Protein 7LVO (pdb70)

Nearest PDB structures (foldseek):
  7lvo-assembly1_A  TM=1.002E+00  e=0.000E+00  Cryptococcus neoformans H99
  5vev-assembly2_B  TM=9.100E-01  e=2.899E-53  Neisseria gonorrhoeae NCCP11945
  1gso-assembly1_A  TM=8.831E-01  e=2.365E-54  Escherichia coli
  3lp8-assembly1_A  TM=9.276E-01  e=7.656E-51  Ehrlichia chaffeensis str. Arkansas
  2ip4-assembly2_B  TM=8.928E-01  e=4.496E-53  Thermus thermophilus HB8

Organism: Cryptococcus neoformans (strain H99 / ATCC 208821 / CBS 10515 / FGSC 9487) (NCBI:txid235443)

Sequence (435 aa):
AFPQPKSDLSILLLGAGGREHALAFKLAQSSRVARIVVCPGNGGTALMGGKVSNLALPWGAPPAFRSIVEWAQKENIDLVVPGPEQPLVDGVEGAFKKVGIPVFGPSPAAAMLEGSKSLSKEFMARHNIPTAAFRSFTSTQYEDAVAYIKSKPFTSGRSVIKASGLGVLIPETDEEAFAALKSVMVDKEFGDAGDEVVVEEYLSGPEISVLAFSDGYTIVPMPAAQDHKRIGEGDTGLNTGGMGAYAPAPIATKEIMERCVKDVLEPTIKGMREDGYPFVGMLFTGFMITADGPRVLEYNVRFGDPETQALMLLLDEQTDLAEVLLACVERRLDSIKLGYKQGYAVSVVLASEGYPGSYPKGLPMTLNPTPEGVEVFHAGTKRSDNVTVTDGGRVLAVCASAPTLRAAVDLAYSGISQISFQGQTFRRDIAYRAL

Secondary structure (DSSP, 8-state):
-PPPPPSSEEEEEEE-SHHHHHHHHHHTT-TTEEEEEEEE--HHHHHH-TTEEE------STTT-HHHHHHHHHHT--EEEE-SHHHHHTTHHHHHHTTT--BSS--TTTTHHHH-HHHHHHHHHHTT--B--EEEEEGGGHHHHHHHHHT---TTS-EEEEES---EE--SSHHHHHHHHHHHHTS-TTGGGGGEEEEEE---S-EEEEEEEEESS-EEEPPPBEE--EEETTTEEEE-S-SEEEES-TTS-HHHHHHHIIIIIHHHHHHHHHTT---EEEEEEEEEEETTEEEEEEEE-S--TTHHHHHGGGB-TT--HHHHHHHHHTT-GGGS---B-SSEEEEEEEE-TTTTS------B-EEPPPPTTEEEEESSEEE-SS-EEE-SSEEEEEEEEESSHHHHHHHHHHHHTTEE-TT-B--S-TTGGG-

B-factor: mean 36.33, std 13.32, range [12.62, 109.58]

Foldseek 3Di:
DDDDQQQAAAEEEEAAFLLLLLLCVQQVPRSSYQAYEYEQYFPSQCPPDGRGHGDPWQQDDPDQSVGVLVVCLVVVHQEYEYFDLVNLCRAVQVNNVVSVRHYQFFGNVLSLLFFFVQVVVVLCVVLVFFAFDKDKDFLVVLVVQLVVLVVQPEPVQWKWKQQGGPRIDTPPHSVVVNVVSCVCSPVNVPPCSSRMMMIGYDADAFKKKWKWAAQLQDIGIFQIKHFQQAQDAPNDHDGHLTQKMKPNQVVCDPVQVVCCVVRPVNSPSVSCVVVPGGTFHMWIFMWGQGPVGIHTPGIHTHDGPPVSSFRSQFWDPVDRVVVCSVCSSVVNNVPDDTDTHAFMKMKGWKFAAQPVHDGDWFWFKQAADAPDFKDKRAGQWHDDPHTIIGGHGTGIIIMGTDNYPVVRLVSSVRRVVRMDTPRIGTHSCGCVVRD

Radius of gyration: 21.31 Å; Cα contacts (8 Å, |Δi|>4): 1065; chains: 1; bounding box: 65×48×50 Å

Solvent-accessible surface area: 18540 Å² total; per-residue (Å²): 155,195,119,163,91,119,68,70,10,14,0,0,0,0,2,38,20,0,22,2,15,0,2,0,45,13,0,23,104,6,101,43,3,52,76,0,2,0,0,61,9,8,0,3,0,45,93,65,34,86,75,7,54,56,30,102,56,97,55,29,80,60,103,59,4,164,30,0,12,79,47,0,89,143,61,118,7,50,1,0,3,5,1,39,36,109,1,1,37,48,6,0,32,15,7,0,148,176,47,65,12,57,12,6,5,0,33,54,33,0,0,79,3,16,9,19,38,13,57,5,5,102,3,0,58,120,36,139,4,40,28,6,58,32,121,28,19,52,36,124,71,52,138,76,0,39,56,41,4,158,77,131,56,14,141,63,48,78,12,10,2,16,2,9,18,99,55,68,61,78,8,123,79,33,130,85,2,52,65,8,0,96,18,2,9,78,94,77,125,72,34,116,10,0,62,66,0,0,0,4,28,57,31,82,35,52,55,3,9,0,0,0,0,0,8,2,165,36,22,36,36,2,24,3,1,4,25,1,85,95,34,23,71,38,47,78,37,127,89,21,45,0,0,0,0,1,0,47,2,65,64,16,62,173,120,37,38,82,127,0,27,110,42,0,0,71,36,0,3,114,1,11,68,119,51,48,122,58,0,14,0,1,1,15,0,10,0,17,21,21,112,120,17,13,52,1,28,52,2,18,1,37,5,2,22,0,8,0,2,1,1,1,20,1,3,34,152,132,12,37,2,0,36,1,0,12,0,0,19,94,147,80,4,107,83,34,153,35,24,63,91,172,15,62,0,0,0,0,2,0,0,4,99,43,41,49,38,111,78,73,129,37,45,87,16,69,66,69,122,42,41,185,37,7,62,28,2,11,16,12,3,111,73,45,144,131,53,6,16,1,62,10,8,53,0,2,2,0,0,0,23,16,113,60,12,137,40,0,12,94,49,0,42,51,0,12,92,63,4,58,9,138,22,60,58,57,2,173,22,1,0,105,95,35,96

GO terms:
  GO:0004637 phosphoribosylamine-glycine ligase activity (F, IDA)
  GO:0006189 'de novo' IMP biosynthetic process (P, IDA)
  GO:0006189 'de novo' IMP biosynthetic process (P, IMP)

Structure (mmCIF, N/CA/C/O backbone):
data_7LVO
#
_entry.id   7LVO
#
_cell.length_a   87.104
_cell.length_b   76.489
_cell.length_c   74.968
_cell.angle_alpha   90.000
_cell.angle_beta   107.569
_cell.angle_gamma   90.000
#
_symmetry.space_group_name_H-M   'C 1 2 1'
#
loop_
_entity.id
_entity.type
_entity.pdbx_description
1 polymer 'phosphoribosyl-glycinamide (GAR) synthetase'
2 non-polymer 1,2-ETHANEDIOL
3 water water
#
loop_
_atom_site.group_PDB
_atom_site.id
_atom_site.type_symbol
_atom_site.label_atom_id
_atom_site.label_alt_id
_atom_site.label_comp_id
_atom_site.label_asym_id
_atom_site.label_entity_id
_atom_site.label_seq_id
_atom_site.pdbx_PDB_ins_code
_atom_site.Cartn_x
_atom_site.Cartn_y
_atom_site.Cartn_z
_atom_site.occupancy
_atom_site.B_iso_or_equiv
_atom_site.auth_seq_id
_atom_site.auth_comp_id
_atom_site.auth_asym_id
_atom_site.auth_atom_id
_atom_site.pdbx_PDB_model_num
ATOM 1 N N . ALA A 1 30 ? 55.39778 24.14134 39.98692 1.000 53.59390 30 ALA A N 1
ATOM 2 C CA . ALA A 1 30 ? 54.50810 24.73561 38.99467 1.000 53.59390 30 ALA A CA 1
ATOM 3 C C . ALA A 1 30 ? 53.41920 23.75067 38.58188 1.000 53.59390 30 ALA A C 1
ATOM 4 O O . ALA A 1 30 ? 53.58652 22.53915 38.70990 1.000 53.59390 30 ALA A O 1
ATOM 6 N N . PHE A 1 31 ? 52.30162 24.28025 38.08687 1.000 45.40189 31 PHE A N 1
ATOM 7 C CA . PHE A 1 31 ? 51.20686 23.43251 37.65429 1.000 45.40189 31 PHE A CA 1
ATOM 8 C C . PHE A 1 31 ? 51.64981 22.54694 36.48956 1.000 45.40189 31 PHE A C 1
ATOM 9 O O . PHE A 1 31 ? 52.58268 22.88076 35.75658 1.000 45.40189 31 PHE A O 1
ATOM 17 N N . PRO A 1 32 ? 50.99192 21.40728 36.30249 1.000 74.01039 32 PRO A N 1
ATOM 18 C CA . PRO A 1 32 ? 51.40189 20.48994 35.23644 1.000 74.01039 32 PRO A CA 1
ATOM 19 C C . PRO A 1 32 ? 51.21106 21.10749 33.85840 1.000 74.01039 32 PRO A C 1
ATOM 20 O O . PRO A 1 32 ? 50.39016 22.00444 33.65225 1.000 74.01039 32 PRO A O 1
ATOM 24 N N . GLN A 1 33 ? 51.99558 20.60948 32.90798 1.000 81.61360 33 GLN A N 1
ATOM 25 C CA . GLN A 1 33 ? 51.89993 21.09183 31.53950 1.000 81.61360 33 GLN A CA 1
ATOM 26 C C . GLN A 1 33 ? 50.52578 20.75269 30.96383 1.000 81.61360 33 GLN A C 1
ATOM 27 O O . GLN A 1 33 ? 50.02221 19.64067 31.16958 1.000 81.61360 33 GLN A O 1
ATOM 33 N N . PRO A 1 34 ? 49.88910 21.67765 30.24847 1.000 70.41300 34 PRO A N 1
ATOM 34 C CA . PRO A 1 34 ? 48.62732 21.34177 29.57605 1.000 70.41300 34 PRO A CA 1
ATOM 35 C C . PRO A 1 34 ? 48.83191 20.19821 28.59222 1.000 70.41300 34 PRO A C 1
ATOM 36 O O . PRO A 1 34 ? 49.71523 20.24658 27.73423 1.000 70.41300 34 PRO A O 1
ATOM 40 N N . LYS A 1 35 ? 48.01086 19.15914 28.73136 1.000 65.32721 35 LYS A N 1
ATOM 41 C CA . LYS A 1 35 ? 48.13343 17.98067 27.88206 1.000 65.32721 35 LYS A CA 1
ATOM 42 C C . LYS A 1 35 ? 48.09106 18.37461 26.41343 1.000 65.32721 35 LYS A C 1
ATOM 43 O O . LYS A 1 35 ? 47.15507 19.04133 25.96459 1.000 65.32721 35 LYS A O 1
ATOM 49 N N . SER A 1 36 ? 49.11429 17.95310 25.66433 1.000 54.05805 36 SER A N 1
ATOM 50 C CA . SER A 1 36 ? 49.28502 18.34885 24.27093 1.000 43.06989 36 SER A CA 1
ATOM 51 C C . SER A 1 36 ? 49.22163 17.15357 23.32372 1.000 36.87441 36 SER A C 1
ATOM 52 O O . SER A 1 36 ? 49.80261 17.17968 22.23523 1.000 35.83744 36 SER A O 1
ATOM 60 N N . ASP A 1 37 ? 48.51410 16.10231 23.72001 1.000 34.78078 37 ASP A N 1
ATOM 61 C CA . ASP A 1 37 ? 48.26399 14.94771 22.85955 1.000 37.82062 37 ASP A CA 1
ATOM 62 C C . ASP A 1 37 ? 46.81030 14.51697 23.02627 1.000 31.20404 37 ASP A C 1
ATOM 63 O O . ASP A 1 37 ? 46.49560 13.34433 23.23199 1.000 31.24615 37 ASP A O 1
ATOM 72 N N . LEU A 1 38 ? 45.90408 15.48178 22.91761 1.000 29.22110 38 LEU A N 1
ATOM 73 C CA . LEU A 1 38 ? 44.50767 15.24820 23.23589 1.000 28.74999 38 LEU A CA 1
ATOM 74 C C . LEU A 1 38 ? 43.83363 14.35546 22.19702 1.000 29.58693 38 LEU A C 1
ATOM 75 O O . LEU A 1 38 ? 44.22341 14.31374 21.02851 1.000 27.72881 38 LEU A O 1
ATOM 91 N N . SER A 1 39 ? 42.80894 13.63735 22.64727 1.000 31.12718 39 SER A N 1
ATOM 92 C CA . SER A 1 39 ? 41.92543 12.86075 21.78953 1.000 32.80633 39 SER A CA 1
ATOM 93 C C . SER A 1 39 ? 40.53233 13.46121 21.90545 1.000 33.92751 39 SER A C 1
ATOM 94 O O . SER A 1 39 ? 39.97916 13.52767 23.00742 1.000 23.67365 39 SER A O 1
ATOM 102 N N . ILE A 1 40 ? 39.98057 13.90950 20.77718 1.000 33.89235 40 ILE A N 1
ATOM 103 C CA . ILE A 1 40 ? 38.67294 14.55101 20.72666 1.000 23.82272 40 ILE A CA 1
ATOM 104 C C . ILE A 1 40 ? 37.73204 13.68583 19.90201 1.000 24.45174 40 ILE A C 1
ATOM 105 O O . ILE A 1 40 ? 38.10903 13.16798 18.84665 1.000 25.02550 40 ILE A O 1
ATOM 121 N N . LEU A 1 41 ? 36.50791 13.53140 20.38462 1.000 28.71797 41 LEU A N 1
ATOM 122 C CA . LEU A 1 41 ? 35.48676 12.72049 19.73345 1.000 25.02016 41 LEU A CA 1
ATOM 123 C C . LEU A 1 41 ? 34.38566 13.63443 19.22124 1.000 26.04134 41 LEU A C 1
ATOM 124 O O . LEU A 1 41 ? 33.71269 14.31075 20.01620 1.000 26.62298 41 LEU A O 1
ATOM 140 N N . LEU A 1 42 ? 34.21010 13.65921 17.89869 1.000 21.64248 42 LEU A N 1
ATOM 141 C CA . LEU A 1 42 ? 33.14772 14.42362 17.26101 1.000 19.90016 42 LEU A CA 1
ATOM 142 C C . LEU A 1 42 ? 31.98410 13.49340 16.94997 1.000 21.31876 42 LEU A C 1
ATOM 143 O O . LEU A 1 42 ? 32.16921 12.47458 16.27352 1.000 26.50885 42 LEU A O 1
ATOM 159 N N . LEU A 1 43 ? 30.79617 13.84066 17.44184 1.000 20.79165 43 LEU A N 1
ATOM 160 C CA . LEU A 1 43 ? 29.57398 13.11807 17.12275 1.000 23.52882 43 LEU A CA 1
ATOM 161 C C . LEU A 1 43 ? 28.87200 13.83358 15.96815 1.000 29.15844 43 LEU A C 1
ATOM 162 O O . LEU A 1 43 ? 28.57046 15.02885 16.06321 1.000 21.72860 43 LEU A O 1
ATOM 178 N N . GLY A 1 44 ? 28.61639 13.10648 14.88602 1.000 23.24421 44 GLY A N 1
ATOM 179 C CA . GLY A 1 44 ? 27.92627 13.67937 13.74327 1.000 24.45225 44 GLY A CA 1
ATOM 180 C C . GLY A 1 44 ? 28.55884 13.29226 12.42313 1.000 24.41804 44 GLY A C 1
ATOM 181 O O . GLY A 1 44 ? 29.58452 12.60684 12.39716 1.000 25.68661 44 GLY A O 1
ATOM 185 N N . ALA A 1 45 ? 27.95596 13.73511 11.31247 1.000 25.43736 45 ALA A N 1
ATOM 186 C CA . ALA A 1 45 ? 28.45984 13.37703 9.99176 1.000 25.68213 45 ALA A CA 1
ATOM 187 C C . ALA A 1 45 ? 28.15961 14.45607 8.96040 1.000 21.55005 45 ALA A C 1
ATOM 188 O O . ALA A 1 45 ? 28.07766 14.15918 7.76308 1.000 25.74003 45 ALA A O 1
ATOM 195 N N . GLY A 1 46 ? 28.00910 15.70732 9.40106 1.000 27.39909 46 GLY A N 1
ATOM 196 C CA . GLY A 1 46 ? 27.72238 16.81051 8.51700 1.000 22.59325 46 GLY A CA 1
ATOM 197 C C . GLY A 1 46 ? 28.94354 17.66805 8.24232 1.000 16.92941 46 GLY A C 1
ATOM 198 O O . GLY A 1 46 ? 30.04297 17.40279 8.70868 1.000 17.64002 46 GLY A O 1
ATOM 202 N N . GLY A 1 47 ? 28.71600 18.72845 7.46104 1.000 17.10941 47 GLY A N 1
ATOM 203 C CA . GLY A 1 47 ? 29.79931 19.62321 7.10873 1.000 23.08118 47 GLY A CA 1
ATOM 204 C C . GLY A 1 47 ? 30.32084 20.40690 8.29019 1.000 26.33684 47 GLY A C 1
ATOM 205 O O . GLY A 1 47 ? 31.47701 20.83940 8.28269 1.000 19.69657 47 GLY A O 1
ATOM 209 N N . ARG A 1 48 ? 29.47456 20.61941 9.29815 1.000 21.56970 48 ARG A N 1
ATOM 210 C CA . ARG A 1 48 ? 29.93453 21.20892 10.54923 1.000 22.30927 48 ARG A CA 1
ATOM 211 C C . ARG A 1 48 ? 31.03297 20.36195 11.17547 1.000 23.88577 48 ARG A C 1
ATOM 212 O O . ARG A 1 48 ? 32.01993 20.89739 11.69043 1.000 23.66732 48 ARG A O 1
ATOM 233 N N . GLU A 1 49 ? 30.88143 19.03357 11.13717 1.000 26.37562 49 GLU A N 1
ATOM 234 C CA . GLU A 1 49 ? 31.90169 18.15924 11.71135 1.000 23.90690 49 GLU A CA 1
ATOM 235 C C . GLU A 1 49 ? 33.20423 18.25506 10.92949 1.000 24.54645 49 GLU A C 1
ATOM 236 O O . GLU A 1 49 ? 34.28276 18.41117 11.51363 1.000 26.19928 49 GLU A O 1
ATOM 248 N N . HIS A 1 50 ? 33.12758 18.16937 9.59399 1.000 23.03885 50 HIS A N 1
ATOM 249 C CA . HIS A 1 50 ? 34.34283 18.27636 8.79832 1.000 25.90236 50 HIS A CA 1
ATOM 250 C C . HIS A 1 50 ? 35.02651 19.61903 9.02670 1.000 23.98107 50 HIS A C 1
ATOM 251 O O . HIS A 1 50 ? 36.24824 19.67737 9.20269 1.000 25.07857 50 HIS A O 1
ATOM 265 N N . ALA A 1 51 ? 34.25549 20.70385 9.03411 1.000 23.12087 51 ALA A N 1
ATOM 266 C CA . ALA A 1 51 ? 34.83974 22.02112 9.26771 1.000 23.28668 51 ALA A CA 1
ATOM 267 C C . ALA A 1 51 ? 35.46382 22.10965 10.66097 1.000 19.66783 51 ALA A C 1
ATOM 268 O O . ALA A 1 51 ? 36.53591 22.70332 10.83407 1.000 24.12099 51 ALA A O 1
ATOM 275 N N . LEU A 1 52 ? 34.80308 21.54048 11.67148 1.000 20.20826 52 LEU A N 1
ATOM 276 C CA . LEU A 1 52 ? 35.38543 21.53647 13.01365 1.000 24.43508 52 LEU A CA 1
ATOM 277 C C . LEU A 1 52 ? 36.62995 20.65415 13.06947 1.000 28.96721 52 LEU A C 1
ATOM 278 O O . LEU A 1 52 ? 37.66891 21.05831 13.60802 1.000 21.12942 52 LEU A O 1
ATOM 294 N N . ALA A 1 53 ? 36.54082 19.43778 12.52376 1.000 24.05732 53 ALA A N 1
ATOM 295 C CA . ALA A 1 53 ? 37.71641 18.58020 12.44200 1.000 22.75453 53 ALA A CA 1
ATOM 296 C C . ALA A 1 53 ? 38.84621 19.27863 11.70762 1.000 25.12060 53 ALA A C 1
ATOM 297 O O . ALA A 1 53 ? 40.02183 19.12491 12.07025 1.000 28.57365 53 ALA A O 1
ATOM 304 N N . PHE A 1 54 ? 38.50672 20.05319 10.67204 1.000 19.45095 54 PHE A N 1
ATOM 305 C CA . PHE A 1 54 ? 39.51143 20.78420 9.91679 1.000 20.40370 54 PHE A CA 1
ATOM 306 C C . PHE A 1 54 ? 40.33248 21.68641 10.82683 1.000 24.23310 54 PHE A C 1
ATOM 307 O O . PHE A 1 54 ? 41.56696 21.68011 10.77510 1.000 34.40538 54 PHE A O 1
ATOM 324 N N . LYS A 1 55 ? 39.66445 22.46449 11.67427 1.000 25.19701 55 LYS A N 1
ATOM 325 C CA . LYS A 1 55 ? 40.37414 23.39108 12.55399 1.000 23.75737 55 LYS A CA 1
ATOM 326 C C . LYS A 1 55 ? 41.05115 22.66228 13.71134 1.000 25.84709 55 LYS A C 1
ATOM 327 O O . LYS A 1 55 ? 42.22585 22.91113 14.00910 1.000 25.08647 55 LYS A O 1
ATOM 346 N N . LEU A 1 56 ? 40.33263 21.74215 14.36248 1.000 26.71431 56 LEU A N 1
ATOM 347 C CA . LEU A 1 56 ? 40.91289 21.02821 15.49767 1.000 26.59325 56 LEU A CA 1
ATOM 348 C C . LEU A 1 56 ? 42.19832 20.30926 15.10321 1.000 28.04605 56 LEU A C 1
ATOM 349 O O . LEU A 1 56 ? 43.15967 20.26353 15.88409 1.000 25.29046 56 LEU A O 1
ATOM 365 N N . ALA A 1 57 ? 42.24128 19.75683 13.88896 1.000 26.53141 57 ALA A N 1
ATOM 366 C CA . ALA A 1 57 ? 43.41748 19.01216 13.45180 1.000 32.07155 57 ALA A CA 1
ATOM 367 C C . ALA A 1 57 ? 44.65004 19.89767 13.29772 1.000 24.55749 57 ALA A C 1
ATOM 368 O O . ALA A 1 57 ? 45.77000 19.37901 13.23630 1.000 28.56324 57 ALA A O 1
ATOM 375 N N . GLN A 1 58 ? 44.47479 21.21235 13.23998 1.000 28.99233 58 GLN A N 1
ATOM 376 C CA . GLN A 1 58 ? 45.59837 22.13291 13.15747 1.000 32.33220 58 GLN A CA 1
ATOM 377 C C . GLN A 1 58 ? 46.18333 22.48559 14.52030 1.000 39.94101 58 GLN A C 1
ATOM 378 O O . GLN A 1 58 ? 47.25737 23.09729 14.57401 1.000 32.24272 58 GLN A O 1
ATOM 392 N N . SER A 1 59 ? 45.50985 22.12206 15.60868 1.000 26.55990 59 SER A N 1
ATOM 393 C CA . SER A 1 59 ? 46.01756 22.41835 16.94312 1.000 26.56254 59 SER A CA 1
ATOM 394 C C . SER A 1 59 ? 47.20859 21.52532 17.26442 1.000 30.51038 59 SER A C 1
ATOM 395 O O . SER A 1 59 ? 47.13914 20.30425 17.12020 1.000 26.85994 59 SER A O 1
ATOM 403 N N . SER A 1 60 ? 48.30068 22.13812 17.72365 1.000 30.70335 60 SER A N 1
ATOM 404 C CA . SER A 1 60 ? 49.44714 21.36731 18.19125 1.000 32.36408 60 SER A CA 1
ATOM 405 C C . SER A 1 60 ? 49.17027 20.65172 19.50421 1.000 25.06847 60 SER A C 1
ATOM 406 O O . SER A 1 60 ? 49.99752 19.84308 19.93667 1.000 34.55645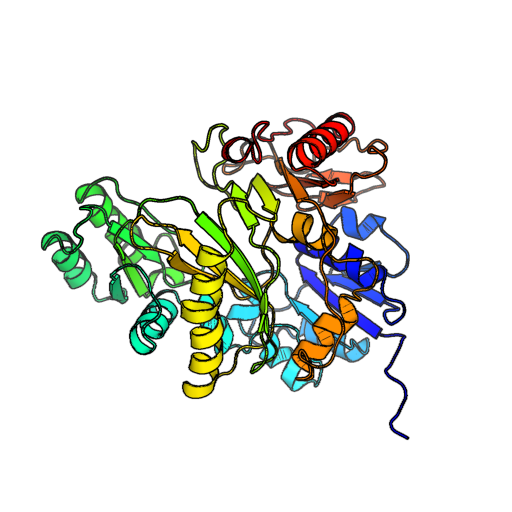 60 SER A O 1
ATOM 409 N N . ARG A 1 61 ? 48.04433 20.93577 20.15355 1.000 32.59721 61 ARG A N 1
ATOM 410 C CA . ARG A 1 61 ? 47.65579 20.25424 21.38166 1.000 37.56096 61 ARG A CA 1
ATOM 411 C C . ARG A 1 61 ? 46.73818 19.06454 21.12821 1.000 34.81063 61 ARG A C 1
ATOM 412 O O . ARG A 1 61 ? 46.28064 18.43710 22.08633 1.000 37.76098 61 ARG A O 1
ATOM 422 N N . VAL A 1 62 ? 46.45895 18.74485 19.86675 1.000 33.94402 62 VAL A N 1
ATOM 423 C CA . VAL A 1 62 ? 45.55733 17.66096 19.50213 1.000 31.54110 62 VAL A CA 1
ATOM 424 C C . VAL A 1 62 ? 46.35177 16.61358 18.73489 1.000 26.24310 62 VAL A C 1
ATOM 425 O O . VAL A 1 62 ? 47.03533 16.93902 17.75807 1.000 26.95898 62 VAL A O 1
ATOM 438 N N . ALA A 1 63 ? 46.25334 15.35414 19.17717 1.000 30.33788 63 ALA A N 1
ATOM 439 C CA . ALA A 1 63 ? 46.90325 14.24204 18.50418 1.000 33.87251 63 ALA A CA 1
ATOM 440 C C . ALA A 1 63 ? 45.93688 13.28371 17.82467 1.000 35.49639 63 ALA A C 1
ATOM 441 O O . ALA A 1 63 ? 46.36626 12.51201 16.95973 1.000 29.74570 63 ALA A O 1
ATOM 448 N N . ARG A 1 64 ? 44.65443 13.31578 18.18024 1.000 38.74539 64 ARG A N 1
ATOM 449 C CA . ARG A 1 64 ? 43.69346 12.35077 17.65944 1.000 36.87412 64 ARG A CA 1
ATOM 450 C C . ARG A 1 64 ? 42.32945 13.01157 17.54758 1.000 32.67888 64 ARG A C 1
ATOM 451 O O . ARG A 1 64 ? 41.85437 13.63096 18.50632 1.000 26.45708 64 ARG A O 1
ATOM 472 N N . ILE A 1 65 ? 41.71440 12.88477 16.37351 1.000 28.75148 65 ILE A N 1
ATOM 473 C CA . ILE A 1 65 ? 40.36113 13.37022 16.11810 1.000 28.94624 65 ILE A CA 1
ATOM 474 C C . ILE A 1 65 ? 39.53897 12.18974 15.62025 1.000 24.71942 65 ILE A C 1
ATOM 475 O O . ILE A 1 65 ? 39.91512 11.53776 14.63974 1.000 29.15416 65 ILE A O 1
ATOM 491 N N . VAL A 1 66 ? 38.43260 11.90696 16.29896 1.000 25.24185 66 VAL A N 1
ATOM 492 C CA . VAL A 1 66 ? 37.54993 10.80402 15.94820 1.000 27.81058 66 VAL A CA 1
ATOM 493 C C . VAL A 1 66 ? 36.19579 11.39178 15.57527 1.000 29.18706 66 VAL A C 1
ATOM 494 O O . VAL A 1 66 ? 35.59358 12.12971 16.36432 1.000 20.95712 66 VAL A O 1
ATOM 507 N N . VAL A 1 67 ? 35.71933 11.06139 14.37870 1.000 24.66056 67 VAL A N 1
ATOM 508 C CA . VAL A 1 67 ? 34.44554 11.55171 13.86692 1.000 19.99421 67 VAL A CA 1
ATOM 509 C C . VAL A 1 67 ? 33.50423 10.36167 13.80731 1.000 23.66307 67 VAL A C 1
ATOM 510 O O . VAL A 1 67 ? 33.69750 9.44750 12.99443 1.000 25.03692 67 VAL A O 1
ATOM 523 N N . CYS A 1 68 ? 32.48398 10.37266 14.65997 1.000 20.44105 68 CYS A N 1
ATOM 524 C CA . CYS A 1 68 ? 31.53472 9.27105 14.76059 1.000 25.38375 68 CYS A CA 1
ATOM 525 C C . CYS A 1 68 ? 30.15757 9.72580 14.30331 1.000 21.74910 68 CYS A C 1
ATOM 526 O O . CYS A 1 68 ? 29.51130 10.51247 15.00617 1.000 22.98346 68 CYS A O 1
ATOM 534 N N . PRO A 1 69 ? 29.65352 9.26529 13.14571 1.000 22.90337 69 PRO A N 1
ATOM 535 C CA . PRO A 1 69 ? 30.30402 8.34256 12.20692 1.000 20.77679 69 PRO A CA 1
ATOM 536 C C . PRO A 1 69 ? 31.20994 9.03961 11.19456 1.000 25.63790 69 PRO A C 1
ATOM 537 O O . PRO A 1 69 ? 31.97587 8.37577 10.50255 1.000 23.48238 69 PRO A O 1
ATOM 548 N N . GLY A 1 70 ? 31.12418 10.36948 11.11618 1.000 17.66104 70 GLY A N 1
ATOM 549 C CA . GLY A 1 70 ? 31.87010 11.07342 10.09813 1.000 22.74586 70 GLY A CA 1
ATOM 550 C C . GLY A 1 70 ? 31.27651 10.83229 8.71260 1.000 22.46161 70 GLY A C 1
ATOM 551 O O . GLY A 1 70 ? 30.19928 10.24767 8.54627 1.000 24.35131 70 GLY A O 1
ATOM 555 N N . ASN A 1 71 ? 32.00482 11.30715 7.70978 1.000 18.54124 71 ASN A N 1
ATOM 556 C CA . ASN A 1 71 ? 31.53458 11.22560 6.32723 1.000 29.70837 71 ASN A CA 1
ATOM 557 C C . ASN A 1 71 ? 32.73758 11.03665 5.40818 1.000 24.82357 71 ASN A C 1
ATOM 558 O O . ASN A 1 71 ? 33.86570 10.84343 5.86546 1.000 26.41061 71 ASN A O 1
ATOM 569 N N . GLY A 1 72 ? 32.49290 11.10772 4.09891 1.000 26.51590 72 GLY A N 1
ATOM 570 C CA . GLY A 1 72 ? 33.55534 10.88035 3.13907 1.000 30.01106 72 GLY A CA 1
ATOM 571 C C . GLY A 1 72 ? 34.64486 11.92788 3.18823 1.000 31.52703 72 GLY A C 1
ATOM 572 O O . GLY A 1 72 ? 35.79776 11.63935 2.85745 1.000 29.15306 72 GLY A O 1
ATOM 576 N N . GLY A 1 73 ? 34.30302 13.14828 3.60622 1.000 30.62771 73 GLY A N 1
ATOM 577 C CA . GLY A 1 73 ? 35.31731 14.18155 3.73141 1.000 32.40424 73 GLY A CA 1
ATOM 578 C C . GLY A 1 73 ? 36.28326 13.90661 4.87160 1.000 26.76409 73 GLY A C 1
ATOM 579 O O . GLY A 1 73 ? 37.50409 13.90657 4.68553 1.000 26.31140 73 GLY A O 1
ATOM 583 N N . THR A 1 74 ? 35.74838 13.65950 6.06906 1.000 19.74123 74 THR A N 1
ATOM 584 C CA . THR A 1 74 ? 36.60517 13.30767 7.19517 1.000 29.09236 74 THR A CA 1
ATOM 585 C C . THR A 1 74 ? 37.34769 12.00475 6.93959 1.000 28.85548 74 THR A C 1
ATOM 586 O O . THR A 1 74 ? 38.46810 11.82533 7.42273 1.000 30.39251 74 THR A O 1
ATOM 597 N N . ALA A 1 75 ? 36.75048 11.09420 6.16594 1.000 27.24375 75 ALA A N 1
ATOM 598 C CA . ALA A 1 75 ? 37.41094 9.83017 5.86869 1.000 23.47751 75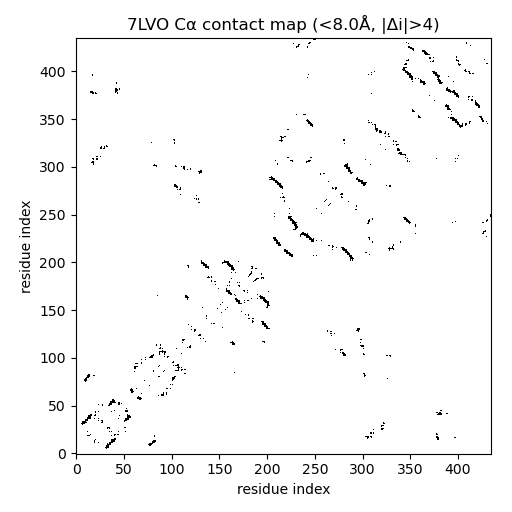 ALA A CA 1
ATOM 599 C C . ALA A 1 75 ? 38.66938 10.02702 5.03117 1.000 25.33563 75 ALA A C 1
ATOM 600 O O . ALA A 1 75 ? 39.59248 9.21280 5.10702 1.000 32.87337 75 ALA A O 1
ATOM 607 N N . LEU A 1 76 ? 38.73814 11.10497 4.25686 1.000 27.98418 76 LEU A N 1
ATOM 608 C CA . LEU A 1 76 ? 39.88158 11.35692 3.39179 1.000 28.83955 76 LEU A CA 1
ATOM 609 C C . LEU A 1 76 ? 40.94521 12.24690 4.02592 1.000 36.82472 76 LEU A C 1
ATOM 610 O O . LEU A 1 76 ? 42.06123 12.31876 3.49812 1.000 33.19007 76 LEU A O 1
ATOM 626 N N . MET A 1 77 ? 40.63730 12.91736 5.13692 1.000 27.23233 77 MET A N 1
ATOM 627 C CA . MET A 1 77 ? 41.61808 13.80667 5.75218 1.000 30.89593 77 MET A CA 1
ATOM 628 C C . MET A 1 77 ? 42.86806 13.04639 6.17374 1.000 34.24633 77 MET A C 1
ATOM 629 O O . MET A 1 77 ? 43.99201 13.53497 6.00542 1.000 28.77462 77 MET A O 1
ATOM 643 N N . GLY A 1 78 ? 42.69487 11.85728 6.73561 1.000 30.79987 78 GLY A N 1
ATOM 644 C CA . GLY A 1 78 ? 43.84400 11.12486 7.22196 1.000 32.94486 78 GLY A CA 1
ATOM 645 C C . GLY A 1 78 ? 44.48760 11.82525 8.40802 1.000 34.31871 78 GLY A C 1
ATOM 646 O O . GLY A 1 78 ? 43.88435 12.66905 9.08078 1.000 26.27301 78 GLY A O 1
ATOM 650 N N . GLY A 1 79 ? 45.74070 11.45788 8.65508 1.000 32.33200 79 GLY A N 1
ATOM 651 C CA . GLY A 1 79 ? 46.48365 12.06923 9.74124 1.000 23.50463 79 GLY A CA 1
ATOM 652 C C . GLY A 1 79 ? 45.81630 11.81004 11.07992 1.000 31.97406 79 GLY A C 1
ATOM 653 O O . GLY A 1 79 ? 45.55504 10.66078 11.46465 1.000 33.05314 79 GLY A O 1
ATOM 657 N N . LYS A 1 80 ? 45.52923 12.89428 11.80854 1.000 30.06046 80 LYS A N 1
ATOM 658 C CA . LYS A 1 80 ? 44.91894 12.77342 13.11849 1.000 21.15412 80 LYS A CA 1
ATOM 659 C C . LYS A 1 80 ? 43.44732 12.38116 13.05554 1.000 20.70933 80 LYS A C 1
ATOM 660 O O . LYS A 1 80 ? 42.91909 11.85786 14.04232 1.000 26.65215 80 LYS A O 1
ATOM 679 N N . VAL A 1 81 ? 42.78478 12.60930 11.93646 1.000 20.21316 81 VAL A N 1
ATOM 680 C CA . VAL A 1 81 ? 41.34911 12.40099 11.81241 1.000 19.73416 81 VAL A CA 1
ATOM 681 C C . VAL A 1 81 ? 41.06482 10.97884 11.35839 1.000 27.29296 81 VAL A C 1
ATOM 682 O O . VAL A 1 81 ? 41.74555 10.43863 10.47952 1.000 35.26233 81 VAL A O 1
ATOM 695 N N . SER A 1 82 ? 40.03883 10.37530 11.95086 1.000 26.14436 82 SER A N 1
ATOM 696 C CA . SER A 1 82 ? 39.59514 9.04638 11.55452 1.000 31.50816 82 SER A CA 1
ATOM 697 C C . SER A 1 82 ? 38.10144 8.93501 11.82252 1.000 27.67349 82 SER A C 1
ATOM 698 O O . SER A 1 82 ? 37.57617 9.54805 12.75424 1.000 20.84898 82 SER A O 1
ATOM 706 N N . ASN A 1 83 ? 37.42712 8.13289 11.00847 1.000 23.63644 83 ASN A N 1
ATOM 707 C CA . ASN A 1 83 ? 36.00472 7.88002 11.17995 1.000 23.09427 83 ASN A CA 1
ATOM 708 C C . ASN A 1 83 ? 35.78697 6.64026 12.04382 1.000 32.03745 83 ASN A C 1
ATOM 709 O O . ASN A 1 83 ? 36.55280 5.67748 11.98972 1.000 38.11712 83 ASN A O 1
ATOM 720 N N . LEU A 1 84 ? 34.72682 6.67880 12.84549 1.000 27.70503 84 LEU A N 1
ATOM 721 C CA . LEU A 1 84 ? 34.35546 5.57866 13.73437 1.000 29.25522 84 LEU A CA 1
ATOM 722 C C . LEU A 1 84 ? 32.93816 5.14465 13.38095 1.000 26.81019 84 LEU A C 1
ATOM 723 O O . LEU A 1 84 ? 31.96724 5.81153 13.75045 1.000 24.00459 84 LEU A O 1
ATOM 739 N N . ALA A 1 85 ? 32.82045 4.02638 12.66358 1.000 31.42712 85 ALA A N 1
ATOM 740 C CA . ALA A 1 85 ? 31.51756 3.49912 12.25281 1.000 26.42915 85 ALA A CA 1
ATOM 741 C C . ALA A 1 85 ? 30.95371 2.67296 13.40319 1.000 29.11895 85 ALA A C 1
ATOM 742 O O . ALA A 1 85 ? 31.03044 1.44301 13.43401 1.000 35.13019 85 ALA A O 1
ATOM 749 N N . LEU A 1 86 ? 30.37665 3.37392 14.37562 1.000 32.68655 86 LEU A N 1
ATOM 750 C CA . LEU A 1 86 ? 29.82767 2.76078 15.57275 1.000 29.05454 86 LEU A CA 1
ATOM 751 C C . LEU A 1 86 ? 28.54586 3.47926 15.96197 1.000 34.48940 86 LEU A C 1
ATOM 752 O O . LEU A 1 86 ? 28.47005 4.71273 15.85938 1.000 36.00800 86 LEU A O 1
ATOM 768 N N . PRO A 1 87 ? 27.52475 2.74779 16.40078 1.000 32.84440 87 PRO A N 1
ATOM 769 C CA . PRO A 1 87 ? 26.30744 3.41758 16.87382 1.000 35.18678 87 PRO A CA 1
ATOM 770 C C . PRO A 1 87 ? 26.55096 4.14161 18.18856 1.000 40.27687 87 PRO A C 1
ATOM 771 O O . PRO A 1 87 ? 27.43835 3.78608 18.96906 1.000 37.39231 87 PRO A O 1
ATOM 782 N N . TRP A 1 88 ? 25.74050 5.17289 18.42634 1.000 38.77750 88 TRP A N 1
ATOM 783 C CA . TRP A 1 88 ? 25.84724 5.92911 19.66577 1.000 41.00408 88 TRP A CA 1
ATOM 784 C C . TRP A 1 88 ? 25.19206 5.20889 20.83748 1.000 39.24861 88 TRP A C 1
ATOM 785 O O . TRP A 1 88 ? 25.57485 5.43122 21.99541 1.000 40.05660 88 TRP A O 1
ATOM 806 N N . GLY A 1 89 ? 24.21169 4.36248 20.56403 1.000 37.05164 89 GLY A N 1
ATOM 807 C CA . GLY A 1 89 ? 23.38988 3.80494 21.63040 1.000 36.56474 89 GLY A CA 1
ATOM 808 C C . GLY A 1 89 ? 22.21279 4.70094 21.95766 1.000 35.58831 89 GLY A C 1
ATOM 809 O O . GLY A 1 89 ? 22.26967 5.92381 21.84553 1.000 39.94410 89 GLY A O 1
ATOM 813 N N . ALA A 1 90 ? 21.11574 4.07488 22.36164 1.000 31.08483 90 ALA A N 1
ATOM 814 C CA . ALA A 1 90 ? 19.89663 4.82122 22.63241 1.000 39.29897 90 ALA A CA 1
ATOM 815 C C . ALA A 1 90 ? 20.06418 5.67255 23.88967 1.000 43.42841 90 ALA A C 1
ATOM 816 O O . ALA A 1 90 ? 20.79311 5.29603 24.81520 1.000 33.42195 90 ALA A O 1
ATOM 823 N N . PRO A 1 91 ? 19.40724 6.82847 23.94753 1.000 39.73792 91 PRO A N 1
ATOM 824 C CA . PRO A 1 91 ? 19.45588 7.64132 25.16976 1.000 36.07433 91 PRO A CA 1
ATOM 825 C C . PRO A 1 91 ? 18.69354 6.96107 26.29087 1.000 41.88029 91 PRO A C 1
ATOM 826 O O . PRO A 1 91 ? 17.90747 6.03691 26.03681 1.000 46.42820 91 PRO A O 1
ATOM 837 N N . PRO A 1 92 ? 18.88399 7.39202 27.54867 1.000 40.44558 92 PRO A N 1
ATOM 838 C CA . PRO A 1 92 ? 19.81457 8.44581 27.96982 1.000 47.57012 92 PRO A CA 1
ATOM 839 C C . PRO A 1 92 ? 21.21489 7.92307 28.27676 1.000 42.62742 92 PRO A C 1
ATOM 840 O O . PRO A 1 92 ? 22.04894 8.67013 28.77748 1.000 39.30597 92 PRO A O 1
ATOM 851 N N . ALA A 1 93 ? 21.46219 6.64935 27.97542 1.000 37.51671 93 ALA A N 1
ATOM 852 C CA . ALA A 1 93 ? 22.72054 6.01428 28.34107 1.000 35.73492 93 ALA A CA 1
ATOM 853 C C . ALA A 1 93 ? 23.81508 6.23783 27.30315 1.000 37.24300 93 ALA A C 1
ATOM 854 O O . ALA A 1 93 ? 24.94519 6.58111 27.65951 1.000 32.96354 93 ALA A O 1
ATOM 861 N N . PHE A 1 94 ? 23.50144 6.04670 26.02134 1.000 37.50738 94 PHE A N 1
ATOM 862 C CA . PHE A 1 94 ? 24.50275 6.12658 24.96102 1.000 31.67247 94 PHE A CA 1
ATOM 863 C C . PHE A 1 94 ? 25.66766 5.17803 25.24824 1.000 34.27279 94 PHE A C 1
ATOM 864 O O . PHE A 1 94 ? 26.83439 5.49830 25.00466 1.000 33.22266 94 PHE A O 1
ATOM 881 N N . ARG A 1 95 ? 25.34571 3.98952 25.76502 1.000 35.84621 95 ARG A N 1
ATOM 882 C CA . ARG A 1 95 ? 26.38771 3.10658 26.28748 1.000 38.84657 95 ARG A CA 1
ATOM 883 C C . ARG A 1 95 ? 27.42016 2.75779 25.22139 1.000 26.70300 95 ARG A C 1
ATOM 884 O O . ARG A 1 95 ? 28.61302 2.63844 25.51848 1.000 33.56698 95 ARG A O 1
ATOM 905 N N . SER A 1 96 ? 26.98144 2.58850 23.97298 1.000 30.39747 96 SER A N 1
ATOM 906 C CA . SER A 1 96 ? 27.90220 2.20150 22.90965 1.000 38.33263 96 SER A CA 1
ATOM 907 C C . SER A 1 96 ? 29.06380 3.18222 22.79454 1.000 29.95268 96 SER A C 1
ATOM 908 O O . SER A 1 96 ? 30.23362 2.79589 22.89560 1.000 31.80027 96 SER A O 1
ATOM 916 N N . ILE A 1 97 ? 28.75936 4.46378 22.58516 1.000 29.15611 97 ILE A N 1
ATOM 917 C CA . ILE A 1 97 ? 29.82426 5.43867 22.36648 1.000 28.04545 97 ILE A CA 1
ATOM 918 C C . ILE A 1 97 ? 30.46398 5.87182 23.68604 1.000 28.52972 97 ILE A C 1
ATOM 919 O O . ILE A 1 97 ? 31.65077 6.22739 23.71546 1.000 28.39023 97 ILE A O 1
ATOM 935 N N . VAL A 1 98 ? 29.70418 5.86452 24.78183 1.000 26.73339 98 VAL A N 1
ATOM 936 C CA . VAL A 1 98 ? 30.27231 6.24852 26.07320 1.000 27.88879 98 VAL A CA 1
ATOM 937 C C . VAL A 1 98 ? 31.28273 5.20977 26.53591 1.000 30.95232 98 VAL A C 1
ATOM 938 O O . VAL A 1 98 ? 32.36810 5.55302 27.01841 1.000 29.22580 98 VAL A O 1
ATOM 951 N N . GLU A 1 99 ? 30.94804 3.92282 26.39052 1.000 29.29220 99 GLU A N 1
ATOM 952 C CA . GLU A 1 99 ? 31.88932 2.87040 26.76157 1.000 33.18477 99 GLU A CA 1
ATOM 953 C C . GLU A 1 99 ? 33.10254 2.87320 25.84051 1.000 34.11646 99 GLU A C 1
ATOM 954 O O . GLU A 1 99 ? 34.23457 2.66509 26.29199 1.000 34.86392 99 GLU A O 1
ATOM 966 N N . TRP A 1 100 ? 32.88823 3.11460 24.54492 1.000 34.24280 100 TRP A N 1
ATOM 967 C CA . TRP A 1 100 ? 34.01148 3.23163 23.62164 1.000 32.22414 100 TRP A CA 1
ATOM 968 C C . TRP A 1 100 ? 34.92741 4.38482 24.02471 1.000 29.43696 100 TRP A C 1
ATOM 969 O O . TRP A 1 100 ? 36.14630 4.21862 24.13361 1.000 33.39270 100 TRP A O 1
ATOM 990 N N . ALA A 1 101 ? 34.35372 5.56945 24.24649 1.000 26.41310 101 ALA A N 1
ATOM 991 C CA . ALA A 1 101 ? 35.16674 6.72184 24.61234 1.000 23.46012 101 ALA A CA 1
ATOM 992 C C . ALA A 1 101 ? 35.95901 6.45781 25.88988 1.000 31.17420 101 ALA A C 1
ATOM 993 O O . ALA A 1 101 ? 37.13216 6.82977 25.98946 1.000 30.10039 101 ALA A O 1
ATOM 1000 N N . GLN A 1 102 ? 35.33699 5.80392 26.87077 1.000 34.68755 102 GLN A N 1
ATOM 1001 C CA . GLN A 1 102 ? 36.02512 5.52586 28.12772 1.000 41.35151 102 GLN A CA 1
ATOM 1002 C C . GLN A 1 102 ? 37.24404 4.64130 27.90697 1.000 39.91186 102 GLN A C 1
ATOM 1003 O O . GLN A 1 102 ? 38.31887 4.90415 28.46086 1.000 45.55728 102 GLN A O 1
ATOM 1017 N N . LYS A 1 103 ? 37.09900 3.58788 27.10098 1.000 32.39531 103 LYS A N 1
ATOM 1018 C CA . LYS A 1 103 ? 38.21825 2.69309 26.83915 1.000 35.39830 103 LYS A CA 1
ATOM 1019 C C . LYS A 1 103 ? 39.29898 3.34471 25.98498 1.000 39.96727 103 LYS A C 1
ATOM 1020 O O . LYS A 1 103 ? 40.45180 2.90304 26.02232 1.000 42.80182 103 LYS A O 1
ATOM 1039 N N . GLU A 1 104 ? 38.95852 4.38225 25.22288 1.000 44.83093 104 GLU A N 1
ATOM 1040 C CA . GLU A 1 104 ? 39.90997 5.05778 24.35183 1.000 37.48268 104 GLU A CA 1
ATOM 1041 C C . GLU A 1 104 ? 40.52071 6.29665 24.99006 1.000 34.61918 104 GLU A C 1
ATOM 1042 O O . GLU A 1 104 ? 41.31526 6.98406 24.33983 1.000 40.80939 104 GLU A O 1
ATOM 1054 N N . ASN A 1 105 ? 40.16410 6.60255 26.23660 1.000 32.78310 105 ASN A N 1
ATOM 1055 C CA . ASN A 1 105 ? 40.70644 7.76239 26.94461 1.000 43.26594 105 ASN A CA 1
ATOM 1056 C C . ASN A 1 105 ? 40.47230 9.04955 26.15424 1.000 36.25984 105 ASN A C 1
ATOM 1057 O O . ASN A 1 105 ? 41.38661 9.84705 25.92652 1.000 35.78873 105 ASN A O 1
ATOM 1068 N N . ILE A 1 106 ? 39.22415 9.24857 25.73786 1.000 31.67464 106 ILE A N 1
ATOM 1069 C CA . ILE A 1 106 ? 38.85295 10.47675 25.04878 1.000 31.47199 106 ILE A CA 1
ATOM 1070 C C . ILE A 1 106 ? 38.86749 11.62569 26.04697 1.000 31.25880 106 ILE A C 1
ATOM 1071 O O . ILE A 1 106 ? 38.32461 11.51519 27.15313 1.000 30.08761 106 ILE A O 1
ATOM 1087 N N . ASP A 1 107 ? 39.49125 12.73906 25.65911 1.000 27.31737 107 ASP A N 1
ATOM 1088 C CA . ASP A 1 107 ? 39.61999 13.89299 26.53030 1.000 22.71418 107 ASP A CA 1
ATOM 1089 C C . ASP A 1 107 ? 38.50636 14.90497 26.35128 1.000 28.99651 107 ASP A C 1
ATOM 1090 O O . ASP A 1 107 ? 38.33126 15.76799 27.22035 1.000 23.19845 107 ASP A O 1
ATOM 1099 N N . LEU A 1 108 ? 37.74833 14.82491 25.25935 1.000 24.95651 108 LEU A N 1
ATOM 1100 C CA . LEU A 1 108 ? 36.70226 15.80512 24.99560 1.000 26.09612 108 LEU A CA 1
ATOM 1101 C C . LEU A 1 108 ? 35.75883 15.26097 23.93189 1.000 26.86464 108 LEU A C 1
ATOM 1102 O O . LEU A 1 108 ? 36.20016 14.64454 22.96511 1.000 23.31158 108 LEU A O 1
ATOM 1118 N N . VAL A 1 109 ? 34.46588 15.50348 24.12345 1.000 24.81022 109 VAL A N 1
ATOM 1119 C CA . VAL A 1 109 ? 33.42296 15.11024 23.18482 1.000 20.84133 109 VAL A CA 1
ATOM 1120 C C . VAL A 1 109 ? 32.70197 16.36982 22.72910 1.000 20.98345 109 VAL A C 1
ATOM 1121 O O . VAL A 1 109 ? 32.29216 17.19359 23.56075 1.000 25.80771 109 VAL A O 1
ATOM 1134 N N . VAL A 1 110 ? 32.56689 16.52735 21.41342 1.000 21.42060 110 VAL A N 1
ATOM 1135 C CA . VAL A 1 110 ? 31.88831 17.67561 20.82375 1.000 17.16746 110 VAL A CA 1
ATOM 1136 C C . VAL A 1 110 ? 30.67767 17.18184 20.03811 1.000 19.91253 110 VAL A C 1
ATOM 1137 O O . VAL A 1 110 ? 30.81390 16.82321 18.85868 1.000 26.97127 110 VAL A O 1
ATOM 1150 N N . PRO A 1 111 ? 29.49204 17.11690 20.64559 1.000 21.82385 111 PRO A N 1
ATOM 1151 C CA . PRO A 1 111 ? 28.29544 16.73916 19.87950 1.000 21.90017 111 PRO A CA 1
ATOM 1152 C C . PRO A 1 111 ? 27.91475 17.83385 18.89112 1.000 21.86333 111 PRO A C 1
ATOM 1153 O O . PRO A 1 111 ? 27.86604 19.01880 19.23765 1.000 21.36327 111 PRO A O 1
ATOM 1164 N N . GLY A 1 112 ? 27.63271 17.42605 17.65715 1.000 20.82744 112 GLY A N 1
ATOM 1165 C CA . GLY A 1 112 ? 27.23404 18.35683 16.62609 1.000 30.13645 112 GLY A CA 1
ATOM 1166 C C . GLY A 1 112 ? 25.72989 18.47762 16.48702 1.000 33.06048 112 GLY A C 1
ATOM 1167 O O . GLY A 1 112 ? 25.15435 19.55749 16.64169 1.000 36.44773 112 GLY A O 1
ATOM 1171 N N . PRO A 1 113 ? 25.06257 17.36640 16.18671 1.000 30.65959 113 PRO A N 1
ATOM 1172 C CA . PRO A 1 113 ? 23.60721 17.40844 15.99460 1.000 35.27330 113 PRO A CA 1
ATOM 1173 C C . PRO A 1 113 ? 22.87590 17.80305 17.27211 1.000 33.33623 113 PRO A C 1
ATOM 1174 O O . PRO A 1 113 ? 23.42718 17.83466 18.37791 1.000 33.32307 113 PRO A O 1
ATOM 1185 N N . GLU A 1 114 ? 21.58382 18.09195 17.10209 1.000 35.02348 114 GLU A N 1
ATOM 1186 C CA . GLU A 1 114 ? 20.75095 18.51948 18.21929 1.000 36.73684 114 GLU A CA 1
ATOM 1187 C C . GLU A 1 114 ? 20.27514 17.33702 19.05287 1.000 29.81496 114 GLU A C 1
ATOM 1188 O O . GLU A 1 114 ? 20.22495 17.42361 20.28793 1.000 29.08855 114 GLU A O 1
ATOM 1200 N N . GLN A 1 115 ? 19.92456 16.22628 18.40059 1.000 25.40989 115 GLN A N 1
ATOM 1201 C CA . GLN A 1 115 ? 19.27316 15.13315 19.11465 1.000 31.86330 115 GLN A CA 1
ATOM 1202 C C . GLN A 1 115 ? 20.08437 14.63147 20.30228 1.000 25.73098 115 GLN A C 1
ATOM 1203 O O . GLN A 1 115 ? 19.51763 14.52634 21.40240 1.000 33.28189 115 GLN A O 1
ATOM 1217 N N . PRO A 1 116 ? 21.37301 14.29329 20.16876 1.000 27.48803 116 PRO A N 1
ATOM 1218 C CA . PRO A 1 116 ? 22.10032 13.77019 21.34292 1.000 25.12459 116 PRO A CA 1
ATOM 1219 C C . PRO A 1 116 ? 22.17016 14.76133 22.49305 1.000 25.34567 116 PRO A C 1
ATOM 1220 O O . PRO A 1 116 ? 22.10731 14.35373 23.65836 1.000 26.12997 116 PRO A O 1
ATOM 1231 N N . LEU A 1 117 ? 22.31204 16.05475 22.20066 1.000 24.22489 117 LEU A N 1
ATOM 1232 C CA . LEU A 1 117 ? 22.34639 17.05152 23.26799 1.000 26.38831 117 LEU A CA 1
ATOM 1233 C C . LEU A 1 117 ? 21.00983 17.11956 23.99459 1.000 26.91206 117 LEU A C 1
ATOM 1234 O O . LEU A 1 117 ? 20.94730 16.98453 25.22493 1.000 23.01949 117 LEU A O 1
ATOM 1250 N N . VAL A 1 118 ? 19.91881 17.31214 23.24699 1.000 25.77780 118 VAL A N 1
ATOM 1251 C CA . VAL A 1 118 ? 18.59993 17.39327 23.87229 1.000 26.98321 118 VAL A CA 1
ATOM 1252 C C . VAL A 1 118 ? 18.24852 16.08129 24.55522 1.000 24.05391 118 VAL A C 1
ATOM 1253 O O . VAL A 1 118 ? 17.50587 16.06473 25.54282 1.000 30.88104 118 VAL A O 1
ATOM 1266 N N . ASP A 1 119 ? 18.75875 14.96258 24.04064 1.000 24.14321 119 ASP A N 1
ATOM 1267 C CA . ASP A 1 119 ? 18.52180 13.66725 24.66531 1.000 27.82523 119 ASP A CA 1
ATOM 1268 C C . ASP A 1 119 ? 19.41613 13.42922 25.87512 1.000 29.96496 119 ASP A C 1
ATOM 1269 O O . ASP A 1 119 ? 19.21734 12.44383 26.58322 1.000 27.21200 119 ASP A O 1
ATOM 1278 N N . GLY A 1 120 ? 20.38578 14.30246 26.12511 1.000 31.85266 120 GLY A N 1
ATOM 1279 C CA . GLY A 1 120 ? 21.18451 14.24047 27.31980 1.000 28.36014 120 GLY A CA 1
ATOM 1280 C C . GLY A 1 120 ? 22.51570 13.53983 27.20547 1.000 28.73913 120 GLY A C 1
ATOM 1281 O O . GLY A 1 120 ? 22.94092 12.89956 28.17674 1.000 36.96380 120 GLY A O 1
ATOM 1285 N N . VAL A 1 121 ? 23.19223 13.64358 26.06448 1.000 29.21358 121 VAL A N 1
ATOM 1286 C CA . VAL A 1 121 ? 24.48224 12.98428 25.90760 1.000 32.11919 121 VAL A CA 1
ATOM 1287 C C . VAL A 1 121 ? 25.49976 13.54870 26.89324 1.000 27.97922 121 VAL A C 1
ATOM 1288 O O . VAL A 1 121 ? 26.41447 12.83870 27.32545 1.000 33.65359 121 VAL A O 1
ATOM 1301 N N . GLU A 1 122 ? 25.36425 14.82500 27.25978 1.000 24.78378 122 GLU A N 1
ATOM 1302 C CA . GLU A 1 122 ? 26.31345 15.43565 28.18314 1.000 33.09004 122 GLU A CA 1
ATOM 1303 C C . GLU A 1 122 ? 26.31898 14.71325 29.52486 1.000 33.47693 122 GLU A C 1
ATOM 1304 O O . GLU A 1 122 ? 27.38872 14.43767 30.08177 1.000 30.00283 122 GLU A O 1
ATOM 1316 N N . GLY A 1 123 ? 25.13381 14.39617 30.05918 1.000 26.57695 123 GLY A N 1
ATOM 1317 C CA . GLY A 1 123 ? 25.06891 13.66254 31.30698 1.000 28.36927 123 GLY A CA 1
ATOM 1318 C C . GLY A 1 123 ? 25.65934 12.27578 31.21404 1.000 34.63318 123 GLY A C 1
ATOM 1319 O O . GLY A 1 123 ? 26.26918 11.79377 32.18028 1.000 26.99016 123 GLY A O 1
ATOM 1323 N N . ALA A 1 124 ? 25.49970 11.61881 30.06151 1.000 23.35493 124 ALA A N 1
ATOM 1324 C CA . ALA A 1 124 ? 26.05571 10.28440 29.88740 1.000 27.51332 124 ALA A CA 1
ATOM 1325 C C . ALA A 1 124 ? 27.57730 10.30248 30.00355 1.000 29.90045 124 ALA A C 1
ATOM 1326 O O . ALA A 1 124 ? 28.17013 9.46114 30.68675 1.000 25.69732 124 ALA A O 1
ATOM 1333 N N . PHE A 1 125 ? 28.23035 11.25387 29.32977 1.000 21.12520 125 PHE A N 1
ATOM 1334 C CA . PHE A 1 125 ? 29.68467 11.33954 29.41887 1.000 29.36829 125 PHE A CA 1
ATOM 1335 C C . PHE A 1 125 ? 30.12740 11.89729 30.76795 1.000 29.10510 125 PHE A C 1
ATOM 1336 O O . PHE A 1 125 ? 31.22691 11.57871 31.24105 1.000 30.43157 125 PHE A O 1
ATOM 1353 N N . LYS A 1 126 ? 29.28588 12.71745 31.40259 1.000 27.90250 126 LYS A N 1
ATOM 1354 C CA . LYS A 1 126 ? 29.62646 13.24798 32.71977 1.000 28.23675 126 LYS A CA 1
ATOM 1355 C C . LYS A 1 126 ? 29.78496 12.12932 33.73678 1.000 24.47840 126 LYS A C 1
ATOM 1356 O O . LYS A 1 126 ? 30.64247 12.20340 34.62421 1.000 24.04941 126 LYS A O 1
ATOM 1375 N N . LYS A 1 127 ? 28.97925 11.07023 33.60928 1.000 30.74327 127 LYS A N 1
ATOM 1376 C CA . LYS A 1 127 ? 29.03039 9.95665 34.54905 1.000 29.20887 127 LYS A CA 1
ATOM 1377 C C . LYS A 1 127 ? 30.32160 9.15826 34.44552 1.000 24.60832 127 LYS A C 1
ATOM 1378 O O . LYS A 1 127 ? 30.60495 8.35779 35.34387 1.000 31.92762 127 LYS A O 1
ATOM 1397 N N . VAL A 1 128 ? 31.10755 9.35792 33.38815 1.000 30.66449 128 VAL A N 1
ATOM 1398 C CA . VAL A 1 128 ? 32.39785 8.69900 33.23118 1.000 31.20929 128 VAL A CA 1
ATOM 1399 C C . VAL A 1 128 ? 33.54801 9.69584 33.25992 1.000 25.77180 128 VAL A C 1
ATOM 1400 O O . VAL A 1 128 ? 34.68647 9.33278 32.94778 1.000 27.03511 128 VAL A O 1
ATOM 1413 N N . GLY A 1 129 ? 33.27970 10.94610 33.62157 1.000 28.19104 129 GLY A N 1
ATOM 1414 C CA . GLY A 1 129 ? 34.33455 11.92943 33.74531 1.000 27.02511 129 GLY A CA 1
ATOM 1415 C C . GLY A 1 129 ? 34.95142 12.38750 32.44986 1.000 31.64672 129 GLY A C 1
ATOM 1416 O O . GLY A 1 129 ? 36.09368 12.85385 32.45569 1.000 36.52625 129 GLY A O 1
ATOM 1420 N N . ILE A 1 130 ? 34.23180 12.26785 31.33900 1.000 35.80845 130 ILE A N 1
ATOM 1421 C CA . ILE A 1 130 ? 34.69691 12.76055 30.03944 1.000 24.93609 130 ILE A CA 1
ATOM 1422 C C . ILE A 1 130 ? 33.97976 14.07740 29.77846 1.000 25.54933 130 ILE A C 1
ATOM 1423 O O . ILE A 1 130 ? 32.74089 14.08215 29.62597 1.000 19.85127 130 ILE A O 1
ATOM 1439 N N . PRO A 1 131 ? 34.68536 15.20848 29.70152 1.000 24.82147 131 PRO A N 1
ATOM 1440 C CA . PRO A 1 131 ? 34.00049 16.49150 29.52061 1.000 32.34606 131 PRO A CA 1
ATOM 1441 C C . PRO A 1 131 ? 33.38687 16.62104 28.13445 1.000 27.71919 131 PRO A C 1
ATOM 1442 O O . PRO A 1 131 ? 33.84919 16.02212 27.16036 1.000 22.71595 131 PRO A O 1
ATOM 1453 N N . VAL A 1 132 ? 32.33918 17.44130 28.05612 1.000 25.59744 132 VAL A N 1
ATOM 1454 C CA . VAL A 1 132 ? 31.57332 17.63502 26.83491 1.000 27.25290 132 VAL A CA 1
ATOM 1455 C C . VAL A 1 132 ? 31.47482 19.12694 26.53763 1.000 28.64518 132 VAL A C 1
ATOM 1456 O O . VAL A 1 132 ? 31.07411 19.91704 27.40467 1.000 19.03350 132 VAL A O 1
ATOM 1469 N N . PHE A 1 133 ? 31.84327 19.51109 25.32089 1.000 26.05620 133 PHE A N 1
ATOM 1470 C CA . PHE A 1 133 ? 31.57784 20.86030 24.82886 1.000 27.40110 133 PHE A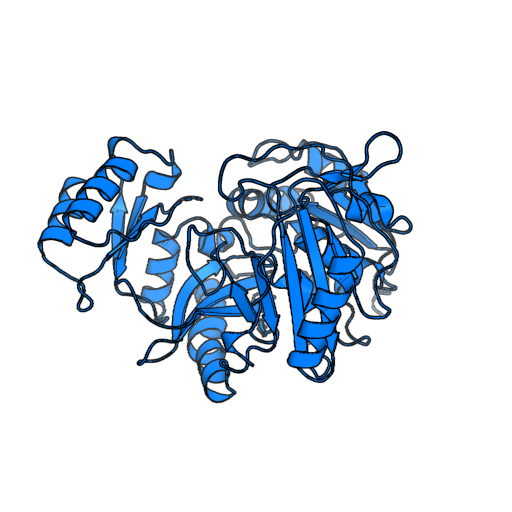 CA 1
ATOM 1471 C C . PHE A 1 133 ? 30.12819 20.88727 24.35921 1.000 26.57995 133 PHE A C 1
ATOM 1472 O O . PHE A 1 133 ? 29.81395 20.54830 23.21377 1.000 26.57731 133 PHE A O 1
ATOM 1489 N N . GLY A 1 134 ? 29.23744 21.28580 25.25959 1.000 28.76057 134 GLY A N 1
ATOM 1490 C CA . GLY A 1 134 ? 27.82364 21.31966 24.98310 1.000 25.41544 134 GLY A CA 1
ATOM 1491 C C . GLY A 1 134 ? 27.02177 21.45489 26.25804 1.000 22.15978 134 GLY A C 1
ATOM 1492 O O . GLY A 1 134 ? 27.54021 21.29360 27.36322 1.000 25.58651 134 GLY A O 1
ATOM 1496 N N . PRO A 1 135 ? 25.73343 21.74441 26.12625 1.000 21.01810 135 PRO A N 1
ATOM 1497 C CA . PRO A 1 135 ? 24.91237 22.00598 27.30603 1.000 32.54053 135 PRO A CA 1
ATOM 1498 C C . PRO A 1 135 ? 24.52878 20.73007 28.03548 1.000 32.36156 135 PRO A C 1
ATOM 1499 O O . PRO A 1 135 ? 24.45493 19.64030 27.46058 1.000 23.32627 135 PRO A O 1
ATOM 1510 N N . SER A 1 136 ? 24.29387 20.88788 29.32844 1.000 19.81373 136 SER A N 1
ATOM 1511 C CA . SER A 1 136 ? 23.71561 19.81111 30.11811 1.000 28.97009 136 SER A CA 1
ATOM 1512 C C . SER A 1 136 ? 22.34611 19.43962 29.55673 1.000 25.43019 136 SER A C 1
ATOM 1513 O O . SER A 1 136 ? 21.73013 20.22247 28.82756 1.000 32.80213 136 SER A O 1
ATOM 1521 N N . PRO A 1 137 ? 21.85493 18.24097 29.87437 1.000 31.44406 137 PRO A N 1
ATOM 1522 C CA . PRO A 1 137 ? 20.49524 17.87375 29.43567 1.000 28.93586 137 PRO A CA 1
ATOM 1523 C C . PRO A 1 137 ? 19.45754 18.95466 29.70642 1.000 33.86803 137 PRO A C 1
ATOM 1524 O O . PRO A 1 137 ? 18.55169 19.16455 28.88776 1.000 25.69337 137 PRO A O 1
ATOM 1535 N N . ALA A 1 138 ? 19.57311 19.65496 30.83981 1.000 29.30423 138 ALA A N 1
ATOM 1536 C CA . ALA A 1 138 ? 18.62230 20.71475 31.15828 1.000 30.55701 138 ALA A CA 1
ATOM 1537 C C . ALA A 1 138 ? 18.86213 21.95614 30.30059 1.000 29.23316 138 ALA A C 1
ATOM 1538 O O . ALA A 1 138 ? 17.92828 22.49214 29.69086 1.000 30.61754 138 ALA A O 1
ATOM 1545 N N . ALA A 1 139 ? 20.10878 22.43029 30.24604 1.000 25.41835 139 ALA A N 1
ATOM 1546 C CA . ALA A 1 139 ? 20.40905 23.62386 29.46293 1.000 35.56693 139 ALA A CA 1
ATOM 1547 C C . ALA A 1 139 ? 20.07790 23.42792 27.98681 1.000 35.65905 139 ALA A C 1
ATOM 1548 O O . ALA A 1 139 ? 19.73184 24.39254 27.29361 1.000 26.32109 139 ALA A O 1
ATOM 1555 N N . ALA A 1 140 ? 20.17785 22.19081 27.48909 1.000 36.16640 140 ALA A N 1
ATOM 1556 C CA . ALA A 1 140 ? 19.85653 21.91700 26.09264 1.000 29.42875 140 ALA A CA 1
ATOM 1557 C C . ALA A 1 140 ? 18.38536 22.15983 25.77395 1.000 36.24799 140 ALA A C 1
ATOM 1558 O O . ALA A 1 140 ? 18.02700 22.21389 24.59130 1.000 28.50495 140 ALA A O 1
ATOM 1565 N N . MET A 1 141 ? 17.53361 22.31794 26.79278 1.000 29.13857 141 MET A N 1
ATOM 1566 C CA . MET A 1 141 ? 16.11700 22.55602 26.54969 1.000 33.88914 141 MET A CA 1
ATOM 1567 C C . MET A 1 141 ? 15.85620 23.89533 25.86947 1.000 27.13043 141 MET A C 1
ATOM 1568 O O . MET A 1 141 ? 14.75524 24.10819 25.35670 1.000 25.20389 141 MET A O 1
ATOM 1582 N N . LEU A 1 142 ? 16.83815 24.79697 25.85009 1.000 24.49324 142 LEU A N 1
ATOM 1583 C CA . LEU A 1 142 ? 16.67833 26.04121 25.10182 1.000 33.46800 142 LEU A CA 1
ATOM 1584 C C . LEU A 1 142 ? 16.34937 25.76875 23.63927 1.000 27.97261 142 LEU A C 1
ATOM 1585 O O . LEU A 1 142 ? 15.65161 26.56192 23.00121 1.000 26.82510 142 LEU A O 1
ATOM 1601 N N . GLU A 1 143 ? 16.85115 24.66092 23.08702 1.000 32.69679 143 GLU A N 1
ATOM 1602 C CA . GLU A 1 143 ? 16.49036 24.22767 21.74835 1.000 33.01262 143 GLU A CA 1
ATOM 1603 C C . GLU A 1 143 ? 15.52949 23.05333 21.73135 1.000 36.99994 143 GLU A C 1
ATOM 1604 O O . GLU A 1 143 ? 14.76766 22.91481 20.77636 1.000 36.68674 143 GLU A O 1
ATOM 1616 N N . GLY A 1 144 ? 15.53922 22.21824 22.77307 1.000 31.44708 144 GLY A N 1
ATOM 1617 C CA . GLY A 1 144 ? 14.70553 21.03109 22.77723 1.000 30.68646 144 GLY A CA 1
ATOM 1618 C C . GLY A 1 144 ? 13.23490 21.31147 22.98294 1.000 28.37829 144 GLY A C 1
ATOM 1619 O O . GLY A 1 144 ? 12.38586 20.55967 22.49292 1.000 35.18174 144 GLY A O 1
ATOM 1623 N N . SER A 1 145 ? 12.90869 22.38808 23.69542 1.000 27.29488 145 SER A N 1
ATOM 1624 C CA . SER A 1 145 ? 11.52499 22.73415 24.02012 1.000 31.72436 145 SER A CA 1
ATOM 1625 C C . SER A 1 145 ? 11.29043 24.20215 23.68251 1.000 26.92115 145 SER A C 1
ATOM 1626 O O . SER A 1 145 ? 11.67617 25.09596 24.44467 1.000 24.24188 145 SER A O 1
ATOM 1634 N N . LYS A 1 146 ? 10.64600 24.45058 22.54147 1.000 28.70317 146 LYS A N 1
ATOM 1635 C CA . LYS A 1 146 ? 10.34428 25.82337 22.15773 1.000 32.44572 146 LYS A CA 1
ATOM 1636 C C . LYS A 1 146 ? 9.46327 26.49490 23.19768 1.000 27.35038 146 LYS A C 1
ATOM 1637 O O . LYS A 1 146 ? 9.62381 27.68843 23.47839 1.000 32.09831 146 LYS A O 1
ATOM 1656 N N . SER A 1 147 ? 8.52844 25.74249 23.78776 1.000 31.53276 147 SER A N 1
ATOM 1657 C CA . SER A 1 147 ? 7.66154 26.31039 24.81374 1.000 27.17172 147 SER A CA 1
ATOM 1658 C C . SER A 1 147 ? 8.47659 26.80013 26.00462 1.000 25.51889 147 SER A C 1
ATOM 1659 O O . SER A 1 147 ? 8.28245 27.92126 26.49172 1.000 29.27197 147 SER A O 1
ATOM 1667 N N . LEU A 1 148 ? 9.39642 25.96609 26.49181 1.000 28.34362 148 LEU A N 1
ATOM 1668 C CA . LEU A 1 148 ? 10.26618 26.39042 27.58329 1.000 31.83615 148 LEU A CA 1
ATOM 1669 C C . LEU A 1 148 ? 11.12225 27.58360 27.17105 1.000 22.49029 148 LEU A C 1
ATOM 1670 O O . LEU A 1 148 ? 11.30916 28.52444 27.95502 1.000 27.40930 148 LEU A O 1
ATOM 1686 N N . SER A 1 149 ? 11.64259 27.56834 25.94473 1.000 30.91525 149 SER A N 1
ATOM 1687 C CA . SER A 1 149 ? 12.51680 28.64992 25.50179 1.000 29.68879 149 SER A CA 1
ATOM 1688 C C . SER A 1 149 ? 11.77365 29.97617 25.46358 1.000 27.88594 149 SER A C 1
ATOM 1689 O O . SER A 1 149 ? 12.30755 31.01184 25.88240 1.000 25.01454 149 SER A O 1
ATOM 1697 N N . LYS A 1 150 ? 10.53789 29.96935 24.96132 1.000 30.89326 150 LYS A N 1
ATOM 1698 C CA . LYS A 1 150 ? 9.76983 31.20913 24.89999 1.000 30.16685 150 LYS A CA 1
ATOM 1699 C C . LYS A 1 150 ? 9.43798 31.71600 26.29938 1.000 32.94350 150 LYS A C 1
ATOM 1700 O O . LYS A 1 150 ? 9.50989 32.92274 26.56082 1.000 29.35360 150 LYS A O 1
ATOM 1719 N N . GLU A 1 151 ? 9.06422 30.81172 27.20889 1.000 28.50098 151 GLU A N 1
ATOM 1720 C CA . GLU A 1 151 ? 8.84257 31.21174 28.59402 1.000 37.05727 151 GLU A CA 1
ATOM 1721 C C . GLU A 1 151 ? 10.11358 31.80239 29.19311 1.000 29.67744 151 GLU A C 1
ATOM 1722 O O . GLU A 1 151 ? 10.06377 32.81940 29.89129 1.000 31.18815 151 GLU A O 1
ATOM 1734 N N . PHE A 1 152 ? 11.26045 31.16687 28.93707 1.000 26.62684 152 PHE A N 1
ATOM 1735 C CA . PHE A 1 152 ? 12.53160 31.68938 29.42378 1.000 27.27429 152 PHE A CA 1
ATOM 1736 C C . PHE A 1 152 ? 12.76470 33.11238 28.93372 1.000 26.92424 152 PHE A C 1
ATOM 1737 O O . PHE A 1 152 ? 13.21829 33.97142 29.69426 1.000 27.63749 152 PHE A O 1
ATOM 1754 N N . MET A 1 153 ? 12.46205 33.38279 27.66253 1.000 26.93388 153 MET A N 1
ATOM 1755 C CA . MET A 1 153 ? 12.69162 34.71707 27.12273 1.000 30.94488 153 MET A CA 1
ATOM 1756 C C . MET A 1 153 ? 11.80684 35.74555 27.82096 1.000 27.30760 153 MET A C 1
ATOM 1757 O O . MET A 1 153 ? 12.26917 36.82893 28.19962 1.000 26.68385 153 MET A O 1
ATOM 1771 N N . ALA A 1 154 ? 10.52538 35.41904 28.00258 1.000 26.23450 154 ALA A N 1
ATOM 1772 C CA . ALA A 1 154 ? 9.61437 36.36060 28.64286 1.000 30.63766 154 ALA A CA 1
ATOM 1773 C C . ALA A 1 154 ? 9.99461 36.59614 30.10034 1.000 30.71398 154 ALA A C 1
ATOM 1774 O O . ALA A 1 154 ? 9.95329 37.73270 30.58158 1.000 32.89582 154 ALA A O 1
ATOM 1781 N N . ARG A 1 155 ? 10.37572 35.53597 30.81533 1.000 33.42736 155 ARG A N 1
ATOM 1782 C CA . ARG A 1 155 ? 10.72835 35.68525 32.22195 1.000 34.49065 155 ARG A CA 1
ATOM 1783 C C . ARG A 1 155 ? 11.94945 36.57654 32.40948 1.000 27.05818 155 ARG A C 1
ATOM 1784 O O . ARG A 1 155 ? 12.09674 37.20991 33.46048 1.000 29.78219 155 ARG A O 1
ATOM 1805 N N . HIS A 1 156 ? 12.83836 36.63105 31.42110 1.000 27.30462 156 HIS A N 1
ATOM 1806 C CA . HIS A 1 156 ? 14.04906 37.43699 31.50989 1.000 33.53958 156 HIS A CA 1
ATOM 1807 C C . HIS A 1 156 ? 14.00941 38.66577 30.60747 1.000 28.00471 156 HIS A C 1
ATOM 1808 O O . HIS A 1 156 ? 15.04997 39.28468 30.37387 1.000 26.76245 156 HIS A O 1
ATOM 1822 N N . ASN A 1 157 ? 12.83700 39.02547 30.08878 1.000 29.93965 157 ASN A N 1
ATOM 1823 C CA . ASN A 1 157 ? 12.67231 40.22677 29.27108 1.000 33.62430 157 ASN A CA 1
ATOM 1824 C C . ASN A 1 157 ? 13.57572 40.19252 28.04237 1.000 31.11611 157 ASN A C 1
ATOM 1825 O O . ASN A 1 157 ? 14.16601 41.20102 27.65253 1.000 27.21038 157 ASN A O 1
ATOM 1836 N N . ILE A 1 158 ? 13.67965 39.02197 27.42389 1.000 30.62859 158 ILE A N 1
ATOM 1837 C CA . ILE A 1 158 ? 14.46134 38.84173 26.20403 1.000 24.67787 158 ILE A CA 1
ATOM 1838 C C . ILE A 1 158 ? 13.53531 39.08104 25.01542 1.000 26.24912 158 ILE A C 1
ATOM 1839 O O . ILE A 1 158 ? 12.51305 38.38747 24.89560 1.000 24.97791 158 ILE A O 1
ATOM 1855 N N . PRO A 1 159 ? 13.84487 40.02811 24.13021 1.000 23.78682 159 PRO A N 1
ATOM 1856 C CA . PRO A 1 159 ? 12.88753 40.38403 23.07139 1.000 23.56574 159 PRO A CA 1
ATOM 1857 C C . PRO A 1 159 ? 12.61314 39.22578 22.11977 1.000 31.72461 159 PRO A C 1
ATOM 1858 O O . PRO A 1 159 ? 13.52948 38.64680 21.52484 1.000 22.71037 159 PRO A O 1
ATOM 1869 N N . THR A 1 160 ? 11.33186 38.89845 21.97541 1.000 28.07181 160 THR A N 1
ATOM 1870 C CA . THR A 1 160 ? 10.89890 37.81877 21.10027 1.000 31.44589 160 THR A CA 1
ATOM 1871 C C . THR A 1 160 ? 9.45157 38.08551 20.70232 1.000 29.69568 160 THR A C 1
ATOM 1872 O O . THR A 1 160 ? 8.79778 38.98549 21.22817 1.000 29.09035 160 THR A O 1
ATOM 1883 N N . ALA A 1 161 ? 8.95647 37.28463 19.76286 1.000 32.09462 161 ALA A N 1
ATOM 1884 C CA . ALA A 1 161 ? 7.59214 37.46532 19.27892 1.000 31.32610 161 ALA A CA 1
ATOM 1885 C C . ALA A 1 161 ? 6.57914 37.06361 20.34733 1.000 34.15276 161 ALA A C 1
ATOM 1886 O O . ALA A 1 161 ? 6.77813 36.09083 21.08556 1.000 29.87593 161 ALA A O 1
ATOM 1893 N N . ALA A 1 162 ? 5.49109 37.82843 20.43527 1.000 25.20094 162 ALA A N 1
ATOM 1894 C CA . ALA A 1 162 ? 4.38354 37.46135 21.30657 1.000 29.80938 162 ALA A CA 1
ATOM 1895 C C . ALA A 1 162 ? 3.97183 36.02262 21.03338 1.000 33.74407 162 ALA A C 1
ATOM 1896 O O . ALA A 1 162 ? 4.06085 35.53980 19.90054 1.000 34.01252 162 ALA A O 1
ATOM 1903 N N . PHE A 1 163 ? 3.53037 35.32945 22.08098 1.000 32.30115 163 PHE A N 1
ATOM 1904 C CA . PHE A 1 163 ? 3.29055 33.89762 21.96721 1.000 32.09850 163 PHE A CA 1
ATOM 1905 C C . PHE A 1 163 ? 2.38217 33.42344 23.09201 1.000 33.48287 163 PHE A C 1
ATOM 1906 O O . PHE A 1 163 ? 2.14606 34.12872 24.07532 1.000 29.03497 163 PHE A O 1
ATOM 1923 N N . ARG A 1 164 ? 1.88453 32.19907 22.92935 1.000 34.88056 164 ARG A N 1
ATOM 1924 C CA . ARG A 1 164 ? 1.24138 31.45361 24.00027 1.000 39.05738 164 ARG A CA 1
ATOM 1925 C C . ARG A 1 164 ? 1.45422 29.97047 23.71442 1.000 40.34174 164 ARG A C 1
ATOM 1926 O O . ARG A 1 164 ? 1.30746 29.52305 22.57097 1.000 36.47812 164 ARG A O 1
ATOM 1947 N N . SER A 1 165 ? 1.80422 29.21675 24.74897 1.000 40.72968 165 SER A N 1
ATOM 1948 C CA . SER A 1 165 ? 2.07889 27.79482 24.62104 1.000 40.34806 165 SER A CA 1
ATOM 1949 C C . SER A 1 165 ? 0.85202 26.98173 25.01374 1.000 41.54294 165 SER A C 1
ATOM 1950 O O . SER A 1 165 ? 0.03792 27.40655 25.83703 1.000 35.02900 165 SER A O 1
ATOM 1958 N N . PHE A 1 166 ? 0.72908 25.80350 24.40729 1.000 42.26971 166 PHE A N 1
ATOM 1959 C CA . PHE A 1 166 ? -0.40141 24.92224 24.64128 1.000 43.16719 166 PHE A CA 1
ATOM 1960 C C . PHE A 1 166 ? 0.08080 23.48021 24.66964 1.000 42.59870 166 PHE A C 1
ATOM 1961 O O . PHE A 1 166 ? 1.07640 23.13044 24.03168 1.000 35.76630 166 PHE A O 1
ATOM 1978 N N . THR A 1 167 ? -0.63599 22.64689 25.40946 1.000 44.67280 167 THR A N 1
ATOM 1979 C CA . THR A 1 167 ? -0.40487 21.21016 25.42417 1.000 47.77054 167 THR A CA 1
ATOM 1980 C C . THR A 1 167 ? -1.34654 20.52922 24.43734 1.000 53.29225 167 THR A C 1
ATOM 1981 O O . THR A 1 167 ? -2.31686 21.11834 23.95451 1.000 51.77891 167 THR A O 1
ATOM 1992 N N . SER A 1 168 ? -1.04548 19.26090 24.14208 1.000 61.33079 168 SER A N 1
ATOM 1993 C CA . SER A 1 168 ? -1.84526 18.52473 23.16527 1.000 58.74891 168 SER A CA 1
ATOM 1994 C C . SER A 1 168 ? -3.30795 18.42835 23.58525 1.000 56.13017 168 SER A C 1
ATOM 1995 O O . SER A 1 168 ? -4.19591 18.36600 22.72671 1.000 59.11474 168 SER A O 1
ATOM 1998 N N . THR A 1 169 ? -3.58128 18.41903 24.89203 1.000 56.35847 169 THR A N 1
ATOM 1999 C CA . THR A 1 169 ? -4.95508 18.33283 25.37066 1.000 60.39317 169 THR A CA 1
ATOM 2000 C C . THR A 1 169 ? -5.68835 19.66619 25.30517 1.000 60.76690 169 THR A C 1
ATOM 2001 O O . THR A 1 169 ? -6.92116 19.68466 25.38991 1.000 59.56149 169 THR A O 1
ATOM 2005 N N . GLN A 1 170 ? -4.96411 20.77629 25.15588 1.000 63.04038 170 GLN A N 1
ATOM 2006 C CA . GLN A 1 170 ? -5.56523 22.10142 25.06194 1.000 55.77372 170 GLN A CA 1
ATOM 2007 C C . GLN A 1 170 ? -5.86420 22.50756 23.62313 1.000 54.10773 170 GLN A C 1
ATOM 2008 O O . GLN A 1 170 ? -5.77204 23.69534 23.28320 1.000 53.13656 170 GLN A O 1
ATOM 2022 N N . TYR A 1 171 ? -6.22736 21.54794 22.76764 1.000 53.59567 171 TYR A N 1
ATOM 2023 C CA . TYR A 1 171 ? -6.54905 21.87102 21.38214 1.000 61.05972 171 TYR A CA 1
ATOM 2024 C C . TYR A 1 171 ? -7.71627 22.84435 21.28763 1.000 59.42005 171 TYR A C 1
ATOM 2025 O O . TYR A 1 171 ? -7.76344 23.66585 20.36425 1.000 51.91915 171 TYR A O 1
ATOM 2043 N N . GLU A 1 172 ? -8.66100 22.77278 22.22813 1.000 55.97141 172 GLU A N 1
ATOM 2044 C CA . GLU A 1 172 ? -9.77816 23.71196 22.22114 1.000 63.57759 172 GLU A CA 1
ATOM 2045 C C . GLU A 1 172 ? -9.29783 25.13825 22.46917 1.000 54.51597 172 GLU A C 1
ATOM 2046 O O . GLU A 1 172 ? -9.75690 26.08139 21.81482 1.000 57.77952 172 GLU A O 1
ATOM 2058 N N . ASP A 1 173 ? -8.37165 25.31520 23.41115 1.000 52.40766 173 ASP A N 1
ATOM 2059 C CA . ASP A 1 173 ? -7.86631 26.64961 23.70782 1.000 48.97567 173 ASP A CA 1
ATOM 2060 C C . ASP A 1 173 ? -7.01921 27.18523 22.56237 1.000 49.26518 173 ASP A C 1
ATOM 2061 O O . ASP A 1 173 ? -7.06829 28.38235 22.25477 1.000 52.54189 173 ASP A O 1
ATOM 2070 N N . ALA A 1 174 ? -6.23634 26.31741 21.91849 1.000 45.73194 174 ALA A N 1
ATOM 2071 C CA . ALA A 1 174 ? -5.40795 26.76305 20.80340 1.000 42.21573 174 ALA A CA 1
ATOM 2072 C C . ALA A 1 174 ? -6.26457 27.32004 19.67322 1.000 46.07408 174 ALA A C 1
ATOM 2073 O O . ALA A 1 174 ? -5.86808 28.27639 18.99386 1.000 41.74462 174 ALA A O 1
ATOM 2080 N N . VAL A 1 175 ? -7.44454 26.73645 19.45811 1.000 42.51997 175 VAL A N 1
ATOM 2081 C CA . VAL A 1 175 ? -8.34167 27.24013 18.42312 1.000 49.07865 175 VAL A CA 1
ATOM 2082 C C . VAL A 1 175 ? -8.93217 28.58119 18.84083 1.000 44.72813 175 VAL A C 1
ATOM 2083 O O . VAL A 1 175 ? -8.96634 29.53704 18.05453 1.000 52.43431 175 VAL A O 1
ATOM 2096 N N . ALA A 1 176 ? -9.41314 28.67017 20.08401 1.000 46.55267 176 ALA A N 1
ATOM 2097 C CA . ALA A 1 176 ? -9.97371 29.92616 20.56626 1.000 47.15800 176 ALA A CA 1
ATOM 2098 C C . ALA A 1 176 ? -8.94197 31.04619 20.53823 1.000 47.85019 176 ALA A C 1
ATOM 2099 O O . ALA A 1 176 ? -9.29125 32.20591 20.29196 1.000 44.85246 176 ALA A O 1
ATOM 2106 N N . TYR A 1 177 ? -7.67207 30.72239 20.78888 1.000 41.08426 177 TYR A N 1
ATOM 2107 C CA . TYR A 1 177 ? -6.63365 31.74741 20.78701 1.000 43.68984 177 TYR A CA 1
ATOM 2108 C C . TYR A 1 177 ? -6.47124 32.35847 19.40187 1.000 44.47941 177 TYR A C 1
ATOM 2109 O O . TYR A 1 177 ? -6.31777 33.57788 19.26607 1.000 47.03235 177 TYR A O 1
ATOM 2127 N N . ILE A 1 178 ? -6.49910 31.52714 18.35923 1.000 43.42268 178 ILE A N 1
ATOM 2128 C CA . ILE A 1 178 ? -6.41519 32.04773 16.99829 1.000 46.94942 178 ILE A CA 1
ATOM 2129 C C . ILE A 1 178 ? -7.69547 32.79119 16.63872 1.000 45.87561 178 ILE A C 1
ATOM 2130 O O . ILE A 1 178 ? -7.66223 33.81708 15.95166 1.000 47.23367 178 ILE A O 1
ATOM 2146 N N . LYS A 1 179 ? -8.84198 32.29073 17.10460 1.000 44.97746 179 LYS A N 1
ATOM 2147 C CA . LYS A 1 179 ? -10.11908 32.92408 16.79975 1.000 52.52837 179 LYS A CA 1
ATOM 2148 C C . LYS A 1 179 ? -10.20644 34.34572 17.33881 1.000 51.72301 179 LYS A C 1
ATOM 2149 O O . LYS A 1 179 ? -11.00174 35.13931 16.82594 1.000 52.71786 179 LYS A O 1
ATOM 2168 N N . SER A 1 180 ? -9.40735 34.68689 18.34781 1.000 44.18172 180 SER A N 1
ATOM 2169 C CA . SER A 1 180 ? -9.44110 36.00870 18.95373 1.000 40.85500 180 SER A CA 1
ATOM 2170 C C . SER A 1 180 ? -8.49707 37.00307 18.28714 1.000 49.07178 180 SER A C 1
ATOM 2171 O O . SER A 1 180 ? -8.42761 38.15378 18.72890 1.000 48.78753 180 SER A O 1
ATOM 2179 N N . LYS A 1 181 ? -7.77252 36.59500 17.24363 1.000 46.70553 181 LYS A N 1
ATOM 2180 C CA . LYS A 1 181 ? -6.87138 37.48891 16.52822 1.000 47.06347 181 LYS A CA 1
ATOM 2181 C C . LYS A 1 181 ? -5.94434 38.19938 17.50749 1.000 46.27390 181 LYS A C 1
ATOM 2182 O O . LYS A 1 181 ? -6.13230 39.39014 17.78757 1.000 48.30572 181 LYS A O 1
ATOM 2201 N N . PRO A 1 182 ? -4.93434 37.51683 18.04032 1.000 41.50884 182 PRO A N 1
ATOM 2202 C CA . PRO A 1 182 ? -4.10338 38.12908 19.08444 1.000 43.69069 182 PRO A CA 1
ATOM 2203 C C . PRO A 1 182 ? -2.91612 38.90856 18.54400 1.000 49.56507 182 PRO A C 1
ATOM 2204 O O . PRO A 1 182 ? -2.34408 39.73856 19.25478 1.000 53.20498 182 PRO A O 1
ATOM 2208 N N . PHE A 1 183 ? -2.53837 38.65940 17.29569 1.000 47.43417 183 PHE A N 1
ATOM 2209 C CA . PHE A 1 183 ? -1.30542 39.19278 16.73300 1.000 47.43417 183 PHE A CA 1
ATOM 2210 C C . PHE A 1 183 ? -1.59740 40.39742 15.84637 1.000 47.43417 183 PHE A C 1
ATOM 2211 O O . PHE A 1 183 ? -2.47041 40.34108 14.97007 1.000 47.43417 183 PHE A O 1
ATOM 2219 N N . THR A 1 184 ? -0.85250 41.48290 16.07449 1.000 57.50528 184 THR A N 1
ATOM 2220 C CA . THR A 1 184 ? -1.03962 42.69488 15.28491 1.000 57.50528 184 THR A CA 1
ATOM 2221 C C . THR A 1 184 ? -0.75080 42.44619 13.81101 1.000 57.50528 184 THR A C 1
ATOM 2222 O O . THR A 1 184 ? -1.43974 42.98491 12.93574 1.000 57.50528 184 THR A O 1
ATOM 2226 N N . SER A 1 185 ? 0.26650 41.63348 13.51552 1.000 60.27643 185 SER A N 1
ATOM 2227 C CA . SER A 1 185 ? 0.62974 41.36872 12.12800 1.000 60.27643 185 SER A CA 1
ATOM 2228 C C . SER A 1 185 ? -0.44930 40.59800 11.37752 1.000 60.27643 185 SER A C 1
ATOM 2229 O O . SER A 1 185 ? -0.42081 40.56237 10.14234 1.000 60.27643 185 SER A O 1
ATOM 2232 N N . GLY A 1 186 ? -1.39366 39.98300 12.08862 1.000 60.19156 186 GLY A N 1
ATOM 2233 C CA . GLY A 1 186 ? -2.44443 39.21334 11.46194 1.000 60.19156 186 GLY A CA 1
ATOM 2234 C C . GLY A 1 186 ? -2.06158 37.80773 11.05293 1.000 60.19156 186 GLY A C 1
ATOM 2235 O O . GLY A 1 186 ? -2.93823 37.04868 10.61945 1.000 60.19156 186 GLY A O 1
ATOM 2236 N N . ARG A 1 187 ? -0.79000 37.43152 11.17083 1.000 50.73524 187 ARG A N 1
ATOM 2237 C CA . ARG A 1 187 ? -0.32657 36.09796 10.81914 1.000 50.81157 187 ARG A CA 1
ATOM 2238 C C . ARG A 1 187 ? 0.28107 35.42554 12.04173 1.000 50.58259 187 ARG A C 1
ATOM 2239 O O . ARG A 1 187 ? 0.94738 36.07500 12.85320 1.000 50.33783 187 ARG A O 1
ATOM 2247 N N . SER A 1 188 ? 0.04935 34.12203 12.16346 1.000 42.56039 188 SER A N 1
ATOM 2248 C CA . SER A 1 188 ? 0.53649 33.33258 13.28139 1.000 45.29756 188 SER A CA 1
ATOM 2249 C C . SER A 1 188 ? 1.52099 32.28276 12.78475 1.000 45.40020 188 SER A C 1
ATOM 2250 O O . SER A 1 188 ? 1.51223 31.89560 11.61212 1.000 48.32160 188 SER A O 1
ATOM 2255 N N . VAL A 1 189 ? 2.37437 31.82704 13.69912 1.000 39.29471 189 VAL A N 1
ATOM 2256 C CA . VAL A 1 189 ? 3.33682 30.76505 13.43782 1.000 40.38431 189 VAL A CA 1
ATOM 2257 C C . VAL A 1 189 ? 3.07529 29.64544 14.43480 1.000 45.14541 189 VAL A C 1
ATOM 2258 O O . VAL A 1 189 ? 3.04928 29.88194 15.64842 1.000 32.67286 189 VAL A O 1
ATOM 2264 N N . ILE A 1 190 ? 2.87911 28.43348 13.92434 1.000 44.90295 190 ILE A N 1
ATOM 2265 C CA . ILE A 1 190 ? 2.58660 27.26132 14.74240 1.000 44.30815 190 ILE A CA 1
ATOM 2266 C C . ILE A 1 190 ? 3.82820 26.38351 14.75474 1.000 46.19521 190 ILE A C 1
ATOM 2267 O O . ILE A 1 190 ? 4.23469 25.85553 13.71108 1.000 47.72435 190 ILE A O 1
ATOM 2274 N N . LYS A 1 191 ? 4.42669 26.22550 15.93363 1.000 41.90578 191 LYS A N 1
ATOM 2275 C CA . LYS A 1 191 ? 5.65901 25.47061 16.09737 1.000 40.31875 191 LYS A CA 1
ATOM 2276 C C . LYS A 1 191 ? 5.44097 24.30493 17.04981 1.000 37.92109 191 LYS A C 1
ATOM 2277 O O . LYS A 1 191 ? 4.82583 24.46087 18.10788 1.000 39.11334 191 LYS A O 1
ATOM 2285 N N . ALA A 1 192 ? 5.95019 23.13762 16.66945 1.000 51.22232 192 ALA A N 1
ATOM 2286 C CA . ALA A 1 192 ? 5.96944 21.98601 17.56183 1.000 48.07721 192 ALA A CA 1
ATOM 2287 C C . ALA A 1 192 ? 7.12066 22.13816 18.54944 1.000 42.54233 192 ALA A C 1
ATOM 2288 O O . ALA A 1 192 ? 8.27297 22.32789 18.14537 1.000 43.41086 192 ALA A O 1
ATOM 2292 N N . SER A 1 193 ? 6.80443 22.06344 19.84476 1.000 44.83919 193 SER A N 1
ATOM 2293 C CA . SER A 1 193 ? 7.81849 22.29083 20.86978 1.000 47.37370 193 SER A CA 1
ATOM 2294 C C . SER A 1 193 ? 8.99440 21.33596 20.70290 1.000 43.71274 193 SER A C 1
ATOM 2295 O O . SER A 1 193 ? 10.15905 21.75390 20.74269 1.000 40.17284 193 SER A O 1
ATOM 2300 N N . GLY A 1 194 ? 8.70906 20.05216 20.51616 1.000 46.65956 194 GLY A N 1
ATOM 2301 C CA . GLY A 1 194 ? 9.74992 19.05898 20.35577 1.000 52.51552 194 GLY A CA 1
ATOM 2302 C C . GLY A 1 194 ? 10.53408 19.24471 19.06892 1.000 54.12887 194 GLY A C 1
ATOM 2303 O O . GLY A 1 194 ? 10.25442 20.10824 18.23666 1.000 50.01259 194 GLY A O 1
ATOM 2304 N N . LEU A 1 195 ? 11.54564 18.39713 18.90958 1.000 54.06112 195 LEU A N 1
ATOM 2305 C CA . LEU A 1 195 ? 12.42350 18.45707 17.74521 1.000 72.96338 195 LEU A CA 1
ATOM 2306 C C . LEU A 1 195 ? 11.62914 18.36903 16.44589 1.000 98.97703 195 LEU A C 1
ATOM 2307 O O . LEU A 1 195 ? 11.00892 17.34789 16.15500 1.000 95.77927 195 LEU A O 1
ATOM 2312 N N . GLY A 1 200 ? 8.37027 21.16885 11.09133 1.000 53.95803 200 GLY A N 1
ATOM 2313 C CA . GLY A 1 200 ? 8.17542 21.44677 12.50274 1.000 53.95803 200 GLY A CA 1
ATOM 2314 C C . GLY A 1 200 ? 7.56910 22.81154 12.76534 1.000 53.95803 200 GLY A C 1
ATOM 2315 O O . GLY A 1 200 ? 6.87738 23.01346 13.76279 1.000 53.95803 200 GLY A O 1
ATOM 2316 N N . VAL A 1 201 ? 7.82918 23.75306 11.86297 1.000 53.96443 201 VAL A N 1
ATOM 2317 C CA . VAL A 1 201 ? 7.33090 25.11915 11.96926 1.000 53.96443 201 VAL A CA 1
ATOM 2318 C C . VAL A 1 201 ? 6.42847 25.39495 10.77492 1.000 53.96443 201 VAL A C 1
ATOM 2319 O O . VAL A 1 201 ? 6.83056 25.18339 9.62388 1.000 53.96443 201 VAL A O 1
ATOM 2323 N N . LEU A 1 202 ? 5.21355 25.86502 11.04919 1.000 54.53754 202 LEU A N 1
ATOM 2324 C CA . LEU A 1 202 ? 4.23164 26.16391 10.01774 1.000 54.53754 202 LEU A CA 1
ATOM 2325 C C . LEU A 1 202 ? 3.89216 27.64821 10.03679 1.000 54.53754 202 LEU A C 1
ATOM 2326 O O . LEU A 1 202 ? 3.85249 28.27551 11.10065 1.000 54.53754 202 LEU A O 1
ATOM 2331 N N . ILE A 1 203 ? 3.64433 28.20391 8.85588 1.000 54.13386 203 ILE A N 1
ATOM 2332 C CA . ILE A 1 203 ? 3.27394 29.61010 8.72250 1.000 54.13386 203 ILE A CA 1
ATOM 2333 C C . ILE A 1 203 ? 1.96339 29.69852 7.95057 1.000 54.13386 203 ILE A C 1
ATOM 2334 O O . ILE A 1 203 ? 1.96878 30.04325 6.76049 1.000 54.13386 203 ILE A O 1
ATOM 2339 N N . PRO A 1 204 ? 0.82606 29.40029 8.57335 1.000 47.11969 204 PRO A N 1
ATOM 2340 C CA . PRO A 1 204 ? -0.45327 29.47043 7.84999 1.000 55.40753 204 PRO A CA 1
ATOM 2341 C C . PRO A 1 204 ? -0.71648 30.87270 7.32360 1.000 57.49199 204 PRO A C 1
ATOM 2342 O O . PRO A 1 204 ? -0.76374 31.84248 8.08258 1.000 56.61820 204 PRO A O 1
ATOM 2347 N N . GLU A 1 205 ? -0.88788 30.97324 6.00249 1.000 55.20779 205 GLU A N 1
ATOM 2348 C CA . GLU A 1 205 ? -1.13131 32.27029 5.38395 1.000 58.04760 205 GLU A CA 1
ATOM 2349 C C . GLU A 1 205 ? -2.43610 32.89880 5.85544 1.000 59.77939 205 GLU A C 1
ATOM 2350 O O . GLU A 1 205 ? -2.59393 34.12074 5.75829 1.000 61.45064 205 GLU A O 1
ATOM 2358 N N . THR A 1 206 ? -3.37326 32.09729 6.35568 1.000 54.39890 206 THR A N 1
ATOM 2359 C CA . THR A 1 206 ? -4.63747 32.60037 6.87072 1.000 55.54904 206 THR A CA 1
ATOM 2360 C C . THR A 1 206 ? -5.04626 31.76334 8.07405 1.000 56.19122 206 THR A C 1
ATOM 2361 O O . THR A 1 206 ? -4.40763 30.76107 8.40844 1.000 62.78938 206 THR A O 1
ATOM 2365 N N . ASP A 1 207 ? -6.12770 32.18725 8.73130 1.000 53.44604 207 ASP A N 1
ATOM 2366 C CA . ASP A 1 207 ? -6.60219 31.45983 9.90401 1.000 58.63087 207 ASP A CA 1
ATOM 2367 C C . ASP A 1 207 ? -6.98475 30.02945 9.54919 1.000 59.57572 207 ASP A C 1
ATOM 2368 O O . ASP A 1 207 ? -6.70789 29.09854 10.31428 1.000 61.23908 207 ASP A O 1
ATOM 2373 N N . GLU A 1 208 ? -7.61539 29.83391 8.38849 1.000 64.40107 208 GLU A N 1
ATOM 2374 C CA . GLU A 1 208 ? -8.03566 28.49598 7.98327 1.000 67.94887 208 GLU A CA 1
ATOM 2375 C C . GLU A 1 208 ? -6.86990 27.51756 8.02261 1.000 61.89551 208 GLU A C 1
ATOM 2376 O O . GLU A 1 208 ? -6.99375 26.40305 8.54323 1.000 61.99026 208 GLU A O 1
ATOM 2382 N N . GLU A 1 209 ? -5.72153 27.92148 7.47636 1.000 63.14838 209 GLU A N 1
ATOM 2383 C CA . GLU A 1 209 ? -4.54619 27.06074 7.51288 1.000 65.05124 209 GLU A CA 1
ATOM 2384 C C . GLU A 1 209 ? -4.00030 26.89658 8.92400 1.000 64.94334 209 GLU A C 1
ATOM 2385 O O . GLU A 1 209 ? -3.32454 25.89910 9.20040 1.000 63.74582 209 GLU A O 1
ATOM 2391 N N . ALA A 1 210 ? -4.27847 27.84911 9.81853 1.000 57.06986 210 ALA A N 1
ATOM 2392 C CA . ALA A 1 210 ? -3.81529 27.72930 11.19732 1.000 61.06507 210 ALA A CA 1
ATOM 2393 C C . ALA A 1 210 ? -4.60643 26.66664 11.95101 1.000 57.17777 210 ALA A C 1
ATOM 2394 O O . ALA A 1 210 ? -4.02959 25.83643 12.66321 1.000 44.36044 210 ALA A O 1
ATOM 2396 N N . PHE A 1 211 ? -5.93371 26.67726 11.80661 1.000 54.21243 211 PHE A N 1
ATOM 2397 C CA . PHE A 1 211 ? -6.74915 25.65337 12.45081 1.000 50.45409 211 PHE A CA 1
ATOM 2398 C C . PHE A 1 211 ? -6.39281 24.26377 11.93553 1.000 51.53053 211 PHE A C 1
ATOM 2399 O O . PHE A 1 211 ? -6.34183 23.29739 12.70676 1.000 49.77769 211 PHE A O 1
ATOM 2407 N N . ALA A 1 212 ? -6.14216 24.14218 10.63215 1.000 53.52530 212 ALA A N 1
ATOM 2408 C CA . ALA A 1 212 ? -5.70472 22.86202 10.08744 1.000 58.62591 212 ALA A CA 1
ATOM 2409 C C . ALA A 1 212 ? -4.32495 22.48632 10.61254 1.000 65.62939 212 ALA A C 1
ATOM 2410 O O . ALA A 1 212 ? -4.07302 21.31890 10.93910 1.000 58.22060 212 ALA A O 1
ATOM 2412 N N . ALA A 1 213 ? -3.41872 23.46347 10.70305 1.000 64.04225 213 ALA A N 1
ATOM 2413 C CA . ALA A 1 213 ? -2.08294 23.19724 11.22041 1.000 57.39672 213 ALA A CA 1
ATOM 2414 C C . ALA A 1 213 ? -2.09948 22.81241 12.69386 1.000 55.47543 213 ALA A C 1
ATOM 2415 O O . ALA A 1 213 ? -1.17109 22.14022 13.15441 1.000 62.69209 213 ALA A O 1
ATOM 2417 N N . LEU A 1 214 ? -3.12682 23.22000 13.44129 1.000 50.03861 214 LEU A N 1
ATOM 2418 C CA . LEU A 1 214 ? -3.22231 22.82632 14.84341 1.000 56.95786 214 LEU A CA 1
ATOM 2419 C C . LEU A 1 214 ? -3.69467 21.38448 14.98875 1.000 61.93741 214 LEU A C 1
ATOM 2420 O O . LEU A 1 214 ? -3.21898 20.65921 15.86964 1.000 58.45278 214 LEU A O 1
ATOM 2425 N N . LYS A 1 215 ? -4.63163 20.95373 14.13989 1.000 59.00085 215 LYS A N 1
ATOM 2426 C CA . LYS A 1 215 ? -5.10126 19.57331 14.20464 1.000 64.38834 215 LYS A CA 1
ATOM 2427 C C . LYS A 1 215 ? -4.05331 18.59832 13.68565 1.000 68.55463 215 LYS A C 1
ATOM 2428 O O . LYS A 1 215 ? -4.00777 17.44587 14.12995 1.000 67.71242 215 LYS A O 1
ATOM 2434 N N . SER A 1 216 ? -3.20775 19.03601 12.75045 1.000 67.86582 216 SER A N 1
ATOM 2435 C CA . SER A 1 216 ? -2.17430 18.15889 12.21525 1.000 67.42629 216 SER A CA 1
ATOM 2436 C C . SER A 1 216 ? -1.04578 17.92096 13.20989 1.000 74.45871 216 SER A C 1
ATOM 2437 O O . SER A 1 216 ? -0.30521 16.94239 13.06288 1.000 81.75696 216 SER A O 1
ATOM 2445 N N . VAL A 1 217 ? -0.89890 18.78646 14.21353 1.000 70.75821 217 VAL A N 1
ATOM 2446 C CA . VAL A 1 217 ? 0.15637 18.64458 15.20182 1.000 67.30516 217 VAL A CA 1
ATOM 2447 C C . VAL A 1 217 ? -0.36977 18.19952 16.56040 1.000 66.77089 217 VAL A C 1
ATOM 2448 O O . VAL A 1 217 ? 0.34814 17.50222 17.28686 1.000 65.07331 217 VAL A O 1
ATOM 2461 N N . MET A 1 218 ? -1.59553 18.56991 16.92237 1.000 69.04229 218 MET A N 1
ATOM 2462 C CA . MET A 1 218 ? -2.16054 18.24396 18.22535 1.000 66.60778 218 MET A CA 1
ATOM 2463 C C . MET A 1 218 ? -3.10511 17.05136 18.18233 1.000 68.32115 218 MET A C 1
ATOM 2464 O O . MET A 1 218 ? -3.13161 16.25835 19.12782 1.000 65.14971 218 MET A O 1
ATOM 2478 N N . VAL A 1 219 ? -3.87888 16.90344 17.10771 1.000 68.71836 219 VAL A N 1
ATOM 2479 C CA . VAL A 1 219 ? -4.82513 15.80114 16.98134 1.000 66.49704 219 VAL A CA 1
ATOM 2480 C C . VAL A 1 219 ? -4.16181 14.65556 16.22911 1.000 58.58293 219 VAL A C 1
ATOM 2481 O O . VAL A 1 219 ? -3.80761 13.63134 16.82247 1.000 60.89637 219 VAL A O 1
ATOM 2494 N N . ASP A 1 220 ? -3.99099 14.82019 14.91528 1.000 69.94870 220 ASP A N 1
ATOM 2495 C CA . ASP A 1 220 ? -3.34983 13.77815 14.12065 1.000 68.74066 220 ASP A CA 1
ATOM 2496 C C . ASP A 1 220 ? -1.90329 13.56317 14.54388 1.000 66.53250 220 ASP A C 1
ATOM 2497 O O . ASP A 1 220 ? -1.36044 12.46788 14.36514 1.000 50.39899 220 ASP A O 1
ATOM 2506 N N . LYS A 1 221 ? -1.26610 14.59055 15.09933 1.000 71.20183 221 LYS A N 1
ATOM 2507 C CA . LYS A 1 221 ? 0.11545 14.51656 15.56400 1.000 61.20063 221 LYS A CA 1
ATOM 2508 C C . LYS A 1 221 ? 1.03288 13.99511 14.45512 1.000 68.07251 221 LYS A C 1
ATOM 2509 O O . LYS A 1 221 ? 1.60906 12.90853 14.52835 1.000 76.79197 221 LYS A O 1
ATOM 2528 N N . GLU A 1 222 ? 1.14876 14.81789 13.41198 1.000 62.13258 222 GLU A N 1
ATOM 2529 C CA . GLU A 1 222 ? 1.99493 14.47644 12.27588 1.000 65.15663 222 GLU A CA 1
ATOM 2530 C C . GLU A 1 222 ? 3.47991 14.60773 12.58474 1.000 74.82621 222 GLU A C 1
ATOM 2531 O O . GLU A 1 222 ? 4.30417 14.24893 11.73602 1.000 82.33500 222 GLU A O 1
ATOM 2537 N N . PHE A 1 223 ? 3.84019 15.10980 13.76642 1.000 69.05797 223 PHE A N 1
ATOM 2538 C CA . PHE A 1 223 ? 5.23471 15.21317 14.17815 1.000 64.11527 223 PHE A CA 1
ATOM 2539 C C . PHE A 1 223 ? 5.54926 14.33979 15.38634 1.000 59.56209 223 PHE A C 1
ATOM 2540 O O . PHE A 1 223 ? 6.63715 14.46418 15.96169 1.000 64.27845 223 PHE A O 1
ATOM 2548 N N . GLY A 1 224 ? 4.62731 13.46383 15.78819 1.000 67.38046 224 GLY A N 1
ATOM 2549 C CA . GLY A 1 224 ? 4.88798 12.56345 16.89262 1.000 63.58790 224 GLY A CA 1
ATOM 2550 C C . GLY A 1 224 ? 4.82256 13.26680 18.23760 1.000 56.85288 224 GLY A C 1
ATOM 2551 O O . GLY A 1 224 ? 4.05332 14.21174 18.45205 1.000 60.57964 224 GLY A O 1
ATOM 2552 N N . ASP A 1 225 ? 5.65312 12.79224 19.16861 1.000 55.55585 225 ASP A N 1
ATOM 2553 C CA . ASP A 1 225 ? 5.68582 13.36598 20.50799 1.000 57.61926 225 ASP A CA 1
ATOM 2554 C C . ASP A 1 225 ? 6.11750 14.82684 20.50267 1.000 55.97169 225 ASP A C 1
ATOM 2555 O O . ASP A 1 225 ? 5.80498 15.55669 21.44898 1.000 58.74045 225 ASP A O 1
ATOM 2560 N N . ALA A 1 226 ? 6.82889 15.27022 19.46513 1.000 48.57374 226 ALA A N 1
ATOM 2561 C CA . ALA A 1 226 ? 7.22824 16.67048 19.38934 1.000 54.69552 226 ALA A CA 1
ATOM 2562 C C . ALA A 1 226 ? 6.03071 17.60013 19.51761 1.000 54.65341 226 ALA A C 1
ATOM 2563 O O . ALA A 1 226 ? 6.15903 18.70846 20.04860 1.000 43.29942 226 ALA A O 1
ATOM 2565 N N . GLY A 1 227 ? 4.86353 17.16914 19.04144 1.000 52.24214 227 GLY A N 1
ATOM 2566 C CA . GLY A 1 227 ? 3.64389 17.93740 19.12758 1.000 48.58381 227 GLY A CA 1
ATOM 2567 C C . GLY A 1 227 ? 2.90171 17.84268 20.43879 1.000 53.16594 227 GLY A C 1
ATOM 2568 O O . GLY A 1 227 ? 1.79046 18.36715 20.54173 1.000 54.48715 227 GLY A O 1
ATOM 2569 N N . ASP A 1 228 ? 3.47394 17.18105 21.44910 1.000 51.00113 228 ASP A N 1
ATOM 2570 C CA . ASP A 1 228 ? 2.82183 17.12537 22.75395 1.000 54.32784 228 ASP A CA 1
ATOM 2571 C C . ASP A 1 228 ? 2.56450 18.52276 23.30252 1.000 54.09360 228 ASP A C 1
ATOM 2572 O O . ASP A 1 228 ? 1.61981 18.72525 24.07489 1.000 46.94801 228 ASP A O 1
ATOM 2581 N N . GLU A 1 229 ? 3.39635 19.49105 22.92467 1.000 49.79599 229 GLU A N 1
ATOM 2582 C CA . GLU A 1 229 ? 3.17331 20.89909 23.21818 1.000 47.53520 229 GLU A CA 1
ATOM 2583 C C . GLU A 1 229 ? 3.39896 21.69215 21.93775 1.000 47.79049 229 GLU A C 1
ATOM 2584 O O . GLU A 1 229 ? 4.18522 21.29231 21.07267 1.000 43.79791 229 GLU A O 1
ATOM 2596 N N . VAL A 1 230 ? 2.69978 22.81828 21.82014 1.000 34.12790 230 VAL A N 1
ATOM 2597 C CA . VAL A 1 230 ? 2.73961 23.64300 20.62077 1.000 34.35425 230 VAL A CA 1
ATOM 2598 C C . VAL A 1 230 ? 2.87924 25.10260 21.02758 1.000 34.26740 230 VAL A C 1
ATOM 2599 O O . VAL A 1 230 ? 2.27604 25.54568 22.01182 1.000 36.79401 230 VAL A O 1
ATOM 2612 N N . VAL A 1 231 ? 3.67632 25.84679 20.26669 1.000 28.14238 231 VAL A N 1
ATOM 2613 C CA . VAL A 1 231 ? 3.86773 27.27579 20.46794 1.000 34.52209 231 VAL A CA 1
ATOM 2614 C C . VAL A 1 231 ? 3.18826 28.01419 19.32244 1.000 34.73528 231 VAL A C 1
ATOM 2615 O O . VAL A 1 231 ? 3.43704 27.71342 18.14798 1.000 36.76184 231 VAL A O 1
ATOM 2628 N N . VAL A 1 232 ? 2.33571 28.97660 19.66461 1.000 30.99706 232 VAL A N 1
ATOM 2629 C CA . VAL A 1 232 ? 1.68344 29.85068 18.69914 1.000 31.37078 232 VAL A CA 1
ATOM 2630 C C . VAL A 1 232 ? 2.19781 31.25837 18.95533 1.000 29.57057 232 VAL A C 1
ATOM 2631 O O . VAL A 1 232 ? 1.96472 31.82193 20.03287 1.000 33.15258 232 VAL A O 1
ATOM 2644 N N . GLU A 1 233 ? 2.89453 31.82543 17.97054 1.000 28.61353 233 GLU A N 1
ATOM 2645 C CA . GLU A 1 233 ? 3.53319 33.12301 18.14459 1.000 36.71187 233 GLU A CA 1
ATOM 2646 C C . GLU A 1 233 ? 3.33344 33.97610 16.90273 1.000 35.51962 233 GLU A C 1
ATOM 2647 O O . GLU A 1 233 ? 2.99198 33.47996 15.82720 1.000 32.31660 233 GLU A O 1
ATOM 2659 N N . GLU A 1 234 ? 3.56164 35.27586 17.06927 1.000 36.22304 234 GLU A N 1
ATOM 2660 C CA . GLU A 1 234 ? 3.33596 36.22604 15.98995 1.000 42.69750 234 GLU A CA 1
ATOM 2661 C C . GLU A 1 234 ? 4.34585 36.02987 14.86642 1.000 40.60252 234 GLU A C 1
ATOM 2662 O O . GLU A 1 234 ? 5.53764 35.81288 15.10477 1.000 32.23309 234 GLU A O 1
ATOM 2674 N N . TYR A 1 235 ? 3.85778 36.10768 13.63182 1.000 39.90616 235 TYR A N 1
ATOM 2675 C CA . TYR A 1 235 ? 4.71873 36.06248 12.45674 1.000 43.53291 235 TYR A CA 1
ATOM 2676 C C . TYR A 1 235 ? 5.39037 37.41928 12.28489 1.000 46.22007 235 TYR A C 1
ATOM 2677 O O . TYR A 1 235 ? 4.70956 38.44010 12.12263 1.000 44.25142 235 TYR A O 1
ATOM 2695 N N . LEU A 1 236 ? 6.71757 37.43294 12.32339 1.000 43.23203 236 LEU A N 1
ATOM 2696 C CA . LEU A 1 236 ? 7.48595 38.66226 12.20146 1.000 49.21959 236 LEU A CA 1
ATOM 2697 C C . LEU A 1 236 ? 8.11278 38.76028 10.81510 1.000 48.11946 236 LEU A C 1
ATOM 2698 O O . LEU A 1 236 ? 8.40853 37.74967 10.17147 1.000 50.15391 236 LEU A O 1
ATOM 2714 N N . SER A 1 237 ? 8.31446 39.99425 10.36440 1.000 42.34899 237 SER A N 1
ATOM 2715 C CA . SER A 1 237 ? 8.89583 40.27887 9.06288 1.000 44.67032 237 SER A CA 1
ATOM 2716 C C . SER A 1 237 ? 10.24066 40.96849 9.23980 1.000 34.47699 237 SER A C 1
ATOM 2717 O O . SER A 1 237 ? 10.39434 41.84080 10.10033 1.000 39.95659 237 SER A O 1
ATOM 2725 N N . GLY A 1 238 ? 11.20539 40.58178 8.41300 1.000 31.96950 238 GLY A N 1
ATOM 2726 C CA . GLY A 1 238 ? 12.52703 41.15872 8.45773 1.000 41.75488 238 GLY A CA 1
ATOM 2727 C C . GLY A 1 238 ? 13.60010 40.14302 8.13167 1.000 34.13291 238 GLY A C 1
ATOM 2728 O O . GLY A 1 238 ? 13.35870 38.93372 8.14253 1.000 33.94079 238 GLY A O 1
ATOM 2732 N N . PRO A 1 239 ? 14.81068 40.61584 7.83350 1.000 29.75701 239 PRO A N 1
ATOM 2733 C CA . PRO A 1 239 ? 15.90953 39.68597 7.55129 1.000 30.48341 239 PRO A CA 1
ATOM 2734 C C . PRO A 1 239 ? 16.38573 38.99170 8.81932 1.000 29.67015 239 PRO A C 1
ATOM 2735 O O . PRO A 1 239 ? 16.25039 39.50873 9.92958 1.000 24.66429 239 PRO A O 1
ATOM 2746 N N . GLU A 1 240 ? 16.95151 37.80429 8.63663 1.000 25.23454 240 GLU A N 1
ATOM 2747 C CA . GLU A 1 240 ? 17.44231 36.99125 9.73241 1.000 28.37702 240 GLU A CA 1
ATOM 2748 C C . GLU A 1 240 ? 18.96512 36.99853 9.74606 1.000 27.02159 240 GLU A C 1
ATOM 2749 O O . GLU A 1 240 ? 19.61677 37.10864 8.70015 1.000 25.64511 240 GLU A O 1
ATOM 2761 N N . ILE A 1 241 ? 19.52581 36.89176 10.94786 1.000 28.76577 241 ILE A N 1
ATOM 2762 C CA . ILE A 1 241 ? 20.96675 36.77458 11.12911 1.000 32.76099 241 ILE A CA 1
ATOM 2763 C C . ILE A 1 241 ? 21.23442 35.69534 12.17113 1.000 29.82116 241 ILE A C 1
ATOM 2764 O O . ILE A 1 241 ? 20.40098 35.42110 13.04034 1.000 28.70261 241 ILE A O 1
ATOM 2780 N N . SER A 1 242 ? 22.40288 35.07220 12.06874 1.000 27.19522 242 SER A N 1
ATOM 2781 C CA . SER A 1 242 ? 22.85140 34.06709 13.02239 1.000 26.82675 242 SER A CA 1
ATOM 2782 C C . SER A 1 242 ? 24.00059 34.64309 13.84094 1.000 29.55339 242 SER A C 1
ATOM 2783 O O . SER A 1 242 ? 24.96436 35.17482 13.27621 1.000 27.41366 242 SER A O 1
ATOM 2791 N N . VAL A 1 243 ? 23.90086 34.53006 15.16523 1.000 26.40987 243 VAL A N 1
ATOM 2792 C CA . VAL A 1 243 ? 24.94340 34.98101 16.08020 1.000 22.22253 243 VAL A CA 1
ATOM 2793 C C . VAL A 1 243 ? 25.39680 33.77195 16.89026 1.000 20.11438 243 VAL A C 1
ATOM 2794 O O . VAL A 1 243 ? 24.67011 33.30443 17.77230 1.000 24.09117 243 VAL A O 1
ATOM 2807 N N . LEU A 1 244 ? 26.58170 33.26159 16.58216 1.000 24.07027 244 LEU A N 1
ATOM 2808 C CA . LEU A 1 244 ? 27.19122 32.16426 17.31617 1.000 26.38107 244 LEU A CA 1
ATOM 2809 C C . LEU A 1 244 ? 28.16619 32.71982 18.34666 1.000 24.47295 244 LEU A C 1
ATOM 2810 O O . LEU A 1 244 ? 28.95914 33.61694 18.04188 1.000 20.11979 244 LEU A O 1
ATOM 2826 N N . ALA A 1 245 ? 28.11746 32.16919 19.55822 1.000 22.79957 245 ALA A N 1
ATOM 2827 C CA . ALA A 1 245 ? 28.93387 32.66032 20.66177 1.000 20.33349 245 ALA A CA 1
ATOM 2828 C C . ALA A 1 245 ? 29.37467 31.50324 21.54363 1.000 24.26554 245 ALA A C 1
ATOM 2829 O O . ALA A 1 245 ? 28.56077 30.65151 21.90741 1.000 25.00247 245 ALA A O 1
ATOM 2836 N N . PHE A 1 246 ? 30.66142 31.47935 21.88274 1.000 28.05485 246 PHE A N 1
ATOM 2837 C CA . PHE A 1 246 ? 31.18076 30.51886 22.84720 1.000 22.84107 246 PHE A CA 1
ATOM 2838 C C . PHE A 1 246 ? 30.81056 30.94930 24.25700 1.000 27.84956 246 PHE A C 1
ATOM 2839 O O . PHE A 1 246 ? 30.83120 32.14023 24.57933 1.000 18.63530 246 PHE A O 1
ATOM 2856 N N . SER A 1 247 ? 30.49846 29.97237 25.11018 1.000 25.53997 247 SER A N 1
ATOM 2857 C CA . SER A 1 247 ? 30.07408 30.25223 26.47556 1.000 27.11648 247 SER A CA 1
ATOM 2858 C C . SER A 1 247 ? 30.66646 29.23507 27.43062 1.000 17.22055 247 SER A C 1
ATOM 2859 O O . SER A 1 247 ? 30.68097 28.03294 27.14005 1.000 21.37632 247 SER A O 1
ATOM 2867 N N . ASP A 1 248 ? 31.15258 29.72193 28.57097 1.000 23.85089 248 ASP A N 1
ATOM 2868 C CA . ASP A 1 248 ? 31.61116 28.85603 29.65099 1.000 22.41914 248 ASP A CA 1
ATOM 2869 C C . ASP A 1 248 ? 30.72615 28.96147 30.89007 1.000 26.26960 248 ASP A C 1
ATOM 2870 O O . ASP A 1 248 ? 31.13872 28.55110 31.98142 1.000 26.56701 248 ASP A O 1
ATOM 2879 N N . GLY A 1 249 ? 29.51264 29.50157 30.73782 1.000 21.18326 249 GLY A N 1
ATOM 2880 C CA . GLY A 1 249 ? 28.58718 29.70019 31.82117 1.000 25.29691 249 GLY A CA 1
ATOM 2881 C C . GLY A 1 249 ? 28.62272 31.09793 32.40869 1.000 17.55388 249 GLY A C 1
ATOM 2882 O O . GLY A 1 249 ? 27.61966 31.55490 32.96484 1.000 17.91971 249 GLY A O 1
ATOM 2886 N N . TYR A 1 250 ? 29.76901 31.76419 32.32123 1.000 22.19482 250 TYR A N 1
ATOM 2887 C CA . TYR A 1 250 ? 29.91813 33.15389 32.73407 1.000 27.06646 250 TYR A CA 1
ATOM 2888 C C . TYR A 1 250 ? 30.34018 34.02932 31.56384 1.000 20.61042 250 TYR A C 1
ATOM 2889 O O . TYR A 1 250 ? 29.63961 34.99006 31.22569 1.000 20.59199 250 TYR A O 1
ATOM 2907 N N . THR A 1 251 ? 31.46748 33.71696 30.93617 1.000 28.06170 251 THR A N 1
ATOM 2908 C CA . THR A 1 251 ? 31.95789 34.46401 29.79494 1.000 26.72470 251 THR A CA 1
ATOM 2909 C C . THR A 1 251 ? 31.29553 33.96814 28.51505 1.000 28.94076 251 THR A C 1
ATOM 2910 O O . THR A 1 251 ? 31.08337 32.76503 28.33402 1.000 20.40026 251 THR A O 1
ATOM 2921 N N . ILE A 1 252 ? 30.95345 34.90254 27.63273 1.000 21.20575 252 ILE A N 1
ATOM 2922 C CA . ILE A 1 252 ? 30.39300 34.57734 26.32339 1.000 27.53282 252 ILE A CA 1
ATOM 2923 C C . ILE A 1 252 ? 31.11044 35.42233 25.27984 1.000 31.15957 252 ILE A C 1
ATOM 2924 O O . ILE A 1 252 ? 31.15909 36.65367 25.40008 1.000 27.20120 252 ILE A O 1
ATOM 2940 N N . VAL A 1 253 ? 31.67643 34.76210 24.27079 1.000 20.45099 253 VAL A N 1
ATOM 2941 C CA . VAL A 1 253 ? 32.45189 35.42746 23.22735 1.000 25.63319 253 VAL A CA 1
ATOM 2942 C C . VAL A 1 253 ? 31.76906 35.20965 21.88159 1.000 24.13301 253 VAL A C 1
ATOM 2943 O O . VAL A 1 253 ? 31.79298 34.09202 21.35129 1.000 23.10130 253 VAL A O 1
ATOM 2956 N N . PRO A 1 254 ? 31.15598 36.23027 21.29499 1.000 24.23362 254 PRO A N 1
ATOM 2957 C CA . PRO A 1 254 ? 30.47626 36.02665 20.00865 1.000 27.37610 254 PRO A CA 1
ATOM 2958 C C . PRO A 1 254 ? 31.45451 35.90317 18.85420 1.000 25.80223 254 PRO A C 1
ATOM 2959 O O . PRO A 1 254 ? 32.55835 36.44853 18.87745 1.000 24.94160 254 PRO A O 1
ATOM 2970 N N . MET A 1 255 ? 31.03599 35.16610 17.83619 1.000 30.22459 255 MET A N 1
ATOM 2971 C CA . MET A 1 255 ? 31.70410 35.16807 16.54561 1.000 26.63468 255 MET A CA 1
ATOM 2972 C C . MET A 1 255 ? 31.05253 36.20317 15.64289 1.000 20.22602 255 MET A C 1
ATOM 2973 O O . MET A 1 255 ? 29.96186 36.70143 15.93431 1.000 23.94752 255 MET A O 1
ATOM 2987 N N . PRO A 1 256 ? 31.70076 36.56016 14.53395 1.000 26.89621 256 PRO A N 1
ATOM 2988 C CA . PRO A 1 256 ? 31.07260 37.49227 13.58856 1.000 30.02553 256 PRO A CA 1
ATOM 2989 C C . PRO A 1 256 ? 29.69428 36.99944 13.17188 1.000 22.56148 256 PRO A C 1
ATOM 2990 O O . PRO A 1 256 ? 29.50010 35.81859 12.87199 1.000 21.49820 256 PRO A O 1
ATOM 3001 N N . ALA A 1 257 ? 28.73266 37.91909 13.15972 1.000 24.72096 257 ALA A N 1
ATOM 3002 C CA . ALA A 1 257 ? 27.36888 37.57058 12.79530 1.000 24.20248 257 ALA A CA 1
ATOM 3003 C C . ALA A 1 257 ? 27.32631 37.01130 11.37874 1.000 23.95245 257 ALA A C 1
ATOM 3004 O O . ALA A 1 257 ? 28.08046 37.42514 10.49832 1.000 22.73388 257 ALA A O 1
ATOM 3011 N N . ALA A 1 258 ? 26.43064 36.05583 11.16576 1.000 20.25019 258 ALA A N 1
ATOM 3012 C CA . ALA A 1 258 ? 26.29891 35.38701 9.88328 1.000 24.98760 258 ALA A CA 1
ATOM 3013 C C . ALA A 1 258 ? 24.85594 35.45178 9.40796 1.000 23.92168 258 ALA A C 1
ATOM 3014 O O . ALA A 1 258 ? 23.93549 35.71923 10.17992 1.000 29.29601 258 ALA A O 1
ATOM 3021 N N . GLN A 1 259 ? 24.67219 35.21745 8.10645 1.000 26.32303 259 GLN A N 1
ATOM 3022 C CA . GLN A 1 259 ? 23.35571 35.08549 7.50395 1.000 20.11439 259 GLN A CA 1
ATOM 3023 C C . GLN A 1 259 ? 23.32043 33.79762 6.69006 1.000 21.89619 259 GLN A C 1
ATOM 3024 O O . GLN A 1 259 ? 24.28107 33.47732 5.98351 1.000 26.91258 259 GLN A O 1
ATOM 3038 N N . ASP A 1 260 ? 22.21084 33.07261 6.78714 1.000 24.97865 260 ASP A N 1
ATOM 3039 C CA . ASP A 1 260 ? 22.02384 31.80052 6.10776 1.000 31.26099 260 ASP A CA 1
ATOM 3040 C C . ASP A 1 260 ? 20.88655 31.90652 5.10239 1.000 33.82445 260 ASP A C 1
ATOM 3041 O O . ASP A 1 260 ? 19.99436 32.74954 5.22587 1.000 40.72265 260 ASP A O 1
ATOM 3050 N N . HIS A 1 261 ? 20.93961 31.04335 4.08844 1.000 32.13045 261 HIS A N 1
ATOM 3051 C CA . HIS A 1 261 ? 19.91253 30.96442 3.04957 1.000 34.88342 261 HIS A CA 1
ATOM 3052 C C . HIS A 1 261 ? 19.11265 29.68218 3.27484 1.000 31.39616 261 HIS A C 1
ATOM 3053 O O . HIS A 1 261 ? 19.53370 28.59805 2.86341 1.000 29.19589 261 HIS A O 1
ATOM 3067 N N . LYS A 1 262 ? 17.95380 29.81648 3.92034 1.000 30.16674 262 LYS A N 1
ATOM 3068 C CA . LYS A 1 262 ? 17.16720 28.64232 4.27901 1.000 34.05668 262 LYS A CA 1
ATOM 3069 C C . LYS A 1 262 ? 16.47777 28.03713 3.06177 1.000 36.29642 262 LYS A C 1
ATOM 3070 O O . LYS A 1 262 ? 16.33659 26.81331 2.96882 1.000 40.51535 262 LYS A O 1
ATOM 3089 N N . ARG A 1 263 ? 16.04347 28.87042 2.12350 1.000 33.90996 263 ARG A N 1
ATOM 3090 C CA . ARG A 1 263 ? 15.21985 28.39747 1.01578 1.000 44.72968 263 ARG A CA 1
ATOM 3091 C C . ARG A 1 263 ? 16.07418 27.82766 -0.11230 1.000 41.43455 263 ARG A C 1
ATOM 3092 O O . ARG A 1 263 ? 17.22701 28.22225 -0.31611 1.000 33.14671 263 ARG A O 1
ATOM 3113 N N . ILE A 1 264 ? 15.48275 26.89238 -0.86078 1.000 39.14148 264 ILE A N 1
ATOM 3114 C CA . ILE A 1 264 ? 16.22959 26.18020 -1.89148 1.000 38.83091 264 ILE A CA 1
ATOM 3115 C C . ILE A 1 264 ? 16.31757 26.99862 -3.17183 1.000 42.07341 264 ILE A C 1
ATOM 3116 O O . ILE A 1 264 ? 17.33138 26.95574 -3.87524 1.000 38.32822 264 ILE A O 1
ATOM 3132 N N . GLY A 1 265 ? 15.26777 27.74919 -3.50021 1.000 43.57140 265 GLY A N 1
ATOM 3133 C CA . GLY A 1 265 ? 15.23333 28.46333 -4.76656 1.000 35.42569 265 GLY A CA 1
ATOM 3134 C C . GLY A 1 265 ? 15.95158 29.80269 -4.69155 1.000 41.40535 265 GLY A C 1
ATOM 3135 O O . GLY A 1 265 ? 15.90455 30.50746 -3.68208 1.000 42.78446 265 GLY A O 1
ATOM 3139 N N . GLU A 1 266 ? 16.62379 30.14921 -5.78711 1.000 35.82024 266 GLU A N 1
ATOM 3140 C CA . GLU A 1 266 ? 17.29131 31.43796 -5.88300 1.000 40.29446 266 GLU A CA 1
ATOM 3141 C C . GLU A 1 266 ? 16.28907 32.57095 -5.66452 1.000 44.78447 266 GLU A C 1
ATOM 3142 O O . GLU A 1 266 ? 15.07956 32.42431 -5.87927 1.000 38.82323 266 GLU A O 1
ATOM 3154 N N . GLY A 1 267 ? 16.81103 33.71594 -5.22840 1.000 45.90355 267 GLY A N 1
ATOM 3155 C CA . GLY A 1 267 ? 15.96027 34.82475 -4.86472 1.000 42.74791 267 GLY A CA 1
ATOM 3156 C C . GLY A 1 267 ? 15.20596 34.64348 -3.57140 1.000 47.66429 267 GLY A C 1
ATOM 3157 O O . GLY A 1 267 ? 14.26514 35.39687 -3.30872 1.000 44.65867 267 GLY A O 1
ATOM 3161 N N . ASP A 1 268 ? 15.59095 33.66606 -2.75279 1.000 42.98588 268 ASP A N 1
ATOM 3162 C CA . ASP A 1 268 ? 14.93527 33.38895 -1.47820 1.000 47.96280 268 ASP A CA 1
ATOM 3163 C C . ASP A 1 268 ? 13.46873 33.00956 -1.69320 1.000 51.48953 268 ASP A C 1
ATOM 3164 O O . ASP A 1 268 ? 12.54543 33.66014 -1.20381 1.000 54.32145 268 ASP A O 1
ATOM 3173 N N . THR A 1 269 ? 13.27220 31.92720 -2.43954 1.000 46.07695 269 THR A N 1
ATOM 3174 C CA . THR A 1 269 ? 11.94023 31.40668 -2.70820 1.000 56.27817 269 THR A CA 1
ATOM 3175 C C . THR A 1 269 ? 11.99003 29.88499 -2.70235 1.000 56.74402 269 THR A C 1
ATOM 3176 O O . THR A 1 269 ? 13.06058 29.27668 -2.78898 1.000 52.53299 269 THR A O 1
ATOM 3187 N N . GLY A 1 270 ? 10.81018 29.27466 -2.59354 1.000 52.22112 270 GLY A N 1
ATOM 3188 C CA . GLY A 1 270 ? 10.70115 27.83295 -2.57451 1.000 49.05496 270 GLY A CA 1
ATOM 3189 C C . GLY A 1 270 ? 10.67101 27.27061 -1.17006 1.000 49.71293 270 GLY A C 1
ATOM 3190 O O . GLY A 1 270 ? 10.64955 27.98569 -0.16464 1.000 55.63206 270 GLY A O 1
ATOM 3194 N N . LEU A 1 271 ? 10.67226 25.94098 -1.10584 1.000 43.03918 271 LEU A N 1
ATOM 3195 C CA . LEU A 1 271 ? 10.62618 25.25922 0.17761 1.000 45.64475 271 LEU A CA 1
ATOM 3196 C C . LEU A 1 271 ? 11.89346 25.54432 0.98314 1.000 50.24004 271 LEU A C 1
ATOM 3197 O O . LEU A 1 271 ? 12.94133 25.91393 0.44393 1.000 45.27366 271 LEU A O 1
ATOM 3213 N N . ASN A 1 272 ? 11.78469 25.36710 2.29462 1.000 48.64966 272 ASN A N 1
ATOM 3214 C CA . ASN A 1 272 ? 12.88805 25.62682 3.20483 1.000 50.06561 272 ASN A CA 1
ATOM 3215 C C . ASN A 1 272 ? 13.78716 24.40215 3.32954 1.000 41.55933 272 ASN A C 1
ATOM 3216 O O . ASN A 1 272 ? 13.37395 23.26636 3.08502 1.000 43.84908 272 ASN A O 1
ATOM 3227 N N . THR A 1 273 ? 15.03690 24.65485 3.70677 1.000 40.69567 273 THR A N 1
ATOM 3228 C CA . THR A 1 273 ? 16.03863 23.61645 3.88542 1.000 34.02382 273 THR A CA 1
ATOM 3229 C C . THR A 1 273 ? 16.76439 23.85067 5.20438 1.000 37.41370 273 THR A C 1
ATOM 3230 O O . THR A 1 273 ? 16.46636 24.79149 5.94546 1.000 33.37111 273 THR A O 1
ATOM 3241 N N . GLY A 1 274 ? 17.73464 22.98733 5.49235 1.000 38.17160 274 GLY A N 1
ATOM 3242 C CA . GLY A 1 274 ? 18.60775 23.18620 6.62751 1.000 31.57081 274 GLY A CA 1
ATOM 3243 C C . GLY A 1 274 ? 19.65818 24.25058 6.43741 1.000 35.53708 274 GLY A C 1
ATOM 3244 O O . GLY A 1 274 ? 20.40074 24.55403 7.37570 1.000 36.47140 274 GLY A O 1
ATOM 3248 N N . GLY A 1 275 ? 19.73719 24.83231 5.24034 1.000 32.11056 275 GLY A N 1
ATOM 3249 C CA . GLY A 1 275 ? 20.71895 25.85732 4.94573 1.000 36.21632 275 GLY A CA 1
ATOM 3250 C C . GLY A 1 275 ? 21.48011 25.57778 3.66858 1.000 29.41287 275 GLY A C 1
ATOM 3251 O O . GLY A 1 275 ? 22.23235 24.60069 3.59390 1.000 25.30975 275 GLY A O 1
ATOM 3255 N N . MET A 1 276 ? 21.28478 26.42024 2.65176 1.000 32.37157 276 MET A N 1
ATOM 3256 C CA . MET A 1 276 ? 21.95057 26.25868 1.36495 1.000 25.16808 276 MET A CA 1
ATOM 3257 C C . MET A 1 276 ? 23.19539 27.12372 1.22580 1.000 20.48331 276 MET A C 1
ATOM 3258 O O . MET A 1 276 ? 23.86109 27.06661 0.19272 1.000 27.98420 276 MET A O 1
ATOM 3272 N N . GLY A 1 277 ? 23.52932 27.91675 2.23615 1.000 26.53507 277 GLY A N 1
ATOM 3273 C CA . GLY A 1 277 ? 24.71761 28.74263 2.17462 1.000 25.37178 277 GLY A CA 1
ATOM 3274 C C . GLY A 1 277 ? 24.70698 29.86102 3.19470 1.000 25.75340 277 GLY A C 1
ATOM 3275 O O . GLY A 1 277 ? 23.63992 30.31496 3.61064 1.000 28.18790 277 GLY A O 1
ATOM 3279 N N . ALA A 1 278 ? 25.88891 30.31490 3.60477 1.000 28.60560 278 ALA A N 1
ATOM 3280 C CA . ALA A 1 278 ? 25.99012 31.35663 4.61796 1.000 32.43501 278 ALA A CA 1
ATOM 3281 C C . ALA A 1 278 ? 27.21719 32.21629 4.34730 1.000 21.44685 278 ALA A C 1
ATOM 3282 O O . ALA A 1 278 ? 28.11099 31.85063 3.57858 1.000 24.23665 278 ALA A O 1
ATOM 3289 N N . TYR A 1 279 ? 27.24452 33.37709 4.98811 1.000 22.20593 279 TYR A N 1
ATOM 3290 C CA . TYR A 1 279 ? 28.35200 34.30995 4.84674 1.000 24.69044 279 TYR A CA 1
ATOM 3291 C C . TYR A 1 279 ? 28.48074 35.10143 6.14088 1.000 27.80923 279 TYR A C 1
ATOM 3292 O O . TYR A 1 279 ? 27.51738 35.24764 6.90313 1.000 25.09575 279 TYR A O 1
ATOM 3310 N N . ALA A 1 280 ? 29.69052 35.61280 6.38135 1.000 28.55457 280 ALA A N 1
ATOM 3311 C CA . ALA A 1 280 ? 29.97925 36.37122 7.59350 1.000 28.37034 280 ALA A CA 1
ATOM 3312 C C . ALA A 1 280 ? 31.26241 37.14744 7.37634 1.000 27.60183 280 ALA A C 1
ATOM 3313 O O . ALA A 1 280 ? 32.12931 36.69538 6.62146 1.000 25.03046 280 ALA A O 1
ATOM 3320 N N . PRO A 1 281 ? 31.41596 38.32460 8.00988 1.000 25.73651 281 PRO A N 1
ATOM 3321 C CA . PRO A 1 281 ? 30.39847 38.99679 8.83129 1.000 27.71043 281 PRO A CA 1
ATOM 3322 C C . PRO A 1 281 ? 29.25157 39.54150 7.98329 1.000 21.63339 281 PRO A C 1
ATOM 3323 O O . PRO A 1 281 ? 29.49105 40.09181 6.92651 1.000 29.80016 281 PRO A O 1
ATOM 3334 N N . ALA A 1 282 ? 28.02991 39.36815 8.44912 1.000 24.22484 282 ALA A N 1
ATOM 3335 C CA . ALA A 1 282 ? 26.86341 39.88422 7.74415 1.000 27.74631 282 ALA A CA 1
ATOM 3336 C C . ALA A 1 282 ? 26.84681 41.40190 7.84864 1.000 28.93593 282 ALA A C 1
ATOM 3337 O O . ALA A 1 282 ? 26.67395 41.92646 8.95642 1.000 26.95411 282 ALA A O 1
ATOM 3344 N N . PRO A 1 283 ? 27.00912 42.14118 6.74808 1.000 27.69673 283 PRO A N 1
ATOM 3345 C CA . PRO A 1 283 ? 27.02872 43.61115 6.85619 1.000 25.18327 283 PRO A CA 1
ATOM 3346 C C . PRO A 1 283 ? 25.80472 44.19193 7.54083 1.000 27.72041 283 PRO A C 1
ATOM 3347 O O . PRO A 1 283 ? 25.89720 45.25065 8.17856 1.000 33.14475 283 PRO A O 1
ATOM 3358 N N . ILE A 1 284 ? 24.65244 43.52862 7.43710 1.000 28.91241 284 ILE A N 1
ATOM 3359 C CA . ILE A 1 284 ? 23.44271 44.05721 8.05312 1.000 27.09114 284 ILE A CA 1
ATOM 3360 C C . ILE A 1 284 ? 23.54778 44.08883 9.57192 1.000 37.48186 284 ILE A C 1
ATOM 3361 O O . ILE A 1 284 ? 22.84184 44.86730 10.22363 1.000 25.91994 284 ILE A O 1
ATOM 3377 N N . ALA A 1 285 ? 24.40740 43.25492 10.15913 1.000 27.02878 285 ALA A N 1
ATOM 3378 C CA . ALA A 1 285 ? 24.64317 43.27244 11.59886 1.000 30.48709 285 ALA A CA 1
ATOM 3379 C C . ALA A 1 285 ? 25.67067 44.36073 11.88888 1.000 26.40765 285 ALA A C 1
ATOM 3380 O O . ALA A 1 285 ? 26.87128 44.11134 12.03053 1.000 23.87314 285 ALA A O 1
ATOM 3387 N N . THR A 1 286 ? 25.17789 45.59599 11.96615 1.000 24.85999 286 THR A N 1
ATOM 3388 C CA . THR A 1 286 ? 26.03904 46.73536 12.22787 1.000 30.01587 286 THR A CA 1
ATOM 3389 C C . THR A 1 286 ? 26.53013 46.71659 13.67944 1.000 24.96000 286 THR A C 1
ATOM 3390 O O . THR A 1 286 ? 26.09570 45.91620 14.50384 1.000 29.01575 286 THR A O 1
ATOM 3401 N N . LYS A 1 287 ? 27.44956 47.63322 13.98565 1.000 22.93766 287 LYS A N 1
ATOM 3402 C CA . LYS A 1 287 ? 27.95833 47.73878 15.34951 1.000 27.31976 287 LYS A CA 1
ATOM 3403 C C . LYS A 1 287 ? 26.81897 47.94806 16.33998 1.000 28.58307 287 LYS A C 1
ATOM 3404 O O . LYS A 1 287 ? 26.78349 47.32005 17.40562 1.000 24.70629 287 LYS A O 1
ATOM 3423 N N . GLU A 1 288 ? 25.87254 48.82492 16.00339 1.000 33.84318 288 GLU A N 1
ATOM 3424 C CA . GLU A 1 288 ? 24.75426 49.08376 16.90118 1.000 29.94534 288 GLU A CA 1
ATOM 3425 C C . GLU A 1 288 ? 23.85143 47.86472 17.02653 1.000 28.97944 288 GLU A C 1
ATOM 3426 O O . GLU A 1 288 ? 23.37590 47.54757 18.12720 1.000 27.55558 288 GLU A O 1
ATOM 3438 N N . ILE A 1 289 ? 23.59343 47.17546 15.91298 1.000 24.41470 289 ILE A N 1
ATOM 3439 C CA . ILE A 1 289 ? 22.75328 45.98174 15.96463 1.000 36.03452 289 ILE A CA 1
ATOM 3440 C C . ILE A 1 289 ? 23.42326 44.89137 16.79212 1.000 20.64057 289 ILE A C 1
ATOM 3441 O O . ILE A 1 289 ? 22.77592 44.21568 17.60001 1.000 24.97267 289 ILE A O 1
ATOM 3457 N N . MET A 1 290 ? 24.71956 44.67392 16.58018 1.000 24.60624 290 MET A N 1
ATOM 3458 C CA . MET A 1 290 ? 25.41911 43.63563 17.33672 1.000 23.75877 290 MET A CA 1
ATOM 3459 C C . MET A 1 290 ? 25.47982 43.98193 18.81709 1.000 27.96190 290 MET A C 1
ATOM 3460 O O . MET A 1 290 ? 25.39613 43.09059 19.67713 1.000 20.75841 290 MET A O 1
ATOM 3474 N N . GLU A 1 291 ? 25.62267 45.27158 19.13719 1.000 25.01138 291 GLU A N 1
ATOM 3475 C CA . GLU A 1 291 ? 25.59110 45.68488 20.53632 1.000 32.78863 291 GLU A CA 1
ATOM 3476 C C . GLU A 1 291 ? 24.25989 45.31532 21.17471 1.000 33.84665 291 GLU A C 1
ATOM 3477 O O . GLU A 1 291 ? 24.22044 44.85259 22.31925 1.000 22.91903 291 GLU A O 1
ATOM 3489 N N . ARG A 1 292 ? 23.15919 45.49060 20.43472 1.000 29.85544 292 ARG A N 1
ATOM 3490 C CA . ARG A 1 292 ? 21.84191 45.16346 20.96589 1.000 29.99756 292 ARG A CA 1
ATOM 3491 C C . ARG A 1 292 ? 21.69379 43.66150 21.17880 1.000 23.43099 292 ARG A C 1
ATOM 3492 O O . ARG A 1 292 ? 21.24636 43.21740 22.24112 1.000 31.01084 292 ARG A O 1
ATOM 3513 N N . CYS A 1 293 ? 22.07983 42.86254 20.18326 1.000 25.74777 293 CYS A N 1
ATOM 3514 C CA . CYS A 1 293 ? 22.01289 41.41222 20.33212 1.000 27.25848 293 CYS A CA 1
ATOM 3515 C C . CYS A 1 293 ? 22.80384 40.94673 21.55097 1.000 25.58722 293 CYS A C 1
ATOM 3516 O O . CYS A 1 293 ? 22.32543 40.12397 22.34211 1.000 21.27092 293 CYS A O 1
ATOM 3524 N N . VAL A 1 294 ? 24.02224 41.46043 21.71411 1.000 24.46280 294 VAL A N 1
ATOM 3525 C CA . VAL A 1 294 ? 24.86711 41.02455 22.82490 1.000 27.27103 294 VAL A CA 1
ATOM 3526 C C . VAL A 1 294 ? 24.28459 41.49296 24.15250 1.000 32.69273 294 VAL A C 1
ATOM 3527 O O . VAL A 1 294 ? 24.10694 40.69933 25.08857 1.000 25.04181 294 VAL A O 1
ATOM 3540 N N . LYS A 1 295 ? 23.96677 42.78980 24.25285 1.000 25.20536 295 LYS A N 1
ATOM 3541 C CA . LYS A 1 295 ? 23.55830 43.34572 25.53998 1.000 35.04864 295 LYS A CA 1
ATOM 3542 C C . LYS A 1 295 ? 22.12702 42.97740 25.91426 1.000 27.65828 295 LYS A C 1
ATOM 3543 O O . LYS A 1 295 ? 21.81319 42.86864 27.10208 1.000 26.74765 295 LYS A O 1
ATOM 3562 N N . ASP A 1 296 ? 21.24751 42.80028 24.93371 1.000 25.65881 296 ASP A N 1
ATOM 3563 C CA . ASP A 1 296 ? 19.83795 42.57130 25.20325 1.000 29.60928 296 ASP A CA 1
ATOM 3564 C C . ASP A 1 296 ? 19.42772 41.10862 25.12973 1.000 25.01926 296 ASP A C 1
ATOM 3565 O O . ASP A 1 296 ? 18.32682 40.77480 25.58722 1.000 26.04570 296 ASP A O 1
ATOM 3574 N N . VAL A 1 297 ? 20.26792 40.23477 24.56983 1.000 27.32812 297 VAL A N 1
ATOM 3575 C CA . VAL A 1 297 ? 19.89702 38.83274 24.39871 1.000 25.58581 297 VAL A CA 1
ATOM 3576 C C . VAL A 1 297 ? 20.97386 37.90935 24.95714 1.000 26.21746 297 VAL A C 1
ATOM 3577 O O . VAL A 1 297 ? 20.72606 37.14279 25.89357 1.000 26.97545 297 VAL A O 1
ATOM 3590 N N . LEU A 1 298 ? 22.17406 37.96226 24.37814 1.000 29.15769 298 LEU A N 1
ATOM 3591 C CA . LEU A 1 298 ? 23.20163 36.97799 24.71174 1.000 27.37327 298 LEU A CA 1
ATOM 3592 C C . LEU A 1 298 ? 23.55885 37.02228 26.19410 1.000 21.28569 298 LEU A C 1
ATOM 3593 O O . LEU A 1 298 ? 23.49941 36.00862 26.89292 1.000 21.95156 298 LEU A O 1
ATOM 3609 N N . GLU A 1 299 ? 23.94350 38.19364 26.69362 1.000 25.43833 299 GLU A N 1
ATOM 3610 C CA . GLU A 1 299 ? 24.33723 38.28034 28.09994 1.000 24.68824 299 GLU A CA 1
ATOM 3611 C C . GLU A 1 299 ? 23.15330 38.04748 29.02731 1.000 26.34896 299 GLU A C 1
ATOM 3612 O O . GLU A 1 299 ? 23.29755 37.29279 30.00689 1.000 21.86158 299 GLU A O 1
ATOM 3624 N N . PRO A 1 300 ? 21.98208 38.64533 28.80448 1.000 25.73273 300 PRO A N 1
ATOM 3625 C CA . PRO A 1 300 ? 20.81724 38.26409 29.62365 1.000 31.58606 300 PRO A CA 1
ATOM 3626 C C . PRO A 1 300 ? 20.48304 36.78693 29.53573 1.000 27.94352 300 PRO A C 1
ATOM 3627 O O . PRO A 1 300 ? 19.97115 36.21275 30.50953 1.000 30.13852 300 PRO A O 1
ATOM 3638 N N . THR A 1 301 ? 20.75182 36.14701 28.39523 1.000 23.54450 301 THR A N 1
ATOM 3639 C CA . THR A 1 301 ? 20.50122 34.71495 28.28528 1.000 22.31540 301 THR A CA 1
ATOM 3640 C C . THR A 1 301 ? 21.46066 33.92347 29.17134 1.000 22.57859 301 THR A C 1
ATOM 3641 O O . THR A 1 301 ? 21.03399 33.05272 29.93752 1.000 23.80506 301 THR A O 1
ATOM 3652 N N . ILE A 1 302 ? 22.76074 34.21444 29.07690 1.000 18.92269 302 ILE A N 1
ATOM 3653 C CA . ILE A 1 302 ? 23.74569 33.48207 29.86672 1.000 22.84947 302 ILE A CA 1
ATOM 3654 C C . ILE A 1 302 ? 23.52242 33.72410 31.35133 1.000 27.34475 302 ILE A C 1
ATOM 3655 O O . ILE A 1 302 ? 23.57358 32.78880 32.16026 1.000 24.24701 302 ILE A O 1
ATOM 3671 N N . LYS A 1 303 ? 23.27716 34.98044 31.73611 1.000 27.69615 303 LYS A N 1
ATOM 3672 C CA . LYS A 1 303 ? 22.98897 35.27541 33.13691 1.000 29.39109 303 LYS A CA 1
ATOM 3673 C C . LYS A 1 303 ? 21.69733 34.60105 33.57991 1.000 28.52783 303 LYS A C 1
ATOM 3674 O O . LYS A 1 303 ? 21.61585 34.05310 34.68752 1.000 22.67450 303 LYS A O 1
ATOM 3693 N N . GLY A 1 304 ? 20.66981 34.63790 32.73039 1.000 27.94922 304 GLY A N 1
ATOM 3694 C CA . GLY A 1 304 ? 19.40111 34.04274 33.10154 1.000 23.70397 304 GLY A CA 1
ATOM 3695 C C . GLY A 1 304 ? 19.50270 32.55189 33.35257 1.000 29.44940 304 GLY A C 1
ATOM 3696 O O . GLY A 1 304 ? 18.82549 32.01431 34.23733 1.000 25.20942 304 GLY A O 1
ATOM 3700 N N . MET A 1 305 ? 20.34492 31.86139 32.57541 1.000 24.06193 305 MET A N 1
ATOM 3701 C CA . MET A 1 305 ? 20.49292 30.42154 32.75770 1.000 28.34666 305 MET A CA 1
ATOM 3702 C C . MET A 1 305 ? 21.12507 30.09905 34.10953 1.000 26.54644 305 MET A C 1
ATOM 3703 O O . MET A 1 305 ? 20.74045 29.12098 34.75950 1.000 30.76537 305 MET A O 1
ATOM 3717 N N . ARG A 1 306 ? 22.09268 30.90729 34.55159 1.000 23.54754 306 ARG A N 1
ATOM 3718 C CA . ARG A 1 306 ? 22.63269 30.72892 35.89741 1.000 29.60616 306 ARG A CA 1
ATOM 3719 C C . ARG A 1 306 ? 21.55509 30.96475 36.95281 1.000 30.48521 306 ARG A C 1
ATOM 3720 O O . ARG A 1 306 ? 21.37864 30.15795 37.86834 1.000 23.00010 306 ARG A O 1
ATOM 3741 N N . GLU A 1 307 ? 20.81841 32.07079 36.83250 1.000 28.69601 307 GLU A N 1
ATOM 3742 C CA . GLU A 1 307 ? 19.76693 32.37103 37.79936 1.000 34.65988 307 GLU A CA 1
ATOM 3743 C C . GLU A 1 307 ? 18.73821 31.24842 37.86083 1.000 33.78083 307 GLU A C 1
ATOM 3744 O O . GLU A 1 307 ? 18.29501 30.86137 38.95025 1.000 35.82581 307 GLU A O 1
ATOM 3756 N N . ASP A 1 308 ? 18.35758 30.70131 36.70310 1.000 26.56701 308 ASP A N 1
ATOM 3757 C CA . ASP A 1 308 ? 17.40548 29.60103 36.67784 1.000 26.76440 308 ASP A CA 1
ATOM 3758 C C . ASP A 1 308 ? 18.00851 28.29566 37.17351 1.000 26.16170 308 ASP A C 1
ATOM 3759 O O . ASP A 1 308 ? 17.27059 27.31599 37.32422 1.000 31.43865 308 ASP A O 1
ATOM 3768 N N . GLY A 1 309 ? 19.31369 28.25684 37.42770 1.000 33.78594 309 GLY A N 1
ATOM 3769 C CA . GLY A 1 309 ? 19.94561 27.10443 38.02829 1.000 29.54332 309 GLY A CA 1
ATOM 3770 C C . GLY A 1 309 ? 20.57061 26.11072 37.07718 1.000 36.25729 309 GLY A C 1
ATOM 3771 O O . GLY A 1 309 ? 20.93373 25.01220 37.51225 1.000 31.00403 309 GLY A O 1
ATOM 3775 N N . TYR A 1 310 ? 20.70669 26.44985 35.79916 1.000 32.41295 310 TYR A N 1
ATOM 3776 C CA . TYR A 1 310 ? 21.28034 25.54379 34.80342 1.000 34.70533 310 TYR A CA 1
ATOM 3777 C C . TYR A 1 310 ? 22.13150 26.34600 33.83641 1.000 25.53054 310 TYR A C 1
ATOM 3778 O O . TYR A 1 310 ? 21.72242 26.62311 32.70476 1.000 31.86815 310 TYR A O 1
ATOM 3796 N N . PRO A 1 311 ? 23.33026 26.74920 34.25980 1.000 25.63897 311 PRO A N 1
ATOM 3797 C CA . PRO A 1 311 ? 24.20333 27.53138 33.37771 1.000 22.02801 311 PRO A CA 1
ATOM 3798 C C . PRO A 1 311 ? 24.41849 26.83124 32.04402 1.000 31.37124 311 PRO A C 1
ATOM 3799 O O . PRO A 1 311 ? 24.35343 25.60532 31.94663 1.000 19.31190 311 PRO A O 1
ATOM 3810 N N . PHE A 1 312 ? 24.67549 27.62864 31.01350 1.000 21.98077 312 PHE A N 1
ATOM 3811 C CA . PHE A 1 312 ? 24.84930 27.12726 29.65976 1.000 23.85205 312 PHE A CA 1
ATOM 3812 C C . PHE A 1 312 ? 26.33261 27.10278 29.31036 1.000 25.85492 312 PHE A C 1
ATOM 3813 O O . PHE A 1 312 ? 27.00615 28.14217 29.35652 1.000 18.80408 312 PHE A O 1
ATOM 3830 N N . VAL A 1 313 ? 26.83060 25.92547 28.95102 1.000 22.89729 313 VAL A N 1
ATOM 3831 C CA . VAL A 1 313 ? 28.20164 25.74240 28.49419 1.000 22.51830 313 VAL A CA 1
ATOM 3832 C C . VAL A 1 313 ? 28.15370 25.17642 27.08206 1.000 22.36039 313 VAL A C 1
ATOM 3833 O O . VAL A 1 313 ? 27.38891 24.24351 26.80693 1.000 21.61819 313 VAL A O 1
ATOM 3846 N N . GLY A 1 314 ? 28.95663 25.74917 26.18804 1.000 20.42414 314 GLY A N 1
ATOM 3847 C CA . GLY A 1 314 ? 29.02002 25.26504 24.82209 1.000 22.95603 314 GLY A CA 1
ATOM 3848 C C . GLY A 1 314 ? 28.86010 26.36190 23.79222 1.000 27.52236 314 GLY A C 1
ATOM 3849 O O . GLY A 1 314 ? 29.27167 27.50595 24.02251 1.000 23.29291 314 GLY A O 1
ATOM 3853 N N . MET A 1 315 ? 28.26602 26.02268 22.64971 1.000 20.04796 315 MET A N 1
ATOM 3854 C CA . MET A 1 315 ? 28.06078 26.95942 21.55116 1.000 22.80092 315 MET A CA 1
ATOM 3855 C C . MET A 1 315 ? 26.60005 27.39349 21.56549 1.000 23.46416 315 MET A C 1
ATOM 3856 O O . MET A 1 315 ? 25.70504 26.59938 21.25614 1.000 24.36163 315 MET A O 1
ATOM 3870 N N . LEU A 1 316 ? 26.36332 28.65913 21.91589 1.000 19.26924 316 LEU A N 1
ATOM 3871 C CA . LEU A 1 316 ? 25.02744 29.23938 21.88263 1.000 21.19578 316 LEU A CA 1
ATOM 3872 C C . LEU A 1 316 ? 24.79468 29.85800 20.50646 1.000 22.38540 316 LEU A C 1
ATOM 3873 O O . LEU A 1 316 ? 25.40951 30.87130 20.15872 1.000 23.16971 316 LEU A O 1
ATOM 3889 N N . PHE A 1 317 ? 23.91643 29.24153 19.72027 1.000 25.36930 317 PHE A N 1
ATOM 3890 C CA . PHE A 1 317 ? 23.53370 29.74124 18.40038 1.000 22.48474 317 PHE A CA 1
ATOM 3891 C C . PHE A 1 317 ? 22.16115 30.40009 18.53555 1.000 29.78825 317 PHE A C 1
ATOM 3892 O O . PHE A 1 317 ? 21.14677 29.71468 18.73073 1.000 28.95131 317 PHE A O 1
ATOM 3909 N N . THR A 1 318 ? 22.12637 31.72194 18.42122 1.000 24.09782 318 THR A N 1
ATOM 3910 C CA . THR A 1 318 ? 20.89627 32.49316 18.54449 1.000 22.92136 318 THR A CA 1
ATOM 3911 C C . THR A 1 318 ? 20.48552 32.98263 17.16328 1.000 25.88488 318 THR A C 1
ATOM 3912 O O . THR A 1 318 ? 21.24879 33.69085 16.49970 1.000 23.74251 318 THR A O 1
ATOM 3923 N N . GLY A 1 319 ? 19.29828 32.57384 16.72197 1.000 23.06844 319 GLY A N 1
ATOM 3924 C CA . GLY A 1 319 ? 18.76372 33.04187 15.46272 1.000 24.56599 319 GLY A CA 1
ATOM 3925 C C . GLY A 1 319 ? 17.89464 34.26390 15.64700 1.000 25.28713 319 GLY A C 1
ATOM 3926 O O . GLY A 1 319 ? 16.85141 34.19019 16.30478 1.000 27.27421 319 GLY A O 1
ATOM 3930 N N . PHE A 1 320 ? 18.31718 35.38722 15.07422 1.000 32.73352 320 PHE A N 1
ATOM 3931 C CA . PHE A 1 320 ? 17.61469 36.64982 15.20226 1.000 28.39879 320 PHE A CA 1
ATOM 3932 C C . PHE A 1 320 ? 16.82105 36.96783 13.93625 1.000 32.78352 320 PHE A C 1
ATOM 3933 O O . PHE A 1 320 ? 17.12868 36.50345 12.84015 1.000 28.43300 320 PHE A O 1
ATOM 3950 N N . MET A 1 321 ? 15.78668 37.78076 14.10990 1.000 29.61036 321 MET A N 1
ATOM 3951 C CA . MET A 1 321 ? 15.15315 38.50338 13.01521 1.000 33.21342 321 MET A CA 1
ATOM 3952 C C . MET A 1 321 ? 15.27970 39.98558 13.33631 1.000 30.87103 321 MET A C 1
ATOM 3953 O O . MET A 1 321 ? 14.84280 40.43028 14.40656 1.000 37.26127 321 MET A O 1
ATOM 3967 N N . ILE A 1 322 ? 15.89906 40.73928 12.43231 1.000 33.29497 322 ILE A N 1
ATOM 3968 C CA . ILE A 1 322 ? 16.04226 42.18088 12.59468 1.000 28.68652 322 ILE A CA 1
ATOM 3969 C C . ILE A 1 322 ? 14.75021 42.80740 12.07595 1.000 37.59285 322 ILE A C 1
ATOM 3970 O O . ILE A 1 322 ? 14.57376 42.98700 10.87024 1.000 38.10344 322 ILE A O 1
ATOM 3986 N N . THR A 1 323 ? 13.83329 43.11947 12.98058 1.000 34.53077 323 THR A N 1
ATOM 3987 C CA . THR A 1 323 ? 12.57806 43.75142 12.60891 1.000 41.94482 323 THR A CA 1
ATOM 3988 C C . THR A 1 323 ? 12.74572 45.26806 12.60568 1.000 45.72685 323 THR A C 1
ATOM 3989 O O . THR A 1 323 ? 13.78883 45.80523 12.98747 1.000 33.42538 323 THR A O 1
ATOM 4000 N N . ALA A 1 324 ? 11.69231 45.96179 12.17178 1.000 43.15708 324 ALA A N 1
ATOM 4001 C CA . ALA A 1 324 ? 11.71028 47.41847 12.19813 1.000 50.55533 324 ALA A CA 1
ATOM 4002 C C . ALA A 1 324 ? 11.84578 47.96055 13.61420 1.000 49.45257 324 ALA A C 1
ATOM 4003 O O . ALA A 1 324 ? 12.29171 49.10115 13.78967 1.000 55.24537 324 ALA A O 1
ATOM 4010 N N . ASP A 1 325 ? 11.47995 47.17137 14.62461 1.000 51.53347 325 ASP A N 1
ATOM 4011 C CA . ASP A 1 325 ? 11.57284 47.58437 16.01798 1.000 52.99680 325 ASP A CA 1
ATOM 4012 C C . ASP A 1 325 ? 12.81255 47.03494 16.71422 1.000 55.31287 325 ASP A C 1
ATOM 4013 O O . ASP A 1 325 ? 12.93576 47.17165 17.93765 1.000 56.50775 325 ASP A O 1
ATOM 4022 N N . GLY A 1 326 ? 13.72600 46.41498 15.97028 1.000 47.30162 326 GLY A N 1
ATOM 4023 C CA . GLY A 1 326 ? 14.95124 45.91216 16.53881 1.000 47.38057 326 GLY A CA 1
ATOM 4024 C C . GLY A 1 326 ? 15.07595 44.40521 16.44305 1.000 41.04034 326 GLY A C 1
ATOM 4025 O O . GLY A 1 326 ? 14.20892 43.71576 15.89740 1.000 35.32387 326 GLY A O 1
ATOM 4029 N N . PRO A 1 327 ? 16.16783 43.86209 16.98302 1.000 38.67446 327 PRO A N 1
ATOM 4030 C CA . PRO A 1 327 ? 16.36654 42.40821 16.92332 1.000 38.53497 327 PRO A CA 1
ATOM 4031 C C . PRO A 1 327 ? 15.31197 41.66343 17.72710 1.000 32.20526 327 PRO A C 1
ATOM 4032 O O . PRO A 1 327 ? 14.81439 42.15011 18.74242 1.000 34.62397 327 PRO A O 1
ATOM 4043 N N . ARG A 1 328 ? 14.97864 40.46427 17.25459 1.000 31.58982 328 ARG A N 1
ATOM 4044 C CA . ARG A 1 328 ? 14.03977 39.58017 17.92658 1.000 32.67680 328 ARG A CA 1
ATOM 4045 C C . ARG A 1 328 ? 14.57247 38.15870 17.83902 1.000 29.49483 328 ARG A C 1
ATOM 4046 O O . ARG A 1 328 ? 15.04762 37.73462 16.78269 1.000 26.75240 328 ARG A O 1
ATOM 4067 N N . VAL A 1 329 ? 14.48407 37.42598 18.94706 1.000 29.11494 329 VAL A N 1
ATOM 4068 C CA . VAL A 1 329 ? 14.97510 36.05399 18.99588 1.000 25.53030 329 VAL A CA 1
ATOM 4069 C C . VAL A 1 329 ? 13.92213 35.12633 18.40334 1.000 27.63319 329 VAL A C 1
ATOM 4070 O O . VAL A 1 329 ? 12.81984 34.99281 18.94599 1.000 32.68116 329 VAL A O 1
ATOM 4083 N N . LEU A 1 330 ? 14.25922 34.48444 17.28659 1.000 29.25090 330 LEU A N 1
ATOM 4084 C CA . LEU A 1 330 ? 13.35889 33.49848 16.70395 1.000 24.05554 330 LEU A CA 1
ATOM 4085 C C . LEU A 1 330 ? 13.47867 32.15077 17.41332 1.000 27.90074 330 LEU A C 1
ATOM 4086 O O . LEU A 1 330 ? 12.46541 31.50031 17.69177 1.000 40.57858 330 LEU A O 1
ATOM 4102 N N . GLU A 1 331 ? 14.70065 31.72582 17.72217 1.000 29.53645 331 GLU A N 1
ATOM 4103 C CA . GLU A 1 331 ? 14.91265 30.42942 18.35299 1.000 34.48705 331 GLU A CA 1
ATOM 4104 C C . GLU A 1 331 ? 16.34408 30.33807 18.85236 1.000 30.53131 331 GLU A C 1
ATOM 4105 O O . GLU A 1 331 ? 17.24531 30.99124 18.31688 1.000 27.20196 331 GLU A O 1
ATOM 4117 N N . TYR A 1 332 ? 16.53574 29.52623 19.88806 1.000 22.03408 332 TYR A N 1
ATOM 4118 C CA . TYR A 1 332 ? 17.85950 29.18327 20.38432 1.000 29.91924 332 TYR A CA 1
ATOM 4119 C C . TYR A 1 332 ? 18.27036 27.83472 19.80017 1.000 30.17716 332 TYR A C 1
ATOM 4120 O O . TYR A 1 332 ? 17.47444 26.88807 19.78713 1.000 30.14032 332 TYR A O 1
ATOM 4138 N N . ASN A 1 333 ? 19.50016 27.75293 19.31094 1.000 23.62493 333 ASN A N 1
ATOM 4139 C CA . ASN A 1 333 ? 20.15299 26.49265 18.99122 1.000 25.07774 333 ASN A CA 1
ATOM 4140 C C . ASN A 1 333 ? 21.38035 26.36417 19.88830 1.000 34.97366 333 ASN A C 1
ATOM 4141 O O . ASN A 1 333 ? 22.11262 27.34252 20.09798 1.000 27.07798 333 ASN A O 1
ATOM 4152 N N . VAL A 1 334 ? 21.60100 25.16079 20.41989 1.000 22.59160 334 VAL A N 1
ATOM 4153 C CA . VAL A 1 334 ? 22.58594 24.97516 21.48097 1.000 20.61767 334 VAL A CA 1
ATOM 4154 C C . VAL A 1 334 ? 23.80963 24.23433 20.96984 1.000 23.56540 334 VAL A C 1
ATOM 4155 O O . VAL A 1 334 ? 24.43515 23.46276 21.70752 1.000 22.95743 334 VAL A O 1
ATOM 4168 N N . ARG A 1 335 ? 24.15896 24.46557 19.70967 1.000 22.82001 335 ARG A N 1
ATOM 4169 C CA . ARG A 1 335 ? 25.32815 23.84734 19.10539 1.000 25.62824 335 ARG A CA 1
ATOM 4170 C C . ARG A 1 335 ? 25.69452 24.63154 17.85496 1.000 25.73615 335 ARG A C 1
ATOM 4171 O O . ARG A 1 335 ? 24.96374 25.52507 17.42076 1.000 24.75708 335 ARG A O 1
ATOM 4192 N N . PHE A 1 336 ? 26.84842 24.29322 17.28583 1.000 24.68054 336 PHE A N 1
ATOM 4193 C CA . PHE A 1 336 ? 27.27957 24.94122 16.05634 1.000 28.92842 336 PHE A CA 1
ATOM 4194 C C . PHE A 1 336 ? 26.22472 24.77031 14.96564 1.000 27.89145 336 PHE A C 1
ATOM 4195 O O . PHE A 1 336 ? 25.47795 23.78994 14.93732 1.000 27.51772 336 PHE A O 1
ATOM 4212 N N . GLY A 1 337 ? 26.16064 25.75326 14.06710 1.000 22.68537 337 GLY A N 1
ATOM 4213 C CA . GLY A 1 337 ? 25.20026 25.74810 12.98934 1.000 26.87535 337 GLY A CA 1
ATOM 4214 C C . GLY A 1 337 ? 25.79301 25.22123 11.69327 1.000 27.79388 337 GLY A C 1
ATOM 4215 O O . GLY A 1 337 ? 27.00556 25.20504 11.49364 1.000 30.25733 337 GLY A O 1
ATOM 4219 N N . ASP A 1 338 ? 24.90843 24.78174 10.80161 1.000 21.37649 338 ASP A N 1
ATOM 4220 C CA . ASP A 1 338 ? 25.30068 24.25443 9.50007 1.000 25.35328 338 ASP A CA 1
ATOM 4221 C C . ASP A 1 338 ? 24.42301 24.92828 8.45431 1.000 29.12215 338 ASP A C 1
ATOM 4222 O O . ASP A 1 338 ? 23.18036 24.84281 8.54721 1.000 35.89665 338 ASP A O 1
ATOM 4231 N N . PRO A 1 339 ? 24.99736 25.59108 7.43670 1.000 28.14126 339 PRO A N 1
ATOM 4232 C CA . PRO A 1 339 ? 26.42301 25.69665 7.10649 1.000 27.25958 339 PRO A CA 1
ATOM 4233 C C . PRO A 1 339 ? 27.14085 26.94158 7.63235 1.000 24.69611 339 PRO A C 1
ATOM 4234 O O . PRO A 1 339 ? 28.15496 27.32340 7.06109 1.000 20.99304 339 PRO A O 1
ATOM 4245 N N . GLU A 1 340 ? 26.64286 27.54391 8.71300 1.000 22.32783 340 GLU A N 1
ATOM 4246 C CA . GLU A 1 340 ? 27.31013 28.72673 9.25712 1.000 24.43861 340 GLU A CA 1
ATOM 4247 C C . GLU A 1 340 ? 28.72676 28.39418 9.71681 1.000 26.66256 340 GLU A C 1
ATOM 4248 O O . GLU A 1 340 ? 29.64502 29.21118 9.57778 1.000 22.75683 340 GLU A O 1
ATOM 4260 N N . THR A 1 341 ? 28.92085 27.19970 10.28240 1.000 27.95016 341 THR A N 1
ATOM 4261 C CA . THR A 1 341 ? 30.23227 26.83185 10.80281 1.000 27.54222 341 THR A CA 1
ATOM 4262 C C . THR A 1 341 ? 31.26572 26.74504 9.69289 1.000 25.80780 341 THR A C 1
ATOM 4263 O O . THR A 1 341 ? 32.40613 27.19984 9.86047 1.000 20.60191 341 THR A O 1
ATOM 4274 N N . GLN A 1 342 ? 30.88695 26.17108 8.54519 1.000 18.95059 342 GLN A N 1
ATOM 4275 C CA . GLN A 1 342 ? 31.84731 26.01849 7.45293 1.000 20.11126 342 GLN A CA 1
ATOM 4276 C C . GLN A 1 342 ? 32.43968 27.35443 7.02899 1.000 26.61467 3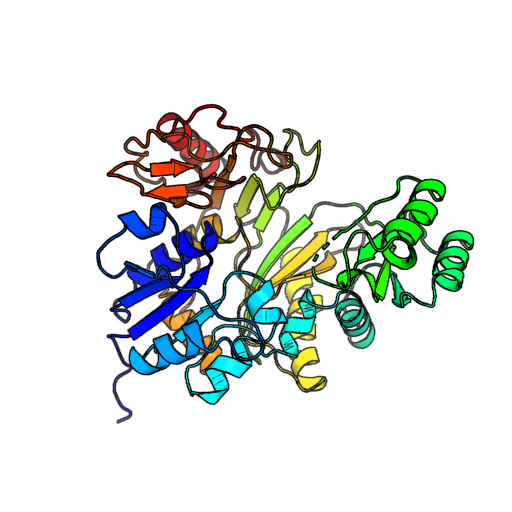42 GLN A C 1
ATOM 4277 O O . GLN A 1 342 ? 33.60989 27.42052 6.63286 1.000 20.52710 342 GLN A O 1
ATOM 4291 N N . ALA A 1 343 ? 31.65709 28.42966 7.10718 1.000 21.22069 343 ALA A N 1
ATOM 4292 C CA . ALA A 1 343 ? 32.18536 29.74483 6.75589 1.000 26.28709 343 ALA A CA 1
ATOM 4293 C C . ALA A 1 343 ? 32.93121 30.38367 7.92193 1.000 15.19629 343 ALA A C 1
ATOM 4294 O O . ALA A 1 343 ? 33.99958 30.96702 7.72354 1.000 20.49692 343 ALA A O 1
ATOM 4301 N N . LEU A 1 344 ? 32.39351 30.26029 9.14032 1.000 21.51167 344 LEU A N 1
ATOM 4302 C CA . LEU A 1 344 ? 32.99102 30.93532 10.29139 1.000 21.26428 344 LEU A CA 1
ATOM 4303 C C . LEU A 1 344 ? 34.35350 30.34867 10.64195 1.000 27.10708 344 LEU A C 1
ATOM 4304 O O . LEU A 1 344 ? 35.25697 31.07828 11.07299 1.000 19.93517 344 LEU A O 1
ATOM 4320 N N . MET A 1 345 ? 34.51769 29.03345 10.48003 1.000 20.80339 345 MET A N 1
ATOM 4321 C CA . MET A 1 345 ? 35.80624 28.41314 10.75905 1.000 19.80853 345 MET A CA 1
ATOM 4322 C C . MET A 1 345 ? 36.91245 29.03934 9.91613 1.000 23.90376 345 MET A C 1
ATOM 4323 O O . MET A 1 345 ? 38.07962 29.05335 10.32728 1.000 30.09134 345 MET A O 1
ATOM 4337 N N . LEU A 1 346 ? 36.57086 29.54967 8.73425 1.000 25.64672 346 LEU A N 1
ATOM 4338 C CA . LEU A 1 346 ? 37.55675 30.19254 7.87355 1.000 32.38700 346 LEU A CA 1
ATOM 4339 C C . LEU A 1 346 ? 37.89005 31.61440 8.30355 1.000 23.32276 346 LEU A C 1
ATOM 4340 O O . LEU A 1 346 ? 38.78139 32.22403 7.70699 1.000 35.35578 346 LEU A O 1
ATOM 4356 N N . LEU A 1 347 ? 37.20667 32.15436 9.31048 1.000 30.47985 347 LEU A N 1
ATOM 4357 C CA . LEU A 1 347 ? 37.49647 33.48986 9.81961 1.000 25.82666 347 LEU A CA 1
ATOM 4358 C C . LEU A 1 347 ? 38.28668 33.46791 11.12147 1.000 36.39898 347 LEU A C 1
ATOM 4359 O O . LEU A 1 347 ? 38.66542 34.53306 11.61754 1.000 38.68083 347 LEU A O 1
ATOM 4375 N N . LEU A 1 348 ? 38.54057 32.29107 11.69067 1.000 35.63070 348 LEU A N 1
ATOM 4376 C CA . LEU A 1 348 ? 39.40910 32.19888 12.85658 1.000 31.14332 348 LEU A CA 1
ATOM 4377 C C . LEU A 1 348 ? 40.84409 32.50545 12.44335 1.000 34.71217 348 LEU A C 1
ATOM 4378 O O . LEU A 1 348 ? 41.38199 31.86432 11.54117 1.000 35.90705 348 LEU A O 1
ATOM 4394 N N . ASP A 1 349 ? 41.46630 33.48675 13.09531 1.000 45.17341 349 ASP A N 1
ATOM 4395 C CA . ASP A 1 349 ? 42.84408 33.81840 12.76340 1.000 43.38899 349 ASP A CA 1
ATOM 4396 C C . ASP A 1 349 ? 43.76166 32.63318 13.06141 1.000 46.46304 349 ASP A C 1
ATOM 4397 O O . ASP A 1 349 ? 43.46163 31.76274 13.88748 1.000 35.15116 349 ASP A O 1
ATOM 4402 N N . GLU A 1 350 ? 44.89832 32.60352 12.36684 1.000 52.32134 350 GLU A N 1
ATOM 4403 C CA . GLU A 1 350 ? 45.83979 31.50056 12.53549 1.000 54.26104 350 GLU A CA 1
ATOM 4404 C C . GLU A 1 350 ? 46.49920 31.48898 13.90638 1.000 44.35722 350 GLU A C 1
ATOM 4405 O O . GLU A 1 350 ? 47.25100 30.55796 14.20431 1.000 40.99629 350 GLU A O 1
ATOM 4411 N N . GLN A 1 351 ? 46.24382 32.49506 14.74314 1.000 51.58932 351 GLN A N 1
ATOM 4412 C CA . GLN A 1 351 ? 46.69624 32.47344 16.12477 1.000 46.00970 351 GLN A CA 1
ATOM 4413 C C . GLN A 1 351 ? 45.72085 31.75422 17.04678 1.000 47.73885 351 GLN A C 1
ATOM 4414 O O . GLN A 1 351 ? 46.12268 31.30824 18.12677 1.000 38.48248 351 GLN A O 1
ATOM 4420 N N . THR A 1 352 ? 44.45704 31.62713 16.64158 1.000 36.22370 352 THR A N 1
ATOM 4421 C CA . THR A 1 352 ? 43.43694 31.01613 17.47947 1.000 32.29428 352 THR A CA 1
ATOM 4422 C C . THR A 1 352 ? 43.48358 29.50065 17.35299 1.000 35.88682 352 THR A C 1
ATOM 4423 O O . THR A 1 352 ? 43.41442 28.95890 16.24442 1.000 30.23087 352 THR A O 1
ATOM 4427 N N . ASP A 1 353 ? 43.58766 28.82151 18.49079 1.000 31.11736 353 ASP A N 1
ATOM 4428 C CA . ASP A 1 353 ? 43.51890 27.36691 18.56225 1.000 32.39909 353 ASP A CA 1
ATOM 4429 C C . ASP A 1 353 ? 42.09542 26.99373 18.95328 1.000 29.53822 353 ASP A C 1
ATOM 4430 O O . ASP A 1 353 ? 41.67082 27.25199 20.08285 1.000 30.21988 353 ASP A O 1
ATOM 4439 N N . LEU A 1 354 ? 41.35642 26.38618 18.02024 1.000 25.14995 354 LEU A N 1
ATOM 4440 C CA . LEU A 1 354 ? 39.96863 26.03765 18.30738 1.000 28.22400 354 LEU A CA 1
ATOM 4441 C C . LEU A 1 354 ? 39.88411 25.03019 19.44661 1.000 23.14707 354 LEU A C 1
ATOM 4442 O O . LEU A 1 354 ? 38.96195 25.08926 20.26479 1.000 20.43885 354 LEU A O 1
ATOM 4458 N N . ALA A 1 355 ? 40.83161 24.08939 19.50682 1.000 23.91586 355 ALA A N 1
ATOM 4459 C CA . ALA A 1 355 ? 40.83256 23.11869 20.59892 1.000 26.54249 355 ALA A CA 1
ATOM 4460 C C . ALA A 1 355 ? 40.95001 23.82410 21.94996 1.000 26.18192 355 ALA A C 1
ATOM 4461 O O . ALA A 1 355 ? 40.21383 23.51967 22.89766 1.000 21.61822 355 ALA A O 1
ATOM 4468 N N . GLU A 1 356 ? 41.86650 24.78482 22.04911 1.000 22.17297 356 GLU A N 1
ATOM 4469 C CA . GLU A 1 356 ? 42.02345 25.52794 23.29270 1.000 24.00214 356 GLU A CA 1
ATOM 4470 C C . GLU A 1 356 ? 40.74453 26.27485 23.64209 1.000 31.46092 356 GLU A C 1
ATOM 4471 O O . GLU A 1 356 ? 40.36999 26.36419 24.81703 1.000 27.62099 356 GLU A O 1
ATOM 4483 N N . VAL A 1 357 ? 40.05402 26.80875 22.63044 1.000 21.85302 357 VAL A N 1
ATOM 4484 C CA . VAL A 1 357 ? 38.81095 27.53014 22.87685 1.000 20.73710 357 VAL A CA 1
ATOM 4485 C C . VAL A 1 357 ? 37.75501 26.58825 23.45324 1.000 24.95339 357 VAL A C 1
ATOM 4486 O O . VAL A 1 357 ? 37.06293 26.91842 24.42006 1.000 17.86044 357 VAL A O 1
ATOM 4499 N N . LEU A 1 358 ? 37.62549 25.39518 22.87363 1.000 22.98303 358 LEU A N 1
ATOM 4500 C CA . LEU A 1 358 ? 36.59361 24.46913 23.32781 1.000 28.25472 358 LEU A CA 1
ATOM 4501 C C . LEU A 1 358 ? 36.86819 23.98664 24.74958 1.000 23.39098 358 LEU A C 1
ATOM 4502 O O . LEU A 1 358 ? 35.94016 23.82592 25.54296 1.000 18.33248 358 LEU A O 1
ATOM 4518 N N . LEU A 1 359 ? 38.13568 23.74256 25.08366 1.000 23.59099 359 LEU A N 1
ATOM 4519 C CA . LEU A 1 359 ? 38.46712 23.28495 26.42527 1.000 25.40700 359 LEU A CA 1
ATOM 4520 C C . LEU A 1 359 ? 38.31544 24.41034 27.43488 1.000 18.11139 359 LEU A C 1
ATOM 4521 O O . LEU A 1 359 ? 37.86063 24.18140 28.56095 1.000 24.35950 359 LEU A O 1
ATOM 4537 N N . ALA A 1 360 ? 38.68333 25.63370 27.04935 1.000 24.02370 360 ALA A N 1
ATOM 4538 C CA . ALA A 1 360 ? 38.47246 26.77148 27.93886 1.000 27.26619 360 ALA A CA 1
ATOM 4539 C C . ALA A 1 360 ? 37.00258 26.91589 28.31211 1.000 24.68957 360 ALA A C 1
ATOM 4540 O O . ALA A 1 360 ? 36.68206 27.41543 29.39650 1.000 26.90826 360 ALA A O 1
ATOM 4547 N N . CYS A 1 361 ? 36.09611 26.49799 27.42398 1.000 17.26185 361 CYS A N 1
ATOM 4548 C CA . CYS A 1 361 ? 34.67381 26.57038 27.73391 1.000 19.29104 361 CYS A CA 1
ATOM 4549 C C . CYS A 1 361 ? 34.28415 25.53096 28.78156 1.000 18.11985 361 CYS A C 1
ATOM 4550 O O . CYS A 1 361 ? 33.61492 25.84901 29.77095 1.000 22.61250 361 CYS A O 1
ATOM 4558 N N . VAL A 1 362 ? 34.68583 24.27281 28.57672 1.000 21.87231 362 VAL A N 1
ATOM 4559 C CA . VAL A 1 362 ? 34.30907 23.24162 29.53058 1.000 23.19089 362 VAL A CA 1
ATOM 4560 C C . VAL A 1 362 ? 35.07935 23.38164 30.84114 1.000 27.63089 362 VAL A C 1
ATOM 4561 O O . VAL A 1 362 ? 34.62972 22.87411 31.87242 1.000 27.16241 362 VAL A O 1
ATOM 4574 N N . GLU A 1 363 ? 36.22968 24.05509 30.82397 1.000 23.94886 363 GLU A N 1
ATOM 4575 C CA . GLU A 1 363 ? 37.04515 24.26182 32.01662 1.000 27.87828 363 GLU A CA 1
ATOM 4576 C C . GLU A 1 363 ? 36.77034 25.59854 32.69322 1.000 24.94635 363 GLU A C 1
ATOM 4577 O O . GLU A 1 363 ? 37.36298 25.88673 33.73564 1.000 25.31218 363 GLU A O 1
ATOM 4589 N N . ARG A 1 364 ? 35.88538 26.41558 32.12822 1.000 21.11062 364 ARG A N 1
ATOM 4590 C CA . ARG A 1 364 ? 35.40680 27.63791 32.77265 1.000 28.43781 364 ARG A CA 1
ATOM 4591 C C . ARG A 1 364 ? 36.52212 28.67789 32.87730 1.000 28.26674 364 ARG A C 1
ATOM 4592 O O . ARG A 1 364 ? 36.75747 29.26063 33.93665 1.000 28.79575 364 ARG A O 1
ATOM 4613 N N . ARG A 1 365 ? 37.20013 28.91939 31.75736 1.000 20.79495 365 ARG A N 1
ATOM 4614 C CA . ARG A 1 365 ? 38.25081 29.92807 31.68386 1.000 22.41356 365 ARG A CA 1
ATOM 4615 C C . ARG A 1 365 ? 38.26223 30.62135 30.31681 1.000 23.45842 365 ARG A C 1
ATOM 4616 O O . ARG A 1 365 ? 39.31926 31.03175 29.81788 1.000 21.83981 365 ARG A O 1
ATOM 4637 N N . LEU A 1 366 ? 37.08654 30.77344 29.70454 1.000 23.53109 366 LEU A N 1
ATOM 4638 C CA . LEU A 1 366 ? 37.01488 31.35771 28.36746 1.000 22.12040 366 LEU A CA 1
ATOM 4639 C C . LEU A 1 366 ? 37.56691 32.77754 28.32328 1.000 22.26252 366 LEU A C 1
ATOM 4640 O O . LEU A 1 366 ? 38.06558 33.21261 27.28282 1.000 23.16526 366 LEU A O 1
ATOM 4656 N N . ASP A 1 367 ? 37.50598 33.50863 29.43481 1.000 30.10737 367 ASP A N 1
ATOM 4657 C CA . ASP A 1 367 ? 37.99920 34.87916 29.45609 1.000 25.36733 367 ASP A CA 1
ATOM 4658 C C . ASP A 1 367 ? 39.51406 34.96693 29.55408 1.000 29.23885 367 ASP A C 1
ATOM 4659 O O . ASP A 1 367 ? 40.04883 36.07914 29.59070 1.000 29.22569 367 ASP A O 1
ATOM 4668 N N . SER A 1 368 ? 40.22000 33.83717 29.59239 1.000 26.66526 368 SER A N 1
ATOM 4669 C CA . SER A 1 368 ? 41.66637 33.82792 29.79652 1.000 39.55101 368 SER A CA 1
ATOM 4670 C C . SER A 1 368 ? 42.39888 33.11260 28.66730 1.000 36.27167 368 SER A C 1
ATOM 4671 O O . SER A 1 368 ? 43.42951 32.47862 28.89448 1.000 43.03827 368 SER A O 1
ATOM 4674 N N . ILE A 1 369 ? 41.87990 33.20523 27.44125 1.000 44.40969 369 ILE A N 1
ATOM 4675 C CA . ILE A 1 369 ? 42.48388 32.55490 26.28482 1.000 47.20739 369 ILE A CA 1
ATOM 4676 C C . ILE A 1 369 ? 42.41732 33.49448 25.08963 1.000 48.26015 369 ILE A C 1
ATOM 4677 O O . ILE A 1 369 ? 41.60436 34.42058 25.03886 1.000 43.47010 369 ILE A O 1
ATOM 4682 N N . LYS A 1 370 ? 43.29020 33.23925 24.11916 1.000 63.24583 370 LYS A N 1
ATOM 4683 C CA . LYS A 1 370 ? 43.29890 34.01388 22.88826 1.000 72.42851 370 LYS A CA 1
ATOM 4684 C C . LYS A 1 370 ? 42.21249 33.51727 21.94440 1.000 66.73309 370 LYS A C 1
ATOM 4685 O O . LYS A 1 370 ? 42.01809 32.31050 21.77545 1.000 55.90811 370 LYS A O 1
ATOM 4691 N N . LEU A 1 371 ? 41.49598 34.46176 21.33345 1.000 46.79011 371 LEU A N 1
ATOM 4692 C CA . LEU A 1 371 ? 40.41239 34.11963 20.41201 1.000 52.00389 371 LEU A CA 1
ATOM 4693 C C . LEU A 1 371 ? 40.12930 35.36600 19.57453 1.000 52.84873 371 LEU A C 1
ATOM 4694 O O . LEU A 1 371 ? 39.50264 36.31152 20.06344 1.000 65.76081 371 LEU A O 1
ATOM 4710 N N . GLY A 1 372 ? 40.60200 35.35614 18.32401 1.000 43.98018 372 GLY A N 1
ATOM 4711 C CA . GLY A 1 372 ? 40.40031 36.47035 17.42598 1.000 40.66136 372 GLY A CA 1
ATOM 4712 C C . GLY A 1 372 ? 39.88817 36.00018 16.07595 1.000 40.42712 372 GLY A C 1
ATOM 4713 O O . GLY A 1 372 ? 39.83141 34.79982 15.78988 1.000 36.77668 372 GLY A O 1
ATOM 4717 N N . TYR A 1 373 ? 39.51971 36.97457 15.24599 1.000 33.41444 373 TYR A N 1
ATOM 4718 C CA . TYR A 1 373 ? 38.98771 36.71144 13.91501 1.000 41.77597 373 TYR A CA 1
ATOM 4719 C C . TYR A 1 373 ? 39.71950 37.56509 12.89089 1.000 39.79678 373 TYR A C 1
ATOM 4720 O O . TYR A 1 373 ? 39.95726 38.75681 13.11672 1.000 39.25988 373 TYR A O 1
ATOM 4738 N N . LYS A 1 374 ? 40.06985 36.94848 11.76492 1.000 34.83705 374 LYS A N 1
ATOM 4739 C CA . LYS A 1 374 ? 40.79391 37.64668 10.71459 1.000 38.84805 374 LYS A CA 1
ATOM 4740 C C . LYS A 1 374 ? 39.89550 38.67270 10.02722 1.000 39.60341 374 LYS A C 1
ATOM 4741 O O . LYS A 1 374 ? 38.67544 38.70169 10.20795 1.000 42.38006 374 LYS A O 1
ATOM 4760 N N . GLN A 1 375 ? 40.52170 39.53273 9.23004 1.000 42.03861 375 GLN A N 1
ATOM 4761 C CA . GLN A 1 375 ? 39.78466 40.52525 8.46191 1.000 48.55518 375 GLN A CA 1
ATOM 4762 C C . GLN A 1 375 ? 39.26055 39.90821 7.16812 1.000 43.12558 375 GLN A C 1
ATOM 4763 O O . GLN A 1 375 ? 39.79517 38.91873 6.65850 1.000 49.14209 375 GLN A O 1
ATOM 4777 N N . GLY A 1 376 ? 38.19749 40.50163 6.64586 1.000 38.80953 376 GLY A N 1
ATOM 4778 C CA . GLY A 1 376 ? 37.55583 40.00784 5.45143 1.000 37.21460 376 GLY A CA 1
ATOM 4779 C C . GLY A 1 376 ? 36.26827 39.25866 5.73922 1.000 30.78225 376 GLY A C 1
ATOM 4780 O O . GLY A 1 376 ? 35.66563 39.36879 6.80705 1.000 28.79254 376 GLY A O 1
ATOM 4784 N N . TYR A 1 377 ? 35.85535 38.46260 4.75579 1.000 31.65035 377 TYR A N 1
ATOM 4785 C CA . TYR A 1 377 ? 34.58233 37.76118 4.79709 1.000 29.28691 377 TYR A CA 1
ATOM 4786 C C . TYR A 1 377 ? 34.79151 36.29547 4.45300 1.000 28.30521 377 TYR A C 1
ATOM 4787 O O . TYR A 1 377 ? 35.83497 35.90563 3.93209 1.000 29.93172 377 TYR A O 1
ATOM 4805 N N . ALA A 1 378 ? 33.77938 35.48705 4.75853 1.000 27.86381 378 ALA A N 1
ATOM 4806 C CA . ALA A 1 378 ? 33.79117 34.06107 4.45620 1.000 28.19543 378 ALA A CA 1
ATOM 4807 C C . ALA A 1 378 ? 32.41506 33.65888 3.94901 1.000 21.21301 378 ALA A C 1
ATOM 4808 O O . ALA A 1 378 ? 31.39192 34.19824 4.38848 1.000 21.37619 378 ALA A O 1
ATOM 4815 N N . VAL A 1 379 ? 32.39611 32.69606 3.02838 1.000 22.77916 379 VAL A N 1
ATOM 4816 C CA . VAL A 1 379 ? 31.16993 32.25188 2.38376 1.000 21.99222 379 VAL A CA 1
ATOM 4817 C C . VAL A 1 379 ? 31.19012 30.73460 2.26556 1.000 21.14475 379 VAL A C 1
ATOM 4818 O O . VAL A 1 379 ? 32.24150 30.12527 2.06414 1.000 22.48176 379 VAL A O 1
ATOM 4831 N N . SER A 1 380 ? 30.01028 30.12649 2.38730 1.000 22.18436 380 SER A N 1
ATOM 4832 C CA . SER A 1 380 ? 29.83171 28.69564 2.18649 1.000 26.90072 380 SER A CA 1
ATOM 4833 C C . SER A 1 380 ? 28.65424 28.48883 1.24914 1.000 22.82918 380 SER A C 1
ATOM 4834 O O . SER A 1 380 ? 27.58200 29.05442 1.47130 1.000 24.55833 380 SER A O 1
ATOM 4842 N N . VAL A 1 381 ? 28.85084 27.67871 0.21172 1.000 24.18958 381 VAL A N 1
ATOM 4843 C CA . VAL A 1 381 ? 27.82304 27.41678 -0.79250 1.000 18.68102 381 VAL A CA 1
ATOM 4844 C C . VAL A 1 381 ? 27.58821 25.91289 -0.84539 1.000 20.77601 381 VAL A C 1
ATOM 4845 O O . VAL A 1 381 ? 28.52105 25.14173 -1.10275 1.000 17.86777 381 VAL A O 1
ATOM 4858 N N . VAL A 1 382 ? 26.34523 25.50166 -0.61747 1.000 21.75819 382 VAL A N 1
ATOM 4859 C CA . VAL A 1 382 ? 25.99467 24.09647 -0.46950 1.000 20.14484 382 VAL A CA 1
ATOM 4860 C C . VAL A 1 382 ? 25.64320 23.50854 -1.82952 1.000 27.51941 382 VAL A C 1
ATOM 4861 O O . VAL A 1 382 ? 24.92697 24.12291 -2.63012 1.000 24.53747 382 VAL A O 1
ATOM 4874 N N . LEU A 1 383 ? 26.15660 22.31103 -2.08816 1.000 25.28157 383 LEU A N 1
ATOM 4875 C CA . LEU A 1 383 ? 25.73824 21.48440 -3.21201 1.000 28.33457 383 LEU A CA 1
ATOM 4876 C C . LEU A 1 383 ? 24.85348 20.36430 -2.67703 1.000 33.37728 383 LEU A C 1
ATOM 4877 O O . LEU A 1 383 ? 25.27354 19.60457 -1.79650 1.000 26.03166 383 LEU A O 1
ATOM 4893 N N . ALA A 1 384 ? 23.63124 20.27383 -3.19513 1.000 22.61093 384 ALA A N 1
ATOM 4894 C CA . ALA A 1 384 ? 22.64503 19.32539 -2.70320 1.000 26.47718 384 ALA A CA 1
ATOM 4895 C C . ALA A 1 384 ? 22.30389 18.30321 -3.78387 1.000 25.94291 384 ALA A C 1
ATOM 4896 O O . ALA A 1 384 ? 22.67759 18.44310 -4.94822 1.000 26.00344 384 ALA A O 1
ATOM 4903 N N . SER A 1 385 ? 21.57152 17.27455 -3.37317 1.000 20.35926 385 SER A N 1
ATOM 4904 C CA . SER A 1 385 ? 21.15973 16.19925 -4.26242 1.000 30.52890 385 SER A CA 1
ATOM 4905 C C . SER A 1 385 ? 19.86030 16.55141 -4.97753 1.000 31.82379 385 SER A C 1
ATOM 4906 O O . SER A 1 385 ? 19.02628 17.29845 -4.46614 1.000 28.37864 385 SER A O 1
ATOM 4914 N N . GLU A 1 386 ? 19.69373 15.98449 -6.17359 1.000 35.27575 386 GLU A N 1
ATOM 4915 C CA . GLU A 1 386 ? 18.49319 16.21545 -6.96691 1.000 40.51322 386 GLU A CA 1
ATOM 4916 C C . GLU A 1 386 ? 17.24555 15.86651 -6.16599 1.000 32.92284 386 GLU A C 1
ATOM 4917 O O . GLU A 1 386 ? 17.08907 14.73026 -5.70818 1.000 31.68058 386 GLU A O 1
ATOM 4929 N N . GLY A 1 387 ? 16.35121 16.84715 -6.00503 1.000 41.36712 387 GLY A N 1
ATOM 4930 C CA . GLY A 1 387 ? 15.08809 16.66933 -5.31788 1.000 41.79611 387 GLY A CA 1
ATOM 4931 C C . GLY A 1 387 ? 15.03560 17.31933 -3.94942 1.000 41.41186 387 GLY A C 1
ATOM 4932 O O . G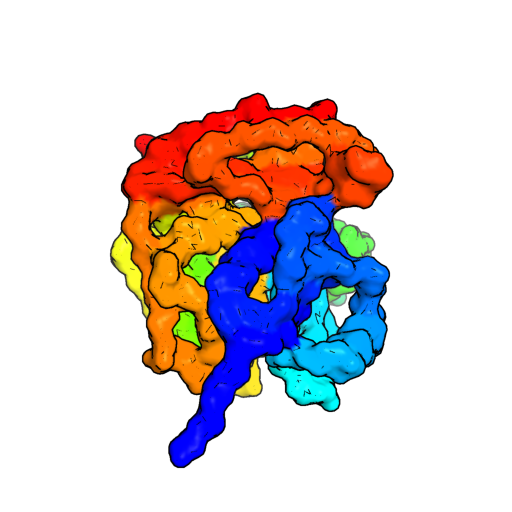LY A 1 387 ? 13.95112 17.72495 -3.50798 1.000 43.03837 387 GLY A O 1
ATOM 4936 N N . TYR A 1 388 ? 16.17232 17.41176 -3.26747 1.000 42.97332 388 TYR A N 1
ATOM 4937 C CA . TYR A 1 388 ? 16.22065 18.05297 -1.95901 1.000 42.71276 388 TYR A CA 1
ATOM 4938 C C . TYR A 1 388 ? 15.59641 19.44558 -2.03832 1.000 34.85393 388 TYR A C 1
ATOM 4939 O O . TYR A 1 388 ? 15.81963 20.16609 -3.01835 1.000 41.48893 388 TYR A O 1
ATOM 4957 N N . PRO A 1 389 ? 14.81452 19.86829 -1.02971 1.000 33.61997 389 PRO A N 1
ATOM 4958 C CA . PRO A 1 389 ? 14.49010 19.19749 0.23619 1.000 45.20557 389 PRO A CA 1
ATOM 4959 C C . PRO A 1 389 ? 13.48488 18.05701 0.11983 1.000 39.80492 389 PRO A C 1
ATOM 4960 O O . PRO A 1 389 ? 13.07580 17.50439 1.14262 1.000 42.44208 389 PRO A O 1
ATOM 4971 N N . GLY A 1 390 ? 13.09834 17.70976 -1.10118 1.000 43.07588 390 GLY A N 1
ATOM 4972 C CA . GLY A 1 390 ? 12.21728 16.58532 -1.32943 1.000 44.11548 390 GLY A CA 1
ATOM 4973 C C . GLY A 1 390 ? 12.97705 15.27483 -1.32288 1.000 41.37304 390 GLY A C 1
ATOM 4974 O O . GLY A 1 390 ? 14.08742 15.16924 -0.79773 1.000 29.22422 390 GLY A O 1
ATOM 4978 N N . SER A 1 391 ? 12.35992 14.25761 -1.91908 1.000 38.09606 391 SER A N 1
ATOM 4979 C CA . SER A 1 391 ? 13.01922 12.96759 -2.05901 1.000 36.13003 391 SER A CA 1
ATOM 4980 C C . SER A 1 391 ? 14.17408 13.07588 -3.04826 1.000 31.92690 391 SER A C 1
ATOM 4981 O O . SER A 1 391 ? 14.06891 13.74081 -4.08160 1.000 37.16174 391 SER A O 1
ATOM 4989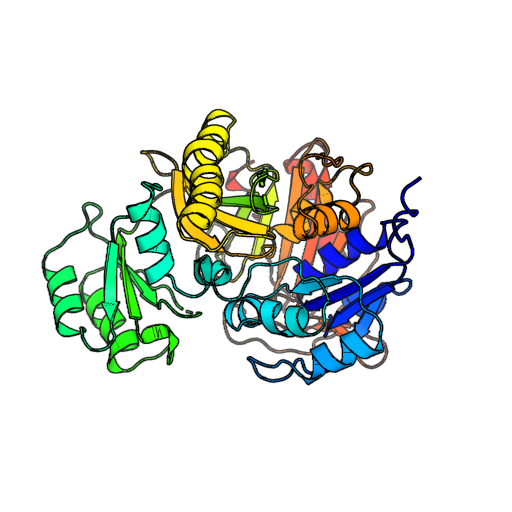 N N . TYR A 1 392 ? 15.27903 12.41424 -2.73003 1.000 30.73454 392 TYR A N 1
ATOM 4990 C CA . TYR A 1 392 ? 16.48835 12.46294 -3.53553 1.000 38.11701 392 TYR A CA 1
ATOM 4991 C C . TYR A 1 392 ? 17.13735 11.08872 -3.57347 1.000 33.30064 392 TYR A C 1
ATOM 4992 O O . TYR A 1 392 ? 16.99009 10.30324 -2.62916 1.000 28.09212 392 TYR A O 1
ATOM 5010 N N . PRO A 1 393 ? 17.86109 10.77210 -4.64670 1.000 30.88002 393 PRO A N 1
ATOM 5011 C CA . PRO A 1 393 ? 18.63043 9.52441 -4.68348 1.000 37.74926 393 PRO A CA 1
ATOM 5012 C C . PRO A 1 393 ? 20.00138 9.67758 -4.04668 1.000 34.44360 393 PRO A C 1
ATOM 5013 O O . PRO A 1 393 ? 20.57926 10.76435 -3.99549 1.000 36.87284 393 PRO A O 1
ATOM 5024 N N . LYS A 1 394 ? 20.51696 8.55224 -3.55488 1.000 39.22105 394 LYS A N 1
ATOM 5025 C CA . LYS A 1 394 ? 21.81376 8.50115 -2.90347 1.000 33.53879 394 LYS A CA 1
ATOM 5026 C C . LYS A 1 394 ? 22.73535 7.53997 -3.63941 1.000 35.19425 394 LYS A C 1
ATOM 5027 O O . LYS A 1 394 ? 22.28613 6.61430 -4.31945 1.000 32.23864 394 LYS A O 1
ATOM 5046 N N . GLY A 1 395 ? 24.03789 7.77501 -3.49196 1.000 33.81935 395 GLY A N 1
ATOM 5047 C CA . GLY A 1 395 ? 25.04204 6.87223 -4.00903 1.000 34.59312 395 GLY A CA 1
ATOM 5048 C C . GLY A 1 395 ? 25.69253 7.27401 -5.30971 1.000 33.68249 395 GLY A C 1
ATOM 5049 O O . GLY A 1 395 ? 26.48877 6.49290 -5.84424 1.000 29.54252 395 GLY A O 1
ATOM 5053 N N . LEU A 1 396 ? 25.40081 8.46139 -5.82855 1.000 26.96850 396 LEU A N 1
A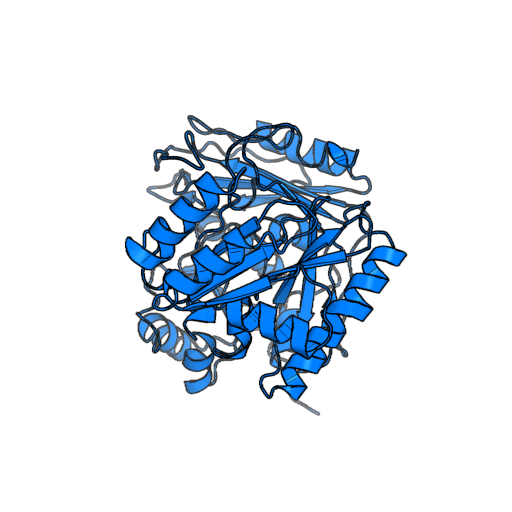TOM 5054 C CA . LEU A 1 396 ? 25.98143 8.86739 -7.09960 1.000 28.11864 396 LEU A CA 1
ATOM 5055 C C . LEU A 1 396 ? 27.47953 9.11448 -6.93709 1.000 31.43746 396 LEU A C 1
ATOM 5056 O O . LEU A 1 396 ? 27.90193 9.73695 -5.95686 1.000 33.47718 396 LEU A O 1
ATOM 5072 N N . PRO A 1 397 ? 28.30548 8.64730 -7.87797 1.000 32.33652 397 PRO A N 1
ATOM 5073 C CA . PRO A 1 397 ? 29.74818 8.90386 -7.77240 1.000 33.82354 397 PRO A CA 1
ATOM 5074 C C . PRO A 1 397 ? 30.05854 10.37696 -7.98301 1.000 32.68657 397 PRO A C 1
ATOM 5075 O O . PRO A 1 397 ? 29.42239 11.05633 -8.79402 1.000 28.79663 397 PRO A O 1
ATOM 5086 N N . MET A 1 398 ? 31.06352 10.86056 -7.26028 1.000 31.19411 398 MET A N 1
ATOM 5087 C CA . MET A 1 398 ? 31.40539 12.27391 -7.24625 1.000 32.66534 398 MET A CA 1
ATOM 5088 C C . MET A 1 398 ? 32.77371 12.49539 -7.86956 1.000 29.64392 398 MET A C 1
ATOM 5089 O O . MET A 1 398 ? 33.71646 11.74987 -7.60084 1.000 31.04409 398 MET A O 1
ATOM 5103 N N . THR A 1 399 ? 32.86893 13.52373 -8.70610 1.000 27.08746 399 THR A N 1
ATOM 5104 C CA . THR A 1 399 ? 34.12859 13.96542 -9.28889 1.000 29.69830 399 THR A CA 1
ATOM 5105 C C . THR A 1 399 ? 34.62101 15.16927 -8.49449 1.000 40.72068 399 THR A C 1
ATOM 5106 O O . THR A 1 399 ? 33.95735 16.21367 -8.47084 1.000 29.11666 399 THR A O 1
ATOM 5117 N N . LEU A 1 400 ? 35.77386 15.02075 -7.84328 1.000 39.95117 400 LEU A N 1
ATOM 5118 C CA . LEU A 1 400 ? 36.35256 16.06486 -6.99943 1.000 42.46989 400 LEU A CA 1
ATOM 5119 C C . LEU A 1 400 ? 37.75236 16.37238 -7.52283 1.000 30.17894 400 LEU A C 1
ATOM 5120 O O . LEU A 1 400 ? 38.71189 15.65824 -7.21953 1.000 36.16124 400 LEU A O 1
ATOM 5136 N N . ASN A 1 401 ? 37.86406 17.42397 -8.30472 1.000 30.12746 401 ASN A N 1
ATOM 5137 C CA . ASN A 1 401 ? 39.13656 17.86729 -8.85634 1.000 22.61077 401 ASN A CA 1
ATOM 5138 C C . ASN A 1 401 ? 39.76634 18.90066 -7.93828 1.000 33.07518 401 ASN A C 1
ATOM 5139 O O . ASN A 1 401 ? 39.12956 19.39902 -7.00768 1.000 30.91966 401 ASN A O 1
ATOM 5150 N N . PRO A 1 402 ? 41.03689 19.24195 -8.15910 1.000 33.47611 402 PRO A N 1
ATOM 5151 C CA . PRO A 1 402 ? 41.69179 20.22134 -7.27614 1.000 29.72566 402 PRO A CA 1
ATOM 5152 C C . PRO A 1 402 ? 40.94293 21.54343 -7.28281 1.000 25.97258 402 PRO A C 1
ATOM 5153 O O . PRO A 1 402 ? 40.63748 22.09831 -8.33878 1.000 34.61835 402 PRO A O 1
ATOM 5164 N N . THR A 1 403 ? 40.64345 22.04575 -6.08941 1.000 36.78678 403 THR A N 1
ATOM 5165 C CA . THR A 1 403 ? 39.93841 23.31343 -5.96920 1.000 34.54441 403 THR A CA 1
ATOM 5166 C C . THR A 1 403 ? 40.92246 24.47057 -5.96583 1.000 34.49966 403 THR A C 1
ATOM 5167 O O . THR A 1 403 ? 42.09937 24.29442 -5.65104 1.000 32.02305 403 THR A O 1
ATOM 5178 N N . PRO A 1 404 ? 40.46584 25.67609 -6.32683 1.000 31.48115 404 PRO A N 1
ATOM 5179 C CA . PRO A 1 404 ? 41.36274 26.83989 -6.30854 1.000 39.68213 404 PRO A CA 1
ATOM 5180 C C . PRO A 1 404 ? 42.11286 26.99331 -4.99528 1.000 35.30792 404 PRO A C 1
ATOM 5181 O O . PRO A 1 404 ? 41.78870 26.34764 -3.99686 1.000 37.56872 404 PRO A O 1
ATOM 5192 N N . GLU A 1 405 ? 43.11804 27.86704 -4.99660 1.000 39.08776 405 GLU A N 1
ATOM 5193 C CA . GLU A 1 405 ? 44.08244 27.91061 -3.90047 1.000 41.76966 405 GLU A CA 1
ATOM 5194 C C . GLU A 1 405 ? 43.39964 28.09202 -2.55394 1.000 44.90425 405 GLU A C 1
ATOM 5195 O O . GLU A 1 405 ? 43.71211 27.38192 -1.58839 1.000 51.75770 405 GLU A O 1
ATOM 5207 N N . GLY A 1 406 ? 42.47032 29.03734 -2.46448 1.000 39.35391 406 GLY A N 1
ATOM 5208 C CA . GLY A 1 406 ? 41.89195 29.38861 -1.18263 1.000 39.94082 406 GLY A CA 1
ATOM 5209 C C . GLY A 1 406 ? 40.49625 28.85530 -0.94218 1.000 36.58515 406 GLY A C 1
ATOM 5210 O O . GLY A 1 406 ? 39.71236 29.46040 -0.20210 1.000 26.01283 406 GLY A O 1
ATOM 5214 N N . VAL A 1 407 ? 40.17789 27.71852 -1.54906 1.000 25.54720 407 VAL A N 1
ATOM 5215 C CA . VAL A 1 407 ? 38.86910 27.09052 -1.42214 1.000 30.25303 407 VAL A CA 1
ATOM 5216 C C . VAL A 1 407 ? 39.00061 25.87071 -0.52095 1.000 32.59542 407 VAL A C 1
ATOM 5217 O O . VAL A 1 407 ? 39.92694 25.06657 -0.68509 1.000 37.63286 407 VAL A O 1
ATOM 5230 N N . GLU A 1 408 ? 38.07433 25.73525 0.42558 1.000 27.06060 408 GLU A N 1
ATOM 5231 C CA . GLU A 1 408 ? 37.98572 24.56846 1.29378 1.000 30.08202 408 GLU A CA 1
ATOM 5232 C C . GLU A 1 408 ? 36.64762 23.88647 1.04947 1.000 35.16421 408 GLU A C 1
ATOM 5233 O O . GLU A 1 408 ? 35.59663 24.54092 1.08325 1.000 28.51604 408 GLU A O 1
ATOM 5245 N N . VAL A 1 409 ? 36.68699 22.57925 0.80711 1.000 31.06428 409 VAL A N 1
ATOM 5246 C CA . VAL A 1 409 ? 35.49610 21.78393 0.54071 1.000 28.34817 409 VAL A CA 1
ATOM 5247 C C . VAL A 1 409 ? 35.21583 20.95447 1.78623 1.000 25.66100 409 VAL A C 1
ATOM 5248 O O . VAL A 1 409 ? 35.99812 20.06529 2.14742 1.000 23.11859 409 VAL A O 1
ATOM 5261 N N . PHE A 1 410 ? 34.08546 21.21531 2.42944 1.000 22.94245 410 PHE A N 1
ATOM 5262 C CA . PHE A 1 410 ? 33.64431 20.46612 3.60209 1.000 26.76923 410 PHE A CA 1
ATOM 5263 C C . PHE A 1 410 ? 32.48238 19.57371 3.19180 1.000 23.13458 410 PHE A C 1
ATOM 5264 O O . PHE A 1 410 ? 31.47325 20.06335 2.67158 1.000 20.59480 410 PHE A O 1
ATOM 5281 N N . HIS A 1 411 ? 32.62537 18.27186 3.43328 1.000 24.67680 411 HIS A N 1
ATOM 5282 C CA . HIS A 1 411 ? 31.61321 17.30499 3.02703 1.000 26.46386 411 HIS A CA 1
ATOM 5283 C C . HIS A 1 411 ? 30.50405 17.20166 4.07271 1.000 22.27388 411 HIS A C 1
ATOM 5284 O O . HIS A 1 411 ? 30.75384 17.26018 5.28103 1.000 19.18930 411 HIS A O 1
ATOM 5299 N N . ALA A 1 412 ? 29.27621 17.03235 3.60230 1.000 27.40634 412 ALA A N 1
ATOM 5300 C CA . ALA A 1 412 ? 28.13969 16.74483 4.47359 1.000 17.64464 412 ALA A CA 1
ATOM 5301 C C . ALA A 1 412 ? 27.63991 15.32626 4.13615 1.000 27.12473 412 ALA A C 1
ATOM 5302 O O . ALA A 1 412 ? 28.15424 14.36293 4.67377 1.000 20.48183 412 ALA A O 1
ATOM 5309 N N . GLY A 1 413 ? 26.70011 15.22752 3.19350 1.000 28.00625 413 GLY A N 1
ATOM 5310 C CA . GLY A 1 413 ? 26.18992 13.91443 2.82372 1.000 33.54113 413 GLY A CA 1
ATOM 5311 C C . GLY A 1 413 ? 27.02746 13.19777 1.78335 1.000 31.98041 413 GLY A C 1
ATOM 5312 O O . GLY A 1 413 ? 26.63673 13.11164 0.61542 1.000 26.87717 413 GLY A O 1
ATOM 5316 N N . THR A 1 414 ? 28.19479 12.70261 2.18895 1.000 31.78232 414 THR A N 1
ATOM 5317 C CA . THR A 1 414 ? 29.06322 11.92273 1.31984 1.000 25.85266 414 THR A CA 1
ATOM 5318 C C . THR A 1 414 ? 29.54574 10.68784 2.07524 1.000 28.92934 414 THR A C 1
ATOM 5319 O O . THR A 1 414 ? 29.41440 10.58806 3.29811 1.000 28.80828 414 THR A O 1
ATOM 5330 N N . LYS A 1 415 ? 30.12459 9.74839 1.32801 1.000 33.00236 415 LYS A N 1
ATOM 5331 C CA . LYS A 1 415 ? 30.61293 8.50681 1.90599 1.000 31.89170 415 LYS A CA 1
ATOM 5332 C C . LYS A 1 415 ? 31.63808 7.90403 0.96043 1.000 33.84720 415 LYS A C 1
ATOM 5333 O O . LYS A 1 415 ? 31.55630 8.08234 -0.25873 1.000 38.36880 415 LYS A O 1
ATOM 5352 N N . ARG A 1 416 ? 32.60837 7.19673 1.53535 1.000 38.82553 416 ARG A N 1
ATOM 5353 C CA . ARG A 1 416 ? 33.58154 6.44752 0.75521 1.000 41.89958 416 ARG A CA 1
ATOM 5354 C C . ARG A 1 416 ? 33.10983 5.00664 0.60055 1.000 45.43159 416 ARG A C 1
ATOM 5355 O O . ARG A 1 416 ? 32.54600 4.42181 1.52937 1.000 48.23455 416 ARG A O 1
ATOM 5376 N N . SER A 1 417 ? 33.35118 4.43479 -0.57758 1.000 85.95122 417 SER A N 1
ATOM 5377 C CA . SER A 1 417 ? 32.92418 3.06528 -0.85219 1.000 85.95122 417 SER A CA 1
ATOM 5378 C C . SER A 1 417 ? 33.71334 2.54781 -2.04679 1.000 85.95122 417 SER A C 1
ATOM 5379 O O . SER A 1 417 ? 33.44817 2.95153 -3.18245 1.000 85.95122 417 SER A O 1
ATOM 5382 N N . ASP A 1 418 ? 34.67575 1.66345 -1.78982 1.000 109.43743 418 ASP A N 1
ATOM 5383 C CA . ASP A 1 418 ? 35.45072 1.01954 -2.84918 1.000 109.43743 418 ASP A CA 1
ATOM 5384 C C . ASP A 1 418 ? 36.26680 2.04377 -3.63616 1.000 109.43743 418 ASP A C 1
ATOM 5385 O O . ASP A 1 418 ? 36.27850 2.05390 -4.86817 1.000 109.43743 418 ASP A O 1
ATOM 5390 N N . ASN A 1 419 ? 36.95688 2.91557 -2.90503 1.000 85.24889 419 ASN A N 1
ATOM 5391 C CA . ASN A 1 419 ? 37.83852 3.91886 -3.49629 1.000 85.24889 419 ASN A CA 1
ATOM 5392 C C . ASN A 1 419 ? 37.06244 4.84690 -4.43507 1.000 85.24889 419 ASN A C 1
ATOM 5393 O O . ASN A 1 419 ? 37.33710 4.94255 -5.63325 1.000 85.24889 419 ASN A O 1
ATOM 5398 N N . VAL A 1 420 ? 36.07525 5.53451 -3.86161 1.000 56.93089 420 VAL A N 1
ATOM 5399 C CA . VAL A 1 420 ? 35.28625 6.51684 -4.59800 1.000 52.94883 420 VAL A CA 1
ATOM 5400 C C . VAL A 1 420 ? 34.30232 7.18881 -3.64929 1.000 50.14323 420 VAL A C 1
ATOM 5401 O O . VAL A 1 420 ? 33.64320 6.52377 -2.84002 1.000 46.27698 420 VAL A O 1
ATOM 5405 N N . THR A 1 421 ? 34.19710 8.51092 -3.74198 1.000 32.33468 421 THR A N 1
ATOM 5406 C CA . THR A 1 421 ? 33.27480 9.27096 -2.91286 1.000 35.21134 421 THR A CA 1
ATOM 5407 C C . THR A 1 421 ? 31.92962 9.38766 -3.61737 1.000 31.26876 421 THR A C 1
ATOM 5408 O O . THR A 1 421 ? 31.86615 9.78257 -4.78641 1.000 36.30357 421 THR A O 1
ATOM 5412 N N . VAL A 1 422 ? 30.85826 9.06004 -2.89989 1.000 28.65113 422 VAL A N 1
ATOM 5413 C CA . VAL A 1 422 ? 29.51221 9.08558 -3.45604 1.000 29.94076 422 VAL A CA 1
ATOM 5414 C C . VAL A 1 422 ? 28.61786 9.91069 -2.54543 1.000 28.53006 422 VAL A C 1
ATOM 5415 O O . VAL A 1 422 ? 28.86690 10.03388 -1.34338 1.000 27.56416 422 VAL A O 1
ATOM 5419 N N . THR A 1 423 ? 27.57051 10.48421 -3.13076 1.000 27.04542 423 THR A N 1
ATOM 5420 C CA . THR A 1 423 ? 26.59618 11.22155 -2.34805 1.000 28.72194 423 THR A CA 1
ATOM 5421 C C . THR A 1 423 ? 25.94556 10.29558 -1.33029 1.000 32.87770 423 THR A C 1
ATOM 5422 O O . THR A 1 423 ? 25.78466 9.09067 -1.56621 1.000 27.72971 423 THR A O 1
ATOM 5426 N N . ASP A 1 424 ? 25.57386 10.87565 -0.17775 1.000 28.66683 424 ASP A N 1
ATOM 5427 C CA . ASP A 1 424 ? 24.95746 10.09087 0.88813 1.000 34.33330 424 ASP A CA 1
ATOM 5428 C C . ASP A 1 424 ? 23.96797 10.91814 1.70740 1.000 36.73096 424 ASP A C 1
ATOM 5429 O O . ASP A 1 424 ? 23.69389 10.56572 2.86118 1.000 32.31464 424 ASP A O 1
ATOM 5438 N N . GLY A 1 425 ? 23.43068 11.99752 1.15250 1.000 37.91961 425 GLY A N 1
ATOM 5439 C CA . GLY A 1 425 ? 22.46573 12.80839 1.86834 1.000 36.96160 425 GLY A CA 1
ATOM 5440 C C . GLY A 1 425 ? 21.94071 13.90348 0.96775 1.000 28.40005 425 GLY A C 1
ATOM 5441 O O . GLY A 1 425 ? 22.34956 14.03980 -0.18826 1.000 26.18662 425 GLY A O 1
ATOM 5445 N N . GLY A 1 426 ? 21.01989 14.68794 1.52150 1.000 30.49966 426 GLY A N 1
ATOM 5446 C CA . GLY A 1 426 ? 20.43692 15.79719 0.79180 1.000 31.89719 426 GLY A CA 1
ATOM 5447 C C . GLY A 1 426 ? 21.44720 16.87947 0.47512 1.000 32.36567 426 GLY A C 1
ATOM 5448 O O . GLY A 1 426 ? 21.71324 17.17202 -0.69801 1.000 31.41292 426 GLY A O 1
ATOM 5452 N N . ARG A 1 427 ? 22.00943 17.49111 1.51841 1.000 27.84732 427 ARG A N 1
ATOM 5453 C CA . ARG A 1 427 ? 23.12899 18.40578 1.35744 1.000 24.62062 427 ARG A CA 1
ATOM 5454 C C . ARG A 1 427 ? 24.41279 17.58960 1.28149 1.000 27.29725 427 ARG A C 1
ATOM 5455 O O . ARG A 1 427 ? 24.78459 16.91350 2.24884 1.000 27.35252 427 ARG A O 1
ATOM 5476 N N . VAL A 1 428 ? 25.08161 17.63898 0.13328 1.000 27.22743 428 VAL A N 1
ATOM 5477 C CA . VAL A 1 428 ? 26.23703 16.78301 -0.11255 1.000 26.01150 428 VAL A CA 1
ATOM 5478 C C . VAL A 1 428 ? 27.51556 17.39968 0.43664 1.000 29.29610 428 VAL A C 1
ATOM 5479 O O . VAL A 1 428 ? 28.26206 16.75280 1.17799 1.000 22.45581 428 VAL A O 1
ATOM 5492 N N . LEU A 1 429 ? 27.79559 18.65088 0.08540 1.000 25.84520 429 LEU A N 1
ATOM 5493 C CA . LEU A 1 429 ? 29.01578 19.30027 0.53507 1.000 22.95801 429 LEU A CA 1
ATOM 5494 C C . LEU A 1 429 ? 28.82627 20.81154 0.44083 1.000 27.27695 429 LEU A C 1
ATOM 5495 O O . LEU A 1 429 ? 27.79815 21.30856 -0.02897 1.000 22.40005 429 LEU A O 1
ATOM 5502 N N . ALA A 1 430 ? 29.83433 21.54284 0.89846 1.000 31.56818 430 ALA A N 1
ATOM 5503 C CA . ALA A 1 430 ? 29.83705 22.99728 0.85710 1.000 23.68566 430 ALA A CA 1
ATOM 5504 C C . ALA A 1 430 ? 31.19261 23.46767 0.35351 1.000 18.90351 430 ALA A C 1
ATOM 5505 O O . ALA A 1 430 ? 32.23091 23.02821 0.85509 1.000 24.46207 430 ALA A O 1
ATOM 5512 N N . VAL A 1 431 ? 31.17952 24.34242 -0.64401 1.000 17.27851 431 VAL A N 1
ATOM 5513 C CA . VAL A 1 431 ? 32.39006 24.95714 -1.18163 1.000 20.01831 431 VAL A CA 1
ATOM 5514 C C . VAL A 1 431 ? 32.53327 26.31848 -0.51671 1.000 19.78407 431 VAL A C 1
ATOM 5515 O O . VAL A 1 431 ? 31.64919 27.17047 -0.64386 1.000 24.73204 431 VAL A O 1
ATOM 5528 N N . CYS A 1 432 ? 33.63142 26.52010 0.20032 1.000 24.29621 432 CYS A N 1
ATOM 5529 C CA . CYS A 1 432 ? 33.78381 27.66545 1.08572 1.000 22.23017 432 CYS A CA 1
ATOM 5530 C C . CYS A 1 432 ? 35.08790 28.38911 0.79567 1.000 31.16019 432 CYS A C 1
ATOM 5531 O O . CYS A 1 432 ? 36.04658 27.80012 0.29031 1.000 25.67532 432 CYS A O 1
ATOM 5539 N N . ALA A 1 433 ? 35.11195 29.67926 1.12715 1.000 31.88380 433 ALA A N 1
ATOM 5540 C CA . ALA A 1 433 ? 36.28890 30.50141 0.89351 1.000 30.67576 433 ALA A CA 1
ATOM 5541 C C . ALA A 1 433 ? 36.19056 31.77815 1.71902 1.000 31.39163 433 ALA A C 1
ATOM 5542 O O . ALA A 1 433 ? 35.09828 32.22828 2.08446 1.000 25.58831 433 ALA A O 1
ATOM 5549 N N . SER A 1 434 ? 37.35414 32.35729 2.00644 1.000 29.09023 434 SER A N 1
ATOM 5550 C CA . SER A 1 434 ? 37.45328 33.66004 2.64515 1.000 39.57570 434 SER A CA 1
ATOM 5551 C C . SER A 1 434 ? 38.30503 34.57670 1.77720 1.000 26.48729 434 SER A C 1
ATOM 5552 O O . SER A 1 434 ? 39.11016 34.12230 0.95941 1.000 35.33572 434 SER A O 1
ATOM 5560 N N . ALA A 1 435 ? 38.11712 35.87857 1.95345 1.000 32.50019 435 ALA A N 1
ATOM 5561 C CA . ALA A 1 435 ? 38.81848 36.87015 1.14716 1.000 33.28187 435 ALA A CA 1
ATOM 5562 C C . ALA A 1 435 ? 38.60568 38.24029 1.77734 1.000 28.83923 435 ALA A C 1
ATOM 5563 O O . ALA A 1 435 ? 37.70200 38.41071 2.60330 1.000 32.04225 435 ALA A O 1
ATOM 5570 N N . PRO A 1 436 ? 39.41716 39.22900 1.39718 1.000 34.33901 436 PRO A N 1
ATOM 5571 C CA . PRO A 1 436 ? 39.27661 40.55935 2.01616 1.000 27.36976 436 PRO A CA 1
ATOM 5572 C C . PRO A 1 436 ? 37.93283 41.21127 1.75299 1.000 31.83608 436 PRO A C 1
ATOM 5573 O O . PRO A 1 436 ? 37.46017 41.99202 2.58768 1.000 37.42096 436 PRO A O 1
ATOM 5584 N N . THR A 1 437 ? 37.30675 40.92759 0.61317 1.000 31.83381 437 THR A N 1
ATOM 5585 C CA . THR A 1 437 ? 36.01051 41.49036 0.26725 1.000 41.82712 437 THR A CA 1
ATOM 5586 C C . THR A 1 437 ? 34.98821 40.37145 0.11485 1.000 37.19235 437 THR A C 1
ATOM 5587 O O . THR A 1 437 ? 35.33508 39.23036 -0.20867 1.000 28.27812 437 THR A O 1
ATOM 5598 N N . LEU A 1 438 ? 33.71744 40.71278 0.34395 1.000 33.37517 438 LEU A N 1
ATOM 5599 C CA . LEU A 1 438 ? 32.65955 39.71189 0.24709 1.000 38.12047 438 LEU A CA 1
ATOM 5600 C C . LEU A 1 438 ? 32.52509 39.19153 -1.17837 1.000 38.61790 438 LEU A C 1
ATOM 5601 O O . LEU A 1 438 ? 32.34118 37.98310 -1.39095 1.000 28.21139 438 LEU A O 1
ATOM 5617 N N . ARG A 1 439 ? 32.62759 40.08841 -2.17046 1.000 31.75668 439 ARG A N 1
ATOM 5618 C CA . ARG A 1 439 ? 32.48487 39.66407 -3.56120 1.000 36.00193 439 ARG A CA 1
ATOM 5619 C C . ARG A 1 439 ? 33.59816 38.70316 -3.96762 1.000 33.37003 439 ARG A C 1
ATOM 5620 O O . ARG A 1 439 ? 33.35530 37.71890 -4.67839 1.000 24.22157 439 ARG A O 1
ATOM 5641 N N . ALA A 1 440 ? 34.82913 38.97134 -3.53051 1.000 34.24471 440 ALA A N 1
ATOM 5642 C CA . ALA A 1 440 ? 35.92996 38.06892 -3.84620 1.000 29.66258 440 ALA A CA 1
ATOM 5643 C C . ALA A 1 440 ? 35.71980 36.70443 -3.19630 1.000 29.12305 440 ALA A C 1
ATOM 5644 O O . ALA A 1 440 ? 35.97154 35.66543 -3.81611 1.000 28.71773 440 ALA A O 1
ATOM 5651 N N . ALA A 1 441 ? 35.25045 36.68749 -1.95092 1.000 28.92631 441 ALA A N 1
ATOM 5652 C CA . ALA A 1 441 ? 34.94911 35.41227 -1.29739 1.000 34.49277 441 ALA A CA 1
ATOM 5653 C C . ALA A 1 441 ? 33.84019 34.67073 -2.03252 1.000 29.61850 441 ALA A C 1
ATOM 5654 O O . ALA A 1 441 ? 33.92363 33.45279 -2.23844 1.000 32.42937 441 ALA A O 1
ATOM 5661 N N . VAL A 1 442 ? 32.79764 35.39402 -2.44846 1.000 27.99284 442 VAL A N 1
ATOM 5662 C CA . VAL A 1 442 ? 31.72615 34.78481 -3.23068 1.000 35.76745 442 VAL A CA 1
ATOM 5663 C C . VAL A 1 442 ? 32.27699 34.20324 -4.52864 1.000 33.62509 442 VAL A C 1
ATOM 5664 O O . VAL A 1 442 ? 32.05033 33.03231 -4.85174 1.000 31.23007 442 VAL A O 1
ATOM 5677 N N . ASP A 1 443 ? 33.00128 35.01749 -5.29677 1.000 31.19026 443 ASP A N 1
ATOM 5678 C CA . ASP A 1 443 ? 33.52546 34.54936 -6.57696 1.000 36.43563 443 ASP A CA 1
ATOM 5679 C C . ASP A 1 443 ? 34.45696 33.35636 -6.38827 1.000 38.54904 443 ASP A C 1
ATOM 5680 O O . ASP A 1 443 ? 34.42968 32.40342 -7.17452 1.000 31.55346 443 ASP A O 1
ATOM 5689 N N . LEU A 1 444 ? 35.29707 33.39389 -5.35330 1.000 36.40509 444 LEU A N 1
ATOM 5690 C CA . LEU A 1 444 ? 36.23278 32.29606 -5.12493 1.000 31.57030 444 LEU A CA 1
ATOM 5691 C C . LEU A 1 444 ? 35.49571 31.00486 -4.79510 1.000 24.50630 444 LEU A C 1
ATOM 5692 O O . LEU A 1 444 ? 35.83745 29.93409 -5.31515 1.000 34.15219 444 LEU A O 1
ATOM 5708 N N . ALA A 1 445 ? 34.47137 31.08280 -3.94370 1.000 35.79552 445 ALA A N 1
ATOM 5709 C CA . ALA A 1 445 ? 33.69122 29.89048 -3.61673 1.000 25.14688 445 ALA A CA 1
ATOM 5710 C C . ALA A 1 445 ? 33.07618 29.28115 -4.87241 1.000 36.09293 445 ALA A C 1
ATOM 5711 O O . ALA A 1 445 ? 33.14766 28.06414 -5.09270 1.000 30.57121 445 ALA A O 1
ATOM 5718 N N . TYR A 1 446 ? 32.46911 30.11631 -5.71998 1.000 31.58282 446 TYR A N 1
ATOM 5719 C CA . TYR A 1 446 ? 31.86841 29.59926 -6.94631 1.000 28.91408 446 TYR A CA 1
ATOM 5720 C C . TYR A 1 446 ? 32.91553 29.13992 -7.95284 1.000 31.06697 446 TYR A C 1
ATOM 5721 O O . TYR A 1 446 ? 32.59071 28.36951 -8.85779 1.000 37.65723 446 TYR A O 1
ATOM 5739 N N . SER A 1 447 ? 34.16185 29.58425 -7.81283 1.000 31.85700 447 SER A N 1
ATOM 5740 C CA . SER A 1 447 ? 35.22738 29.06668 -8.66434 1.000 34.61259 447 SER A CA 1
ATOM 5741 C C . SER A 1 447 ? 35.52216 27.60490 -8.34781 1.000 30.20154 447 SER A C 1
ATOM 5742 O O . SER A 1 447 ? 35.82881 26.81471 -9.25042 1.000 38.51043 447 S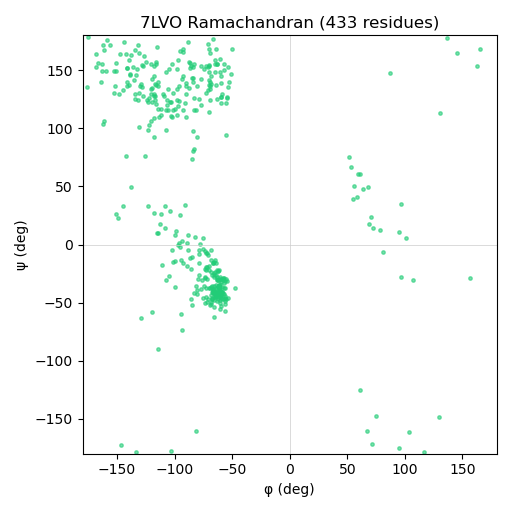ER A O 1
ATOM 5750 N N . GLY A 1 448 ? 35.44172 27.22709 -7.07062 1.000 31.82588 448 GLY A N 1
ATOM 5751 C CA . GLY A 1 448 ? 35.64671 25.84060 -6.69428 1.000 36.26589 448 GLY A CA 1
ATOM 5752 C C . GLY A 1 448 ? 34.51129 24.92394 -7.08978 1.000 33.18920 448 GLY A C 1
ATOM 5753 O O . GLY A 1 448 ? 34.70889 23.70961 -7.17177 1.000 32.94444 448 GLY A O 1
ATOM 5757 N N . ILE A 1 449 ? 33.32854 25.48044 -7.34549 1.000 30.95237 449 ILE A N 1
ATOM 5758 C CA . ILE A 1 449 ? 32.19539 24.66116 -7.75874 1.000 36.80834 449 ILE A CA 1
ATOM 5759 C C . ILE A 1 449 ? 32.48939 23.97695 -9.08720 1.000 36.24511 449 ILE A C 1
ATOM 5760 O O . ILE A 1 449 ? 32.07243 22.83691 -9.31915 1.000 32.19726 449 ILE A O 1
ATOM 5776 N N . SER A 1 450 ? 33.21493 24.65956 -9.97977 1.000 30.97829 450 SER A N 1
ATOM 5777 C CA . SER A 1 450 ? 33.48291 24.11398 -11.30157 1.000 42.87971 450 SER A CA 1
ATOM 5778 C C . SER A 1 450 ? 34.32966 22.85067 -11.25502 1.000 39.57142 450 SER A C 1
ATOM 5779 O O . SER A 1 450 ? 34.38949 22.12273 -12.25434 1.000 37.87385 450 SER A O 1
ATOM 5787 N N . GLN A 1 451 ? 34.98160 22.57484 -10.12954 1.000 29.78616 451 GLN A N 1
ATOM 5788 C CA . GLN A 1 451 ? 35.82830 21.40202 -9.97601 1.000 24.67239 451 GLN A CA 1
ATOM 5789 C C . GLN A 1 451 ? 35.11459 20.25909 -9.26108 1.000 31.57321 451 GLN A C 1
ATOM 5790 O O . GLN A 1 451 ? 35.76495 19.28892 -8.85781 1.000 38.36876 451 GLN A O 1
ATOM 5804 N N . ILE A 1 452 ? 33.80143 20.36002 -9.07913 1.000 29.16031 452 ILE A N 1
ATOM 5805 C CA . ILE A 1 452 ? 33.00828 19.32742 -8.42117 1.000 31.57112 452 ILE A CA 1
ATOM 5806 C C . ILE A 1 452 ? 31.83352 18.99815 -9.33111 1.000 37.43235 452 ILE A C 1
ATOM 5807 O O . ILE A 1 452 ? 31.18561 19.90145 -9.87303 1.000 39.02728 452 ILE A O 1
ATOM 5823 N N . SER A 1 453 ? 31.55492 17.70626 -9.49618 1.000 28.91723 453 SER A N 1
ATOM 5824 C CA . SER A 1 453 ? 30.47817 17.28100 -10.37787 1.000 34.59949 453 SER A CA 1
ATOM 5825 C C . SER A 1 453 ? 29.92136 15.94610 -9.91112 1.000 34.26787 453 SER A C 1
ATOM 5826 O O . SER A 1 453 ? 30.67977 15.00266 -9.66849 1.000 35.78385 453 SER A O 1
ATOM 5834 N N . PHE A 1 454 ? 28.59891 15.87671 -9.78311 1.000 30.42837 454 PHE A N 1
ATOM 5835 C CA . PHE A 1 454 ? 27.90462 14.61358 -9.57347 1.000 30.62576 454 PHE A CA 1
ATOM 5836 C C . PHE A 1 454 ? 26.49623 14.74851 -10.13944 1.000 33.27608 454 PHE A C 1
ATOM 5837 O O . PHE A 1 454 ? 25.91408 15.83826 -10.14180 1.000 32.20490 454 PHE A O 1
ATOM 5854 N N . GLN A 1 455 ? 25.96100 13.62825 -10.62378 1.000 33.83901 455 GLN A N 1
ATOM 5855 C CA . GLN A 1 455 ? 24.67464 13.62997 -11.30427 1.000 34.99178 455 GLN A CA 1
ATOM 5856 C C . GLN A 1 455 ? 23.60439 14.27273 -10.43361 1.000 26.00386 455 GLN A C 1
ATOM 5857 O O . GLN A 1 455 ? 23.41266 13.89553 -9.27493 1.000 31.62822 455 GLN A O 1
ATOM 5871 N N . GLY A 1 456 ? 22.90945 15.25220 -11.00379 1.000 32.48950 456 GLY A N 1
ATOM 5872 C CA . GLY A 1 456 ? 21.82808 15.92103 -10.31084 1.000 32.22631 456 GLY A CA 1
ATOM 5873 C C . GLY A 1 456 ? 22.24681 16.95670 -9.29566 1.000 28.75747 456 GLY A C 1
ATOM 5874 O O . GLY A 1 456 ? 21.40644 17.39308 -8.49570 1.000 30.46557 456 GLY A O 1
ATOM 5878 N N . GLN A 1 457 ? 23.51048 17.36393 -9.29029 1.000 28.85504 457 GLN A N 1
ATOM 5879 C CA . GLN A 1 457 ? 23.95930 18.34148 -8.30564 1.000 30.45260 457 GLN A CA 1
ATOM 5880 C C . GLN A 1 457 ? 23.16599 19.63287 -8.45357 1.000 28.59975 457 GLN A C 1
ATOM 5881 O O . GLN A 1 457 ? 22.89792 20.09142 -9.56809 1.000 25.33093 457 GLN A O 1
ATOM 5895 N N . THR A 1 458 ? 22.79454 20.21832 -7.31745 1.000 25.43559 458 THR A N 1
ATOM 5896 C CA . THR A 1 458 ? 22.00492 21.43825 -7.27863 1.000 28.29120 458 THR A CA 1
ATOM 5897 C C . THR A 1 458 ? 22.61764 22.41218 -6.27995 1.000 27.47531 458 THR A C 1
ATOM 5898 O O . THR A 1 458 ? 23.16658 22.00893 -5.25641 1.000 25.25662 458 THR A O 1
ATOM 5909 N N . PHE A 1 459 ? 22.51624 23.70056 -6.58870 1.000 29.16829 459 PHE A N 1
ATOM 5910 C CA . PHE A 1 459 ? 23.02343 24.73936 -5.69806 1.000 24.22033 459 PHE A CA 1
ATOM 5911 C C . PHE A 1 459 ? 22.46553 26.07765 -6.15818 1.000 30.93955 459 PHE A C 1
ATOM 5912 O O . PHE A 1 459 ? 22.09451 26.24556 -7.32177 1.000 32.07916 459 PHE A O 1
ATOM 5929 N N . ARG A 1 460 ? 22.40674 27.02407 -5.22493 1.000 29.29033 460 ARG A N 1
ATOM 5930 C CA . ARG A 1 460 ? 21.98073 28.38552 -5.52083 1.000 33.64086 460 ARG A CA 1
ATOM 5931 C C . ARG A 1 460 ? 23.17859 29.21191 -5.97608 1.000 30.18518 460 ARG A C 1
ATOM 5932 O O . ARG A 1 460 ? 24.24777 29.15843 -5.36677 1.000 26.96637 460 ARG A O 1
ATOM 5953 N N . ARG A 1 461 ? 22.99584 29.97647 -7.05073 1.000 30.53622 461 ARG A N 1
ATOM 5954 C CA . ARG A 1 461 ? 24.05347 30.82984 -7.57319 1.000 31.05734 461 ARG A CA 1
ATOM 5955 C C . ARG A 1 461 ? 24.06797 32.21543 -6.94300 1.000 27.32531 461 ARG A C 1
ATOM 5956 O O . ARG A 1 461 ? 24.97789 33.00135 -7.23260 1.000 34.27614 461 ARG A O 1
ATOM 5977 N N . ASP A 1 462 ? 23.09553 32.53393 -6.08761 1.000 30.68028 462 ASP A N 1
ATOM 5978 C CA . ASP A 1 462 ? 22.93948 33.87944 -5.54790 1.000 34.84657 462 ASP A CA 1
ATOM 5979 C C . ASP A 1 462 ? 23.24521 33.94697 -4.05327 1.000 35.35716 462 ASP A C 1
ATOM 5980 O O . ASP A 1 462 ? 22.72422 34.81311 -3.34782 1.000 30.80135 462 ASP A O 1
ATOM 5989 N N . ILE A 1 463 ? 24.08683 33.03887 -3.55287 1.000 30.13111 463 ILE A N 1
ATOM 5990 C CA . ILE A 1 463 ? 24.47028 33.09431 -2.14732 1.000 29.52841 463 ILE A CA 1
ATOM 5991 C C . ILE A 1 463 ? 25.15178 34.42596 -1.86746 1.000 22.57494 463 ILE A C 1
ATOM 5992 O O . ILE A 1 463 ? 26.10484 34.81208 -2.55755 1.000 25.80427 463 ILE A O 1
ATOM 6008 N N . ALA A 1 464 ? 24.65593 35.13543 -0.85508 1.000 24.28117 464 ALA A N 1
ATOM 6009 C CA . ALA A 1 464 ? 25.16037 36.44119 -0.44456 1.000 28.13953 464 ALA A CA 1
ATOM 6010 C C . ALA A 1 464 ? 24.86707 37.53531 -1.46815 1.000 46.59437 464 ALA A C 1
ATOM 6011 O O . ALA A 1 464 ? 25.48247 38.61011 -1.42450 1.000 42.42808 464 ALA A O 1
ATOM 6018 N N . TYR A 1 465 ? 23.92902 37.29073 -2.38659 1.000 57.89533 465 TYR A N 1
ATOM 6019 C CA . TYR A 1 465 ? 23.62428 38.28357 -3.41152 1.000 65.57257 465 TYR A CA 1
ATOM 6020 C C . TYR A 1 465 ? 23.00005 39.53287 -2.80176 1.000 64.85406 465 TYR A C 1
ATOM 6021 O O . TYR A 1 465 ? 23.32449 40.65470 -3.20524 1.000 57.59266 465 TYR A O 1
ATOM 6030 N N . ARG A 1 466 ? 22.11017 39.35932 -1.82416 1.000 57.44237 466 ARG A N 1
ATOM 6031 C CA . ARG A 1 466 ? 21.39740 40.48017 -1.22771 1.000 59.86371 466 ARG A CA 1
ATOM 6032 C C . ARG A 1 466 ? 22.28634 41.34667 -0.34712 1.000 67.97784 466 ARG A C 1
ATOM 6033 O O . ARG A 1 466 ? 21.83768 42.40582 0.10450 1.000 68.84900 466 ARG A O 1
ATOM 6041 N N . ALA A 1 467 ? 23.52506 40.92553 -0.09502 1.000 42.83695 467 ALA A N 1
ATOM 6042 C CA . ALA A 1 467 ? 24.47526 41.73372 0.65437 1.000 38.66276 467 ALA A CA 1
ATOM 6043 C C . ALA A 1 467 ? 25.48328 42.44887 -0.23494 1.000 50.16414 467 ALA A C 1
ATOM 6044 O O . ALA A 1 467 ? 26.15580 43.37031 0.23632 1.000 40.00766 467 ALA A O 1
ATOM 6046 N N . LEU A 1 468 ? 25.60065 42.05186 -1.49923 1.000 47.33803 468 LEU A N 1
ATOM 6047 C CA . LEU A 1 468 ? 26.50399 42.71828 -2.43216 1.000 47.33803 468 LEU A CA 1
ATOM 6048 C C . LEU A 1 468 ? 25.80777 43.88744 -3.11802 1.000 47.33803 468 LEU A C 1
ATOM 6049 O O . LEU A 1 468 ? 26.45512 44.84373 -3.53810 1.000 47.33803 468 LEU A O 1
#

InterPro domains:
  IPR000115 Phosphoribosylglycinamide synthetase [MF_00138] (14-444)
  IPR000115 Phosphoribosylglycinamide synthetase [TIGR00877] (15-444)
  IPR004733 Phosphoribosylformylglycinamidine cyclo-ligase [MF_00741] (455-797)
  IPR004733 Phosphoribosylformylglycinamidine cyclo-ligase [PTHR10520] (102-793)
  IPR004733 Phosphoribosylformylglycinamidine cyclo-ligase [TIGR00878] (455-788)
  IPR004733 Phosphoribosylformylglycinamidine cyclo-ligase [cd02196] (488-786)
  IPR010918 PurM-like, C-terminal domain [PF02769] (626-793)
  IPR011054 Rudiment single hybrid motif [SSF51246] (352-444)
  IPR011761 ATP-grasp fold [PS50975] (126-339)
  IPR013815 ATP-grasp fold, subdomain 1 [G3DSA:3.30.1490.20] (139-212)
  IPR016185 Pre-ATP-grasp domain superfamily [SSF52440] (14-120)
  IPR016188 PurM-like, N-terminal domain [PF00586] (509-613)
  IPR020559 Phosphoribosylglycinamide synthetase, conserved site [PS00184] (311-318)
  IPR020560 Phosphoribosylglycinamide synthetase, C-domain [PF02843] (354-442)
  IPR020560 Phosphoribosylglycinamide synthetase, C-domain [SM01210] (353-444)
  IPR020561 Phosphoribosylglycinamide synthetase, ATP-grasp (A) domain [PF01071] (120-317)
  IPR020562 Phosphoribosylglycinamide synthetase, N-terminal [PF02844] (15-119)
  IPR036676 PurM-like, C-terminal domain superfamily [G3DSA:3.90.650.10] (621-800)
  IPR036676 PurM-like, C-terminal domain superfamily [SSF56042] (623-794)
  IPR036921 PurM-like, N-terminal domain superfamily [G3DSA:3.30.1330.10] (454-619)